Protein AF-A0AAV2PVH6-F1 (afdb_monomer_lite)

Sequence (478 aa):
MPNDPTMPPTLPYFTKYILSSLGQTVICADGDADYDIMKFAVETPECIGVVANYTDYLAYPSSKPVFTPEFSHPENDKALMWHKPALLQTLRLKEDDMPVFPCLMGNDLTKDYSVELKQFKRRLGGEWTQSVARKLNSSKSKNGCNLNLFEDQVLSHCGDSIFSAVVKSYILPTHISPWLRSGSYSVGNESARVNKFQCSEQYLVEAKMHSHWIHEILKFGVQKALTSYENGIFEPQFVVYRYIRERLYGIILSETISDKKEVEEWIGYNYSKDVELCHPVPIMYKSEEIKLQQLWEADFPQNDKINIFEECLGLKGHNDALHVLAPNLPEYLVVSSYLLHYMARNMASLTQHDLECLIECAVWCKDISVSYIKELPQVKSKTRAVELASHYCRGLQLLLNANIVCGKPFNQESFIPTNTFDGSLFQSIYQEPLKFQKTSKQFRKILMDLSQSKAGNDLTKNDLQQITSDIGTVSLSK

InterPro domains:
  IPR026784 Constitutive coactivator of PPAR-gamma [PTHR15976] (230-433)

pLDDT: mean 81.42, std 15.65, range [25.75, 97.81]

Secondary structure (DSSP, 8-state):
-----PPPTHHHHHHHHHHHHTT------SS-HHHHHHHHHHH-TT---EE-S-SGGGGSS----EEEEE-S-TTS-EEEEE-HHHHHHHHT--GGGTTTHHHHH--GGGGGGHHHHHHHHHHH-S-HHHHHHHHHHHHHHHH-S-HHHHHHHHSTTS-TTHHHHHHHHT--TT---TTS-SS------SS----SSB--HHHHHHHHHH-HHHHHHHHH-EEEEEE--TT-SSPPHHHHTHHHHHHHHHHHHTT-B-S--PEEEEEEETTEEEEEEEPP-PPEETTEEPPHHHHHSTTS-HHHHHHHHHHHHT-TTS-HHHHHHGGGS-HHHHHHHHHHHHHHHH-TT--HHHHHHHHHHHHHTTTS-HHHHHHS--PPPPHHHHHHHHHHHHHHHHHHHHHHHTT-SS-GGGG-GGGT--HHHHHHHHH-GGGG--S-HHHHHHHHHHHHTTS--PPPHHHHHHHHHHHTT-----

Organism: Meganyctiphanes norvegica (NCBI:txid48144)

Foldseek 3Di:
DPDPPPDQPLVVLLVQVVCVVVVHDDDDDPPDPLQVQLLCLQVDPPRQAAEDCDPLNLLALDPRWYWYWDPDDPVDIDTDIDPSVVLCVVLVHDSLCSLQLCCLVDDPLVPLQVVLSVVLQVVQDDDSNNSSSVLSVVCCVPPNLAQQVSCCVRRVPPPSVRSVLSSLLSYHQPDDRRNDPDDPSPNPDPPCLAQPWDDDPVVLVVLVVLPPQLNCCRRRLEDPDQEADPPALWDGLCQLLLLLVLALLQQSCVPTDDPASWHWYFYDDPPDRDTDTRHHDFDDDPNDGHHLVLLQDPPNDLVVLVQSLCVSLVCRVLCPLLVLCVVLDDLLLSLLLSLLLSCLVRIPSDDLLLSLLLNLQLLCLVVDDPVVLVVQPPDDADSNLVVSLSSSSVSLSSSLSSCSSSNNSDDSVSSNCSNRDDSSSSRRCSVCVVVRPLDDPLVSVVSVVSSVVVDDDDDDPVSSVVSNVVSVPSPPPD

Radius of gyration: 27.19 Å; chains: 1; bounding box: 58×54×81 Å

Structure (mmCIF, N/CA/C/O backbone):
data_AF-A0AAV2PVH6-F1
#
_entry.id   AF-A0AAV2PVH6-F1
#
loop_
_atom_site.group_PDB
_atom_site.id
_atom_site.type_symbol
_atom_site.label_atom_id
_atom_site.label_alt_id
_atom_site.label_comp_id
_atom_site.label_asym_id
_atom_site.label_entity_id
_atom_site.label_seq_id
_atom_site.pdbx_PDB_ins_code
_atom_site.Cartn_x
_atom_site.Cartn_y
_atom_site.Cartn_z
_atom_site.occupancy
_atom_site.B_iso_or_equiv
_atom_site.auth_seq_id
_atom_site.auth_comp_id
_atom_site.auth_asym_id
_atom_site.auth_atom_id
_atom_site.pdbx_PDB_model_num
ATOM 1 N N . MET A 1 1 ? 4.437 -21.256 17.645 1.00 25.75 1 MET A N 1
ATOM 2 C CA . MET A 1 1 ? 3.360 -20.777 16.759 1.00 25.75 1 MET A CA 1
ATOM 3 C C . MET A 1 1 ? 3.743 -21.203 15.356 1.00 25.75 1 MET A C 1
ATOM 5 O O . MET A 1 1 ? 4.889 -20.953 15.001 1.00 25.75 1 MET A O 1
ATOM 9 N N . PRO A 1 2 ? 2.898 -21.935 14.616 1.00 27.73 2 PRO A N 1
ATOM 10 C CA . PRO A 1 2 ? 3.151 -22.127 13.199 1.00 27.73 2 PRO A CA 1
ATOM 11 C C . PRO A 1 2 ? 3.042 -20.764 12.514 1.00 27.73 2 PRO A C 1
ATOM 13 O O . PRO A 1 2 ? 2.212 -19.952 12.913 1.00 27.73 2 PRO A O 1
ATOM 16 N N . ASN A 1 3 ? 3.939 -20.534 11.558 1.00 31.47 3 ASN A N 1
ATOM 17 C CA . ASN A 1 3 ? 4.038 -19.346 10.719 1.00 31.47 3 ASN A CA 1
ATOM 18 C C . ASN A 1 3 ? 2.651 -18.872 10.285 1.00 31.47 3 ASN A C 1
ATOM 20 O O . ASN A 1 3 ? 2.034 -19.502 9.427 1.00 31.47 3 ASN A O 1
ATOM 24 N N . ASP A 1 4 ? 2.177 -17.783 10.881 1.00 30.39 4 ASP A N 1
ATOM 25 C CA . ASP A 1 4 ? 1.089 -17.018 10.296 1.00 30.39 4 ASP A CA 1
ATOM 26 C C . ASP A 1 4 ? 1.675 -16.419 9.010 1.00 30.39 4 ASP A C 1
ATOM 28 O O . ASP A 1 4 ? 2.685 -15.706 9.098 1.00 30.39 4 ASP A O 1
ATOM 32 N N . PRO A 1 5 ? 1.197 -16.791 7.809 1.00 36.44 5 PRO A N 1
ATOM 33 C CA . PRO A 1 5 ? 1.703 -16.208 6.582 1.00 36.44 5 PRO A CA 1
ATOM 34 C C . PRO A 1 5 ? 1.304 -14.737 6.604 1.00 36.44 5 PRO A C 1
ATOM 36 O O . PRO A 1 5 ? 0.173 -14.378 6.285 1.00 36.44 5 PRO A O 1
ATOM 39 N N . THR A 1 6 ? 2.229 -13.875 7.023 1.00 47.16 6 THR A N 1
ATOM 40 C CA . THR A 1 6 ? 2.028 -12.437 6.951 1.00 47.16 6 THR A CA 1
ATOM 41 C C . THR A 1 6 ? 1.726 -12.102 5.500 1.00 47.16 6 THR A C 1
ATOM 43 O O . THR A 1 6 ? 2.509 -12.389 4.590 1.00 47.16 6 THR A O 1
ATOM 46 N N . MET A 1 7 ? 0.532 -11.556 5.270 1.00 50.22 7 MET A N 1
ATOM 47 C CA . MET A 1 7 ? 0.133 -11.086 3.955 1.00 50.22 7 MET A CA 1
ATOM 48 C C . MET A 1 7 ? 1.235 -10.151 3.436 1.00 50.22 7 MET A C 1
ATOM 50 O O . MET A 1 7 ? 1.648 -9.259 4.186 1.00 50.22 7 MET A O 1
ATOM 54 N N . PRO A 1 8 ? 1.744 -10.334 2.200 1.00 60.78 8 PRO A N 1
ATOM 55 C CA . PRO A 1 8 ? 2.780 -9.457 1.676 1.00 60.78 8 PRO A CA 1
ATOM 56 C C . PRO A 1 8 ? 2.313 -8.002 1.812 1.00 60.78 8 PRO A C 1
ATOM 58 O O . PRO A 1 8 ? 1.205 -7.698 1.372 1.00 60.78 8 PRO A O 1
ATOM 61 N N . PRO A 1 9 ? 3.099 -7.086 2.401 1.00 60.44 9 PRO A N 1
ATOM 62 C CA . PRO A 1 9 ? 2.629 -5.732 2.713 1.00 60.44 9 PRO A CA 1
ATOM 63 C C . PRO A 1 9 ? 2.298 -4.891 1.474 1.00 60.44 9 PRO A C 1
ATOM 65 O O . PRO A 1 9 ? 1.645 -3.854 1.579 1.00 60.44 9 PRO A O 1
ATOM 68 N N . THR A 1 10 ? 2.705 -5.349 0.289 1.00 66.88 10 THR A N 1
ATOM 69 C CA . THR A 1 10 ? 2.302 -4.798 -1.008 1.00 66.88 10 THR A CA 1
ATOM 70 C C . THR A 1 10 ? 0.852 -5.136 -1.367 1.00 66.88 10 THR A C 1
ATOM 72 O O . THR A 1 10 ? 0.182 -4.334 -2.012 1.00 66.88 10 THR A O 1
ATOM 75 N N . LEU A 1 11 ? 0.337 -6.293 -0.937 1.00 67.88 11 LEU A N 1
ATOM 76 C CA . LEU A 1 11 ? -0.997 -6.770 -1.293 1.00 67.88 11 LEU A CA 1
ATOM 77 C C . LEU A 1 11 ? -2.121 -5.859 -0.769 1.00 67.88 11 LEU A C 1
ATOM 79 O O . LEU A 1 11 ? -2.897 -5.397 -1.603 1.00 67.88 11 LEU A O 1
ATOM 83 N N . PRO A 1 12 ? -2.201 -5.501 0.536 1.00 70.50 12 PRO A N 1
ATOM 84 C CA . PRO A 1 12 ? -3.276 -4.624 1.008 1.00 70.50 12 PRO A CA 1
ATOM 85 C C . PRO A 1 12 ? -3.227 -3.241 0.352 1.00 70.50 12 PRO A C 1
ATOM 87 O O . PRO A 1 12 ? -4.269 -2.622 0.147 1.00 70.50 12 PRO A O 1
ATOM 90 N N . TYR A 1 13 ? -2.032 -2.775 -0.029 1.00 78.00 13 TYR A N 1
ATOM 91 C CA . TYR A 1 13 ? -1.875 -1.503 -0.724 1.00 78.00 13 TYR A CA 1
ATOM 92 C C . TYR A 1 13 ? -2.560 -1.520 -2.099 1.00 78.00 13 TYR A C 1
ATOM 94 O O . TYR A 1 13 ? -3.319 -0.606 -2.412 1.00 78.00 13 TYR A O 1
ATOM 102 N N . PHE A 1 14 ? -2.350 -2.566 -2.906 1.00 82.12 14 PHE A N 1
ATOM 103 C CA . PHE A 1 14 ? -2.988 -2.672 -4.224 1.00 82.12 14 PHE A CA 1
ATOM 104 C C . PHE A 1 14 ? -4.468 -3.042 -4.164 1.00 82.12 14 PHE A C 1
ATOM 106 O O . PHE A 1 14 ? -5.219 -2.603 -5.032 1.00 82.12 14 PHE A O 1
ATOM 113 N N . THR A 1 15 ? -4.908 -3.786 -3.142 1.00 83.19 15 THR A N 1
ATOM 114 C CA . THR A 1 15 ? -6.316 -4.183 -2.982 1.00 83.19 15 THR A CA 1
ATOM 115 C C . THR A 1 15 ? -7.261 -2.988 -3.061 1.00 83.19 15 THR A C 1
ATOM 117 O O . THR A 1 15 ? -8.282 -3.074 -3.737 1.00 83.19 15 THR A O 1
ATOM 120 N N . LYS A 1 16 ? -6.905 -1.844 -2.457 1.00 83.19 16 LYS A N 1
ATOM 121 C CA . LYS A 1 16 ? -7.701 -0.612 -2.568 1.00 83.19 16 LYS A CA 1
ATOM 122 C C . LYS A 1 16 ? -7.909 -0.191 -4.024 1.00 83.19 16 LYS A C 1
ATOM 124 O O . LYS A 1 16 ? -9.039 0.056 -4.425 1.00 83.19 16 LYS A O 1
ATOM 129 N N . TYR A 1 17 ? -6.836 -0.118 -4.807 1.00 82.12 17 TYR A N 1
ATOM 130 C CA . TYR A 1 17 ? -6.899 0.335 -6.198 1.00 82.12 17 TYR A CA 1
ATOM 131 C C . TYR A 1 17 ? -7.643 -0.660 -7.091 1.00 82.12 17 TYR A C 1
ATOM 133 O O . TYR A 1 17 ? -8.424 -0.241 -7.937 1.00 82.12 17 TYR A O 1
ATOM 141 N N . ILE A 1 18 ? -7.457 -1.963 -6.857 1.00 84.12 18 ILE A N 1
ATOM 142 C CA . ILE A 1 18 ? -8.182 -3.028 -7.565 1.00 84.12 18 ILE A CA 1
ATOM 143 C C . ILE A 1 18 ? -9.684 -2.942 -7.277 1.00 84.12 18 ILE A C 1
ATOM 145 O O . ILE A 1 18 ? -10.499 -2.980 -8.189 1.00 84.12 18 ILE A O 1
ATOM 149 N N . LEU A 1 19 ? -10.074 -2.804 -6.010 1.00 86.62 19 LEU A N 1
ATOM 150 C CA . LEU A 1 19 ? -11.484 -2.674 -5.644 1.00 86.62 19 LEU A CA 1
ATOM 151 C C . LEU A 1 19 ? -12.093 -1.394 -6.230 1.00 86.62 19 LEU A C 1
ATOM 153 O O . LEU A 1 19 ? -13.194 -1.436 -6.774 1.00 86.62 19 LEU A O 1
ATOM 157 N N . SER A 1 20 ? -11.363 -0.276 -6.188 1.00 83.88 20 SER A N 1
ATOM 158 C CA . SER A 1 20 ? -11.810 0.982 -6.790 1.00 83.88 20 SER A CA 1
ATOM 159 C C . SER A 1 20 ? -11.982 0.894 -8.311 1.00 83.88 20 SER A C 1
ATOM 161 O O . SER A 1 20 ? -12.975 1.415 -8.815 1.00 83.88 20 SER A O 1
ATOM 163 N N . SER A 1 21 ? -11.098 0.205 -9.046 1.00 77.81 21 SER A N 1
ATOM 164 C CA . SER A 1 21 ? -11.273 0.006 -10.497 1.00 77.81 21 SER A CA 1
ATOM 165 C C . SER A 1 21 ? -12.449 -0.918 -10.834 1.00 77.81 21 SER A C 1
ATOM 167 O O . SER A 1 21 ? -13.075 -0.775 -11.881 1.00 77.81 21 SER A O 1
ATOM 169 N N . LEU A 1 22 ? -12.829 -1.810 -9.913 1.00 85.06 22 LEU A N 1
ATOM 170 C CA . LEU A 1 22 ? -14.054 -2.615 -9.987 1.00 85.06 22 LEU A CA 1
ATOM 171 C C . LEU A 1 22 ? -15.318 -1.851 -9.538 1.00 85.06 22 LEU A C 1
ATOM 173 O O . LEU A 1 22 ? -16.368 -2.461 -9.319 1.00 85.06 22 LEU A O 1
ATOM 177 N N . GLY A 1 23 ? -15.227 -0.529 -9.359 1.00 87.44 23 GLY A N 1
ATOM 178 C CA . GLY A 1 23 ? -16.342 0.329 -8.956 1.00 87.44 23 GLY A CA 1
ATOM 179 C C . GLY A 1 23 ? -16.759 0.180 -7.490 1.00 87.44 23 GLY A C 1
ATOM 180 O O . GLY A 1 23 ? -17.834 0.645 -7.117 1.00 87.44 23 GLY A O 1
ATOM 181 N N . GLN A 1 24 ? -15.944 -0.468 -6.652 1.00 90.25 24 GLN A N 1
ATOM 182 C CA . GLN A 1 24 ? -16.241 -0.635 -5.230 1.00 90.25 24 GLN A CA 1
ATOM 183 C C . GLN A 1 24 ? -15.814 0.598 -4.429 1.00 90.25 24 GLN A C 1
ATOM 185 O O . GLN A 1 24 ? -14.758 1.193 -4.661 1.00 90.25 24 GLN A O 1
ATOM 190 N N . THR A 1 25 ? -16.620 0.961 -3.431 1.00 87.81 25 THR A N 1
ATOM 191 C CA . THR A 1 25 ? -16.246 1.992 -2.456 1.00 87.81 25 THR A CA 1
ATOM 192 C C . THR A 1 25 ? -15.243 1.417 -1.462 1.00 87.81 25 THR A C 1
ATOM 194 O O . THR A 1 25 ? -15.525 0.425 -0.795 1.00 87.81 25 THR A O 1
ATOM 197 N N . VAL A 1 26 ? -14.073 2.049 -1.350 1.00 86.81 26 VAL A N 1
ATOM 198 C CA . VAL A 1 26 ? -13.027 1.658 -0.398 1.00 86.81 26 VAL A CA 1
ATOM 199 C C . VAL A 1 26 ? -12.787 2.795 0.581 1.00 86.81 26 VAL A C 1
ATOM 201 O O . VAL A 1 26 ? -12.524 3.926 0.174 1.00 86.81 26 VAL A O 1
ATOM 204 N N . ILE A 1 27 ? -12.833 2.476 1.870 1.00 83.62 27 ILE A N 1
ATOM 205 C CA . ILE A 1 27 ? -12.612 3.419 2.965 1.00 83.62 27 ILE A CA 1
ATOM 206 C C . ILE A 1 27 ? -11.335 2.996 3.692 1.00 83.62 27 ILE A C 1
ATOM 208 O O . ILE A 1 27 ? -11.153 1.821 4.004 1.00 83.62 27 ILE A O 1
ATOM 212 N N . CYS A 1 28 ? -10.426 3.943 3.922 1.00 79.44 28 CYS A N 1
ATOM 213 C CA . CYS A 1 28 ? -9.258 3.718 4.770 1.00 79.44 28 CYS A CA 1
ATOM 214 C C . CYS A 1 28 ? -9.634 4.086 6.206 1.00 79.44 28 CYS A C 1
ATOM 216 O O . CYS A 1 28 ? -10.085 5.208 6.428 1.00 79.44 28 CYS A O 1
ATOM 218 N N . ALA A 1 29 ? -9.455 3.148 7.136 1.00 80.50 29 ALA A N 1
ATOM 219 C CA . ALA A 1 29 ? -9.613 3.405 8.563 1.00 80.50 29 ALA A CA 1
ATOM 220 C C . ALA A 1 29 ? -8.589 4.446 9.040 1.00 80.50 29 ALA A C 1
ATOM 222 O O . ALA A 1 29 ? -7.465 4.486 8.535 1.00 80.50 29 ALA A O 1
ATOM 223 N N . ASP A 1 30 ? -8.995 5.273 9.998 1.00 70.31 30 ASP A N 1
ATOM 224 C CA . ASP A 1 30 ? -8.173 6.310 10.624 1.00 70.31 30 ASP A CA 1
ATOM 225 C C . ASP A 1 30 ? -7.439 5.811 11.868 1.00 70.31 30 ASP A C 1
ATOM 227 O O . ASP A 1 30 ? -6.475 6.436 12.302 1.00 70.31 30 ASP A O 1
ATOM 231 N N . GLY A 1 31 ? -7.870 4.678 12.420 1.00 74.31 31 GLY A N 1
ATOM 232 C CA . GLY A 1 31 ? -7.202 4.020 13.533 1.00 74.31 31 GLY A CA 1
ATOM 233 C C . GLY A 1 31 ? -7.441 2.519 13.504 1.00 74.31 31 GLY A C 1
ATOM 234 O O . GLY A 1 31 ? -6.969 1.810 12.613 1.00 74.31 31 GLY A O 1
ATOM 235 N N . ASP A 1 32 ? -8.168 2.027 14.502 1.00 81.56 32 ASP A N 1
ATOM 236 C CA . ASP A 1 32 ? -8.561 0.626 14.567 1.00 81.56 32 ASP A CA 1
ATOM 237 C C . ASP A 1 32 ? -9.587 0.312 13.464 1.00 81.56 32 ASP A C 1
ATOM 239 O O . ASP A 1 32 ? -10.677 0.890 13.413 1.00 81.56 32 ASP A O 1
ATOM 243 N N . ALA A 1 33 ? -9.220 -0.600 12.562 1.00 84.50 33 ALA A N 1
ATOM 244 C CA . ALA A 1 33 ? -10.056 -0.955 11.425 1.00 84.50 33 ALA A CA 1
ATOM 245 C C . ALA A 1 33 ? -11.385 -1.586 11.858 1.00 84.50 33 ALA A C 1
ATOM 247 O O . ALA A 1 33 ? -12.411 -1.293 11.246 1.00 84.50 33 ALA A O 1
ATOM 248 N N . ASP A 1 34 ? -11.398 -2.399 12.916 1.00 88.56 34 ASP A N 1
ATOM 249 C CA . ASP A 1 34 ? -12.616 -3.055 13.391 1.00 88.56 34 ASP A CA 1
ATOM 250 C C . ASP A 1 34 ? -13.581 -2.027 13.988 1.00 88.56 34 ASP A C 1
ATOM 252 O O . ASP A 1 34 ? -14.790 -2.076 13.729 1.00 88.56 34 ASP A O 1
ATOM 256 N N . TYR A 1 35 ? -13.038 -1.034 14.704 1.00 89.69 35 TYR A N 1
ATOM 257 C CA . TYR A 1 35 ? -13.809 0.102 15.205 1.00 89.69 35 TYR A CA 1
ATOM 258 C C . TYR A 1 35 ? -14.447 0.902 14.071 1.00 89.69 35 TYR A C 1
ATOM 260 O O . TYR A 1 35 ? -15.659 1.132 14.087 1.00 89.69 35 TYR A O 1
ATOM 268 N N . ASP A 1 36 ? -13.652 1.313 13.082 1.00 90.06 36 ASP A N 1
ATOM 269 C CA . ASP A 1 36 ? -14.127 2.155 11.983 1.00 90.06 36 ASP A CA 1
ATOM 270 C C . ASP A 1 36 ? -15.126 1.416 11.085 1.00 90.06 36 ASP A C 1
ATOM 272 O O . ASP A 1 36 ? -16.128 2.005 10.672 1.00 90.06 36 ASP A O 1
ATOM 276 N N . ILE A 1 37 ? -14.924 0.114 10.850 1.00 92.00 37 ILE A N 1
ATOM 277 C CA . ILE A 1 37 ? -15.887 -0.743 10.144 1.00 92.00 37 ILE A CA 1
ATOM 278 C C . ILE A 1 37 ? -17.218 -0.779 10.899 1.00 92.00 37 ILE A C 1
ATOM 280 O O . ILE A 1 37 ? -18.273 -0.567 10.294 1.00 92.00 37 ILE A O 1
ATOM 284 N N . MET A 1 38 ? -17.201 -1.015 12.215 1.00 92.25 38 MET A N 1
ATOM 285 C CA . MET A 1 38 ? -18.439 -1.071 13.001 1.00 92.25 38 MET A CA 1
ATOM 286 C C . MET A 1 38 ? -19.131 0.273 13.115 1.00 92.25 38 MET A C 1
ATOM 288 O O . MET A 1 38 ? -20.359 0.336 13.014 1.00 92.25 38 MET A O 1
ATOM 292 N N . LYS A 1 39 ? -18.362 1.345 13.303 1.00 91.19 39 LYS A N 1
ATOM 293 C CA . LYS A 1 39 ? -18.881 2.708 13.310 1.00 91.19 39 LYS A CA 1
ATOM 294 C C . LYS A 1 39 ? -19.581 3.008 11.988 1.00 91.19 39 LYS A C 1
ATOM 296 O O . LYS A 1 39 ? -20.753 3.377 12.004 1.00 91.19 39 LYS A O 1
ATOM 301 N N . PHE A 1 40 ? -18.914 2.757 10.862 1.00 91.50 40 PHE A N 1
ATOM 302 C CA . PHE A 1 40 ? -19.489 2.953 9.533 1.00 91.50 40 PHE A CA 1
ATOM 303 C C . PHE A 1 40 ? -20.758 2.118 9.328 1.00 91.50 40 PHE A C 1
ATOM 305 O O . PHE A 1 40 ? -21.776 2.639 8.870 1.00 91.50 40 PHE A O 1
ATOM 312 N N . ALA A 1 41 ? -20.734 0.838 9.711 1.00 92.44 41 ALA A N 1
ATOM 313 C CA . ALA A 1 41 ? -21.882 -0.050 9.573 1.00 92.44 41 ALA A CA 1
ATOM 314 C C . ALA A 1 41 ? -23.100 0.441 10.370 1.00 92.44 41 ALA A C 1
ATOM 316 O O . ALA A 1 41 ? -24.228 0.347 9.886 1.00 92.44 41 ALA A O 1
ATOM 317 N N . VAL A 1 42 ? -22.891 0.968 11.581 1.00 90.81 42 VAL A N 1
ATOM 318 C CA . VAL A 1 42 ? -23.956 1.506 12.443 1.00 90.81 42 VAL A CA 1
ATOM 319 C C . VAL A 1 42 ? -24.476 2.853 11.946 1.00 90.81 42 VAL A C 1
ATOM 321 O O . VAL A 1 42 ? -25.688 3.061 11.949 1.00 90.81 42 VAL A O 1
ATOM 324 N N . GLU A 1 43 ? -23.589 3.745 1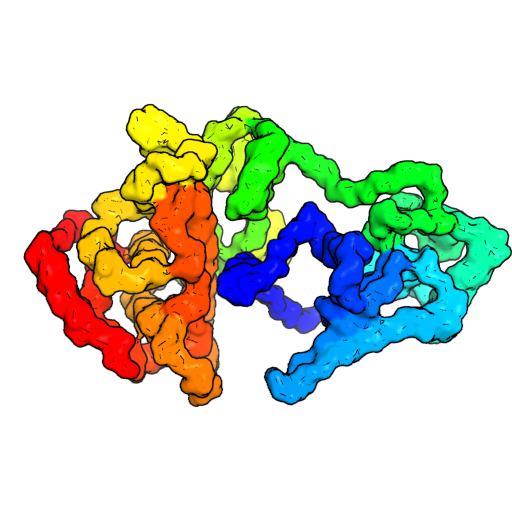1.508 1.00 91.25 43 GLU A N 1
ATOM 325 C CA . GLU A 1 43 ? -23.942 5.086 11.024 1.00 91.25 43 GLU A CA 1
ATOM 326 C C . GLU A 1 43 ? -24.589 5.068 9.630 1.00 91.25 43 GLU A C 1
ATOM 328 O O . GLU A 1 43 ? -25.277 6.022 9.274 1.00 91.25 43 GLU A O 1
ATOM 333 N N . THR A 1 44 ? -24.432 3.977 8.870 1.00 91.88 44 THR A N 1
ATOM 334 C CA . THR A 1 44 ? -24.999 3.808 7.522 1.00 91.88 44 THR A CA 1
ATOM 335 C C . THR A 1 44 ? -26.282 2.961 7.561 1.00 91.88 44 THR A C 1
ATOM 337 O O . THR A 1 44 ? -26.215 1.742 7.783 1.00 91.88 44 THR A O 1
ATOM 340 N N . PRO A 1 45 ? -27.475 3.546 7.336 1.00 89.62 45 PRO A N 1
ATOM 341 C CA . PRO A 1 45 ? -28.742 2.812 7.368 1.00 89.62 45 PRO A CA 1
ATOM 342 C C . PRO A 1 45 ? -28.822 1.676 6.343 1.00 89.62 45 PRO A C 1
ATOM 344 O O . PRO A 1 45 ? -29.331 0.603 6.662 1.00 89.62 45 PRO A O 1
ATOM 347 N N . GLU A 1 46 ? -28.270 1.881 5.146 1.00 93.06 46 GLU A N 1
ATOM 348 C CA . GLU A 1 46 ? -28.283 0.930 4.028 1.00 93.06 46 GLU A CA 1
ATOM 349 C C . GLU A 1 46 ? -27.331 -0.256 4.246 1.00 93.06 46 GLU A C 1
ATOM 351 O O . GLU A 1 46 ? -27.435 -1.276 3.565 1.00 93.06 46 GLU A O 1
ATOM 356 N N . CYS A 1 47 ? -26.406 -0.152 5.207 1.00 93.00 47 CYS A N 1
ATOM 357 C CA . CYS A 1 47 ? -25.507 -1.245 5.548 1.00 93.00 47 CYS A CA 1
ATOM 358 C C . CYS A 1 47 ? -26.284 -2.363 6.259 1.00 93.00 47 CYS A C 1
ATOM 360 O O . CYS A 1 47 ? -26.749 -2.198 7.388 1.00 93.00 47 CYS A O 1
ATOM 362 N N . ILE A 1 48 ? -26.400 -3.527 5.621 1.00 91.81 48 ILE A N 1
ATOM 363 C CA . ILE A 1 48 ? -27.156 -4.669 6.160 1.00 91.81 48 ILE A CA 1
ATOM 364 C C . ILE A 1 48 ? -26.376 -5.511 7.181 1.00 91.81 48 ILE A C 1
ATOM 366 O O . ILE A 1 48 ? -26.973 -6.368 7.825 1.00 91.81 48 ILE A O 1
ATOM 370 N N . GLY A 1 49 ? -25.067 -5.287 7.336 1.00 91.69 49 GLY A N 1
ATOM 371 C CA . GLY A 1 49 ? -24.201 -6.002 8.276 1.00 91.69 49 GLY A CA 1
ATOM 372 C C . GLY A 1 49 ? -22.730 -5.992 7.862 1.00 91.69 49 GLY A C 1
ATOM 373 O O . GLY A 1 49 ? -22.364 -5.402 6.847 1.00 91.69 49 GLY A O 1
ATOM 374 N N . VAL A 1 50 ? -21.893 -6.654 8.658 1.00 92.88 50 VAL A N 1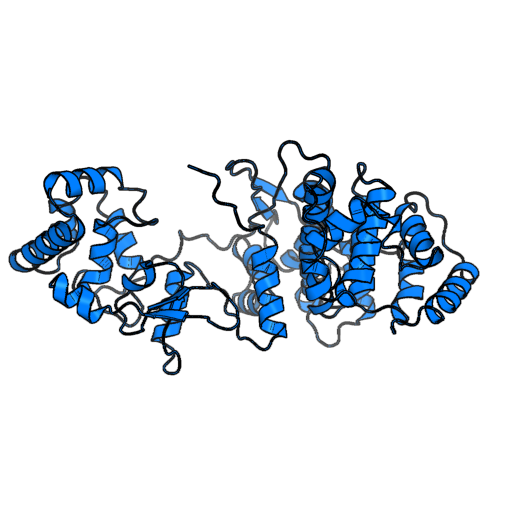
ATOM 375 C CA . VAL A 1 50 ? -20.437 -6.736 8.464 1.00 92.88 50 VAL A CA 1
ATOM 376 C C . VAL A 1 50 ? -20.052 -8.143 8.027 1.00 92.88 50 VAL A C 1
ATOM 378 O O . VAL A 1 50 ? -20.503 -9.116 8.625 1.00 92.88 50 VAL A O 1
ATOM 381 N N . VAL A 1 51 ? -19.208 -8.262 7.000 1.00 91.25 51 VAL A N 1
ATOM 382 C CA . VAL A 1 51 ? -18.645 -9.547 6.562 1.00 91.25 51 VAL A CA 1
ATOM 383 C C . VAL A 1 51 ? -17.219 -9.660 7.088 1.00 91.25 51 VAL A C 1
ATOM 385 O O . VAL A 1 51 ? -16.358 -8.879 6.693 1.00 91.25 51 VAL A O 1
ATOM 388 N N . ALA A 1 52 ? -16.968 -10.622 7.974 1.00 88.25 52 ALA A N 1
ATOM 389 C CA . ALA A 1 52 ? -15.657 -10.842 8.566 1.00 88.25 52 ALA A CA 1
ATOM 390 C C . ALA A 1 52 ? -15.453 -12.283 9.055 1.00 88.25 52 ALA A C 1
ATOM 392 O O . ALA A 1 52 ? -16.380 -12.962 9.501 1.00 88.25 52 ALA A O 1
ATOM 393 N N . ASN A 1 53 ? -14.196 -12.728 9.037 1.00 83.88 53 ASN A N 1
ATOM 394 C CA . ASN A 1 53 ? -13.801 -14.036 9.571 1.00 83.88 53 ASN A CA 1
ATOM 395 C C . ASN A 1 53 ? -13.652 -14.052 11.098 1.00 83.88 53 ASN A C 1
ATOM 397 O O . ASN A 1 53 ? -13.552 -15.124 11.692 1.00 83.88 53 ASN A O 1
ATOM 401 N N . TYR A 1 54 ? -13.634 -12.879 11.729 1.00 82.31 54 TYR A N 1
ATOM 402 C CA . TYR A 1 54 ? -13.419 -12.724 13.162 1.00 82.31 54 TYR A CA 1
ATOM 403 C C . TYR A 1 54 ? -14.730 -12.404 13.874 1.00 82.31 54 TYR A C 1
ATOM 405 O O . TYR A 1 54 ? -15.615 -11.747 13.329 1.00 82.31 54 TYR A O 1
ATOM 413 N N . THR A 1 55 ? -14.861 -12.871 15.113 1.00 83.94 55 THR A N 1
ATOM 414 C CA . THR A 1 55 ? -16.056 -12.650 15.941 1.00 83.94 55 THR A CA 1
ATOM 415 C C . THR A 1 55 ? -15.970 -11.397 16.806 1.00 83.94 55 THR A C 1
ATOM 417 O O . THR A 1 55 ? -16.922 -11.102 17.526 1.00 83.94 55 THR A O 1
ATOM 420 N N . ASP A 1 56 ? -14.863 -10.655 16.747 1.00 86.88 56 ASP A N 1
ATOM 421 C CA . ASP A 1 56 ? -14.616 -9.487 17.603 1.00 86.88 56 ASP A CA 1
ATOM 422 C C . ASP A 1 56 ? -15.634 -8.365 17.352 1.00 86.88 56 ASP A C 1
ATOM 424 O O . ASP A 1 56 ? -16.049 -7.673 18.280 1.00 86.88 56 ASP A O 1
ATOM 428 N N . TYR A 1 57 ? -16.204 -8.306 16.145 1.00 91.06 57 TYR A N 1
ATOM 429 C CA . TYR A 1 57 ? -17.340 -7.448 15.797 1.00 91.06 57 TYR A CA 1
ATOM 430 C C . TYR A 1 57 ? -18.580 -7.653 16.690 1.00 91.06 57 TYR A C 1
ATOM 432 O O . TYR A 1 57 ? -19.377 -6.732 16.873 1.00 91.06 57 TYR A O 1
ATOM 440 N N . LEU A 1 58 ? -18.749 -8.834 17.305 1.00 91.19 58 LEU A N 1
ATOM 441 C CA . LEU A 1 58 ? -19.845 -9.098 18.246 1.00 91.19 58 LEU A CA 1
ATOM 442 C C . LEU A 1 58 ? -19.682 -8.347 19.576 1.00 91.19 58 LEU A C 1
ATOM 444 O O . LEU A 1 58 ? -20.681 -8.160 20.278 1.00 91.19 58 LEU A O 1
ATOM 448 N N . ALA A 1 59 ? -18.459 -7.926 19.920 1.00 91.69 59 ALA A N 1
ATOM 449 C CA . ALA A 1 59 ? -18.154 -7.143 21.118 1.00 91.69 59 ALA A CA 1
ATOM 450 C C . ALA A 1 59 ? -18.788 -5.747 21.078 1.00 91.69 59 ALA A C 1
ATOM 452 O O . ALA A 1 59 ? -19.176 -5.202 22.112 1.00 91.69 59 ALA A O 1
ATOM 453 N N . TYR A 1 60 ? -18.946 -5.186 19.880 1.00 92.06 60 TYR A N 1
ATOM 454 C CA . TYR A 1 60 ? -19.545 -3.873 19.709 1.00 92.06 60 TYR A CA 1
ATOM 455 C C . TYR A 1 60 ? -21.048 -3.930 20.003 1.00 92.06 60 TYR A C 1
ATOM 457 O O . TYR A 1 60 ? -21.743 -4.833 19.520 1.00 92.06 60 TYR A O 1
ATOM 465 N N . PRO A 1 61 ? -21.595 -2.972 20.767 1.00 88.44 61 PRO A N 1
ATOM 466 C CA . PRO A 1 61 ? -23.015 -2.898 21.083 1.00 88.44 61 PRO A CA 1
ATOM 467 C C . PRO A 1 61 ? -23.789 -2.370 19.865 1.00 88.44 61 PRO A C 1
ATOM 469 O O . PRO A 1 61 ? -24.100 -1.186 19.752 1.00 88.44 61 PRO A O 1
ATOM 472 N N . SER A 1 62 ? -24.026 -3.270 18.913 1.00 88.19 62 SER A N 1
ATOM 473 C CA . SER A 1 62 ? -24.720 -3.035 17.652 1.00 88.19 62 SER A CA 1
ATOM 474 C C . SER A 1 62 ? -25.679 -4.176 17.303 1.00 88.19 62 SER A C 1
ATOM 476 O O . SER A 1 62 ? -25.372 -5.358 17.518 1.00 88.19 62 SER A O 1
ATOM 478 N N . SER A 1 63 ? -26.798 -3.797 16.679 1.00 86.44 63 SER A N 1
ATOM 479 C CA . SER A 1 63 ? -27.785 -4.696 16.076 1.00 86.44 63 SER A CA 1
ATOM 480 C C . SER A 1 63 ? -27.396 -5.178 14.676 1.00 86.44 63 SER A C 1
ATOM 482 O O . SER A 1 63 ? -28.081 -6.040 14.121 1.00 86.44 63 SER A O 1
ATOM 484 N N . LYS A 1 64 ? -26.316 -4.640 14.091 1.00 90.62 64 LYS A N 1
ATOM 485 C CA . LYS A 1 64 ? -25.838 -5.043 12.765 1.00 90.62 64 LYS A CA 1
ATOM 486 C C . LYS A 1 64 ? -25.369 -6.510 12.817 1.00 90.62 64 LYS A C 1
ATOM 488 O O . LYS A 1 64 ? -24.565 -6.855 13.686 1.00 90.62 64 LYS A O 1
ATOM 493 N N . PRO A 1 65 ? -25.860 -7.386 11.922 1.00 91.50 65 PRO A N 1
ATOM 494 C CA . PRO A 1 65 ? -25.411 -8.770 11.850 1.00 91.50 65 PRO A CA 1
ATOM 495 C C . PRO A 1 65 ? -23.943 -8.860 11.431 1.00 91.50 65 PRO A C 1
ATOM 497 O O . PRO A 1 65 ? -23.457 -8.034 10.656 1.00 91.50 65 PRO A O 1
ATOM 500 N N . VAL A 1 66 ? -23.270 -9.912 11.896 1.00 92.44 66 VAL A N 1
ATOM 501 C CA . VAL A 1 66 ? -21.921 -10.283 11.455 1.00 92.44 66 VAL A CA 1
ATOM 502 C C . VAL A 1 66 ? -22.014 -11.586 10.670 1.00 92.44 66 VAL A C 1
ATOM 504 O O . VAL A 1 66 ? -22.611 -12.558 11.144 1.00 92.44 66 VAL A O 1
ATOM 507 N N . PHE A 1 67 ? -21.431 -11.599 9.478 1.00 91.56 67 PHE A N 1
ATOM 508 C CA . PHE A 1 67 ? -21.417 -12.724 8.555 1.00 91.56 67 PHE A CA 1
ATOM 509 C C . PHE A 1 67 ? -19.992 -13.244 8.390 1.00 91.56 67 PHE A C 1
ATOM 511 O O . PHE A 1 67 ? -19.099 -12.488 8.018 1.00 91.56 67 PHE A O 1
ATOM 518 N N . THR A 1 68 ? -19.780 -14.536 8.610 1.00 90.00 68 THR A N 1
ATOM 519 C CA . THR A 1 68 ? -18.499 -15.192 8.342 1.00 90.00 68 THR A CA 1
ATOM 520 C C . THR A 1 68 ? -18.587 -15.965 7.032 1.00 90.00 68 THR A C 1
ATOM 522 O O . THR A 1 68 ? -19.385 -16.902 6.950 1.00 90.00 68 THR A O 1
ATOM 525 N N . PRO A 1 69 ? -17.829 -15.574 5.993 1.00 85.69 69 PRO A N 1
ATOM 526 C CA . PRO A 1 69 ? -17.890 -16.241 4.703 1.00 85.69 69 PRO A CA 1
ATOM 527 C C . PRO A 1 69 ? -17.239 -17.630 4.750 1.00 85.69 69 PRO A C 1
ATOM 529 O O . PRO A 1 69 ? -16.160 -17.820 5.305 1.00 85.69 69 PRO A O 1
ATOM 532 N N . GLU A 1 70 ? -17.881 -18.599 4.105 1.00 80.75 70 GLU A N 1
ATOM 533 C CA . GLU A 1 70 ? -17.352 -19.933 3.825 1.00 80.75 70 GLU A CA 1
ATOM 534 C C . GLU A 1 70 ? -16.955 -19.999 2.345 1.00 80.75 70 GLU A C 1
ATOM 536 O O . GLU A 1 70 ? -17.656 -20.581 1.512 1.00 80.75 70 GLU A O 1
ATOM 541 N N . PHE A 1 71 ? -15.829 -19.368 2.000 1.00 65.44 71 PHE A N 1
ATOM 542 C CA . PHE A 1 71 ? -15.299 -19.417 0.637 1.00 65.44 71 PHE A CA 1
ATOM 543 C C . PHE A 1 71 ? -14.777 -20.826 0.342 1.00 65.44 71 PHE A C 1
ATOM 545 O O . PHE A 1 71 ? -13.663 -21.190 0.718 1.00 65.44 71 PHE A O 1
ATOM 552 N N . SER A 1 72 ? -15.603 -21.637 -0.311 1.00 57.25 72 SER A N 1
ATOM 553 C CA . SER A 1 72 ? -15.242 -22.999 -0.726 1.00 57.25 72 SER A CA 1
ATOM 554 C C . SER A 1 72 ? -15.240 -23.153 -2.245 1.00 57.25 72 SER A C 1
ATOM 556 O O . SER A 1 72 ? -14.374 -23.839 -2.785 1.00 57.25 72 SER A O 1
ATOM 558 N N . HIS A 1 73 ? -16.162 -22.486 -2.948 1.00 54.38 73 HIS A N 1
ATOM 559 C CA . HIS A 1 73 ? -16.229 -22.462 -4.407 1.00 54.38 73 HIS A CA 1
ATOM 560 C C . HIS A 1 73 ? -17.058 -21.252 -4.878 1.00 54.38 73 HIS A C 1
ATOM 562 O O . HIS A 1 73 ? -18.142 -21.061 -4.333 1.00 54.38 73 HIS A O 1
ATOM 568 N N . PRO A 1 74 ? -16.657 -20.522 -5.941 1.00 56.28 74 PRO A N 1
ATOM 569 C CA . PRO A 1 74 ? -17.354 -19.313 -6.418 1.00 56.28 74 PRO A CA 1
ATOM 570 C C . PRO A 1 74 ? -18.828 -19.501 -6.831 1.00 56.28 74 PRO A C 1
ATOM 572 O O . PRO A 1 74 ? -19.531 -18.523 -7.057 1.00 56.28 74 PRO A O 1
ATOM 575 N N . GLU A 1 75 ? -19.312 -20.741 -6.946 1.00 58.38 75 GLU A N 1
ATOM 576 C CA . GLU A 1 75 ? -20.707 -21.061 -7.292 1.00 58.38 75 GLU A CA 1
ATOM 577 C C . GLU A 1 75 ? -21.554 -21.503 -6.084 1.00 58.38 75 GLU A C 1
ATOM 579 O O . GLU A 1 75 ? -22.753 -21.724 -6.220 1.00 58.38 75 GLU A O 1
ATOM 584 N N . ASN A 1 76 ? -20.949 -21.649 -4.900 1.00 61.91 76 ASN A N 1
ATOM 585 C CA . ASN A 1 76 ? -21.597 -22.142 -3.678 1.00 61.91 76 ASN A CA 1
ATOM 586 C C . ASN A 1 76 ? -21.167 -21.341 -2.440 1.00 61.91 76 ASN A C 1
ATOM 588 O O . ASN A 1 76 ? -21.084 -21.888 -1.336 1.00 61.91 76 ASN A O 1
ATOM 592 N N . ASP A 1 77 ? -20.898 -20.048 -2.616 1.00 73.62 77 ASP A N 1
ATOM 593 C CA . ASP A 1 77 ? -20.516 -19.179 -1.512 1.00 73.62 77 ASP A CA 1
ATOM 594 C C . ASP A 1 77 ? -21.666 -19.074 -0.503 1.00 73.62 77 ASP A C 1
ATOM 596 O O . ASP A 1 77 ? -22.788 -18.660 -0.810 1.00 73.62 77 ASP A O 1
ATOM 600 N N . LYS A 1 78 ? -21.379 -19.492 0.727 1.00 82.38 78 LYS A N 1
ATOM 601 C CA . LYS A 1 78 ? -22.272 -19.373 1.879 1.00 82.38 78 LYS A CA 1
ATOM 602 C C . LYS A 1 78 ? -21.626 -18.455 2.898 1.00 82.38 78 LYS A C 1
ATOM 604 O O . LYS A 1 78 ? -20.408 -18.316 2.943 1.00 82.38 78 LYS A O 1
ATOM 609 N N . ALA A 1 79 ? -22.445 -17.845 3.742 1.00 84.38 79 ALA A N 1
ATOM 610 C CA . ALA A 1 79 ? -21.963 -17.128 4.907 1.00 84.38 79 ALA A CA 1
ATOM 611 C C . ALA A 1 79 ? -22.767 -17.542 6.137 1.00 84.38 79 ALA A C 1
ATOM 613 O O . ALA A 1 79 ? -23.997 -17.636 6.094 1.00 84.38 79 ALA A O 1
ATOM 614 N N . LEU A 1 80 ? -22.067 -17.778 7.241 1.00 89.00 80 LEU A N 1
ATOM 615 C CA . LEU A 1 80 ? -22.672 -18.013 8.542 1.00 89.00 80 LEU A CA 1
ATOM 616 C C . LEU A 1 80 ? -23.036 -16.668 9.165 1.00 89.00 80 LEU A C 1
ATOM 618 O O . LEU A 1 80 ? -22.166 -15.830 9.381 1.00 89.00 80 LEU A O 1
ATOM 622 N N . MET A 1 81 ? -24.314 -16.458 9.481 1.00 91.25 81 MET A N 1
ATOM 623 C CA . MET A 1 81 ? -24.750 -15.277 10.227 1.00 91.25 81 MET A CA 1
ATOM 624 C C . MET A 1 81 ? -24.707 -15.557 11.729 1.00 91.25 81 MET A C 1
ATOM 626 O O . MET A 1 81 ? -25.400 -16.447 12.230 1.00 91.25 81 MET A O 1
ATOM 630 N N . TRP A 1 82 ? -23.951 -14.755 12.472 1.00 90.00 82 TRP A N 1
ATOM 631 C CA . TRP A 1 82 ? -23.909 -14.843 13.926 1.00 90.00 82 TRP A CA 1
ATOM 632 C C . TRP A 1 82 ? -25.188 -14.275 14.547 1.00 90.00 82 TRP A C 1
ATOM 634 O O . TRP A 1 82 ? -25.455 -13.074 14.502 1.00 90.00 82 TRP A O 1
ATOM 644 N N . HIS A 1 83 ? -25.980 -15.139 15.185 1.00 89.62 83 HIS A N 1
ATOM 645 C CA . HIS A 1 83 ? -27.232 -14.741 15.830 1.00 89.62 83 HIS A CA 1
ATOM 646 C C . HIS A 1 83 ? -26.988 -14.159 17.237 1.00 89.62 83 HIS A C 1
ATOM 648 O O . HIS A 1 83 ? -27.290 -14.782 18.264 1.00 89.62 83 HIS A O 1
ATOM 654 N N . LYS A 1 84 ? -26.477 -12.924 17.300 1.00 91.31 84 LYS A N 1
ATOM 655 C CA . LYS A 1 84 ? -26.139 -12.225 18.555 1.00 91.31 84 LYS A CA 1
ATOM 656 C C . LYS A 1 84 ? -27.272 -12.207 19.603 1.00 91.31 84 LYS A C 1
ATOM 658 O O . LYS A 1 84 ? -26.979 -12.499 20.762 1.00 91.31 84 LYS A O 1
ATOM 663 N N . PRO A 1 85 ? -28.562 -11.996 19.264 1.00 91.88 85 PRO A N 1
ATOM 664 C CA . PRO A 1 85 ? -29.626 -12.044 20.275 1.00 91.88 85 PRO A CA 1
ATOM 665 C C . PRO A 1 85 ? -29.781 -13.409 20.968 1.00 91.88 85 PRO A C 1
ATOM 667 O O . PRO A 1 85 ? -30.094 -13.469 22.154 1.00 91.88 85 PRO A O 1
ATOM 670 N N . ALA A 1 86 ? -29.506 -14.509 20.262 1.00 92.06 86 ALA A N 1
ATOM 671 C CA . ALA A 1 86 ? -29.592 -15.860 20.818 1.00 92.06 86 ALA A CA 1
ATOM 672 C C . ALA A 1 86 ? -28.379 -16.147 21.710 1.00 92.06 86 ALA A C 1
ATOM 674 O O . ALA A 1 86 ? -28.519 -16.760 22.767 1.00 92.06 86 ALA A O 1
ATOM 675 N N . LEU A 1 87 ? -27.200 -15.641 21.330 1.00 91.44 87 LEU A N 1
ATOM 676 C CA . LEU A 1 87 ? -26.009 -15.662 22.178 1.00 91.44 87 LEU A CA 1
ATOM 677 C C . LEU A 1 87 ? -26.263 -14.920 23.500 1.00 91.44 87 LEU A C 1
ATOM 679 O O . LEU A 1 87 ? -26.054 -15.485 24.574 1.00 91.44 87 LEU A O 1
ATOM 683 N N . LEU A 1 88 ? -26.779 -13.689 23.426 1.00 93.69 88 LEU A N 1
ATOM 684 C CA . LEU A 1 88 ? -27.133 -12.884 24.598 1.00 93.69 88 LEU A CA 1
ATOM 685 C C . LEU A 1 88 ? -28.163 -13.594 25.485 1.00 93.69 88 LEU A C 1
ATOM 687 O O . LEU A 1 88 ? -27.978 -13.667 26.700 1.00 93.69 88 LEU A O 1
ATOM 691 N N . GLN A 1 89 ? -29.202 -14.193 24.893 1.00 94.94 89 GLN A N 1
ATOM 692 C CA . GLN A 1 89 ? -30.217 -14.949 25.628 1.00 94.94 89 GLN A CA 1
ATOM 693 C C . GLN A 1 89 ? -29.622 -16.161 26.363 1.00 94.94 89 GLN A C 1
ATOM 695 O O . GLN A 1 89 ? -29.873 -16.339 27.558 1.00 94.94 89 GLN A O 1
ATOM 700 N N . THR A 1 90 ? -28.804 -16.966 25.680 1.00 94.25 90 THR A N 1
ATOM 701 C CA . THR A 1 90 ? -28.142 -18.153 26.250 1.00 94.25 90 THR A CA 1
ATOM 702 C C . THR A 1 90 ? -27.213 -17.781 27.408 1.00 94.25 90 THR A C 1
ATOM 704 O O . THR A 1 90 ? -27.234 -18.412 28.470 1.00 94.25 90 THR A O 1
ATOM 707 N N . LEU A 1 91 ? -26.441 -16.703 27.250 1.00 93.88 91 LEU A N 1
ATOM 708 C CA . LEU A 1 91 ? -25.526 -16.204 28.280 1.00 93.88 91 LEU A CA 1
ATOM 709 C C . LEU A 1 91 ? -26.231 -15.371 29.363 1.00 93.88 91 LEU A C 1
ATOM 711 O O . LEU A 1 91 ? -25.627 -15.046 30.389 1.00 93.88 91 LEU A O 1
ATOM 715 N N . ARG A 1 92 ? -27.521 -15.064 29.172 1.00 94.88 92 ARG A N 1
ATOM 716 C CA . ARG A 1 92 ? -28.318 -14.136 29.990 1.00 94.88 92 ARG A CA 1
ATOM 717 C C . ARG A 1 92 ? -27.664 -12.756 30.102 1.00 94.88 92 ARG A C 1
ATOM 719 O O . ARG A 1 92 ? -27.703 -12.140 31.164 1.00 94.88 92 ARG A O 1
ATOM 726 N N . LEU A 1 93 ? -27.017 -12.305 29.037 1.00 93.62 93 LEU A N 1
ATOM 727 C CA . LE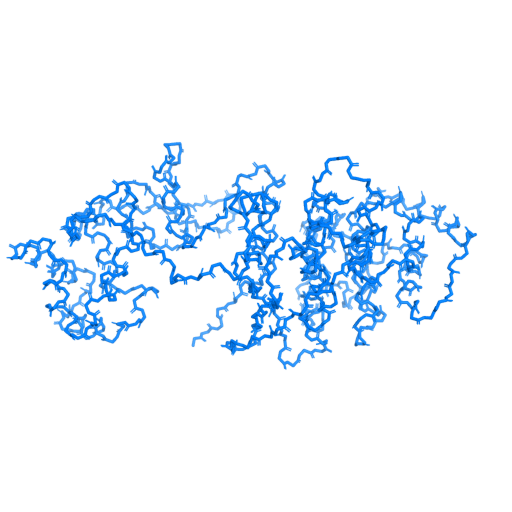U A 1 93 ? -26.380 -10.996 28.943 1.00 93.62 93 LEU A CA 1
ATOM 728 C C . LEU A 1 93 ? -27.285 -10.019 28.190 1.00 93.62 93 LEU A C 1
ATOM 730 O O . LEU A 1 93 ? -28.182 -10.416 27.448 1.00 93.62 93 LEU A O 1
ATOM 734 N N . LYS A 1 94 ? -27.049 -8.731 28.405 1.00 91.81 94 LYS A N 1
ATOM 735 C CA . LYS A 1 94 ? -27.612 -7.633 27.623 1.00 91.81 94 LYS A CA 1
ATOM 736 C C . LYS A 1 94 ? -26.579 -7.159 26.610 1.00 91.81 94 LYS A C 1
ATOM 738 O O . LYS A 1 94 ? -25.389 -7.417 26.755 1.00 91.81 94 LYS A O 1
ATOM 743 N N . GLU A 1 95 ? -27.038 -6.427 25.606 1.00 90.69 95 GLU A N 1
ATOM 744 C CA . GLU A 1 95 ? -26.159 -5.855 24.588 1.00 90.69 95 GLU A CA 1
ATOM 745 C C . GLU A 1 95 ? -25.067 -4.956 25.186 1.00 90.69 95 GLU A C 1
ATOM 747 O O . GLU A 1 95 ? -23.902 -5.086 24.822 1.00 90.69 95 GLU A O 1
ATOM 752 N N . ASP A 1 96 ? -25.420 -4.166 26.201 1.00 90.88 96 ASP A N 1
ATOM 753 C CA . ASP A 1 96 ? -24.506 -3.297 26.954 1.00 90.88 96 ASP A CA 1
ATOM 754 C C . ASP A 1 96 ? -23.361 -4.034 27.670 1.00 90.88 96 ASP A C 1
ATOM 756 O O . ASP A 1 96 ? -22.407 -3.407 28.123 1.00 90.88 96 ASP A O 1
ATOM 760 N N . ASP A 1 97 ? -23.452 -5.357 27.824 1.00 92.50 97 ASP A N 1
ATOM 761 C CA . ASP A 1 97 ? -22.403 -6.169 28.447 1.00 92.50 97 ASP A CA 1
ATOM 762 C C . ASP A 1 97 ? -21.311 -6.589 27.458 1.00 92.50 97 ASP A C 1
ATOM 764 O O . ASP A 1 97 ? -20.236 -7.023 27.880 1.00 92.50 97 ASP A O 1
ATOM 768 N N . MET A 1 98 ? -21.579 -6.486 26.154 1.00 91.81 98 MET A N 1
ATOM 769 C CA . MET A 1 98 ? -20.679 -6.961 25.104 1.00 91.81 98 MET A CA 1
ATOM 770 C C . MET A 1 98 ? -19.350 -6.207 25.015 1.00 91.81 98 MET A C 1
ATOM 772 O O . MET A 1 98 ? -18.376 -6.855 24.671 1.00 91.81 98 MET A O 1
ATOM 776 N N . PRO A 1 99 ? -19.222 -4.929 25.405 1.00 92.50 99 PRO A N 1
ATOM 777 C CA . PRO A 1 99 ? -17.903 -4.305 25.537 1.00 92.50 99 PRO A CA 1
ATOM 778 C C . PRO A 1 99 ? -17.036 -4.908 26.656 1.00 92.50 99 PRO A C 1
ATOM 780 O O . PRO A 1 99 ? -15.813 -4.832 26.614 1.00 92.50 99 PRO A O 1
ATOM 783 N N . VAL A 1 100 ? -17.650 -5.510 27.683 1.00 92.31 100 VAL A N 1
ATOM 784 C CA . VAL A 1 100 ? -16.945 -6.041 28.866 1.00 92.31 100 VAL A CA 1
ATOM 785 C C . VAL A 1 100 ? -16.679 -7.541 28.730 1.00 92.31 100 VAL A C 1
ATOM 787 O O . VAL A 1 100 ? -15.612 -8.030 29.099 1.00 92.31 100 VAL A O 1
ATOM 790 N N . PHE A 1 101 ? -17.645 -8.296 28.206 1.00 93.19 101 PHE A N 1
ATOM 791 C CA . PHE A 1 101 ? -17.599 -9.757 28.186 1.00 93.19 101 PHE A CA 1
ATOM 792 C C . PHE A 1 101 ? -16.408 -10.346 27.387 1.00 93.19 101 PHE A C 1
ATOM 794 O O . PHE A 1 101 ? -15.674 -11.155 27.958 1.00 93.19 101 PHE A O 1
ATOM 801 N N . PRO A 1 102 ? -16.129 -9.940 26.135 1.00 90.12 102 PRO A N 1
ATOM 802 C CA . PRO A 1 102 ? -14.974 -10.383 25.353 1.00 90.12 102 PRO A CA 1
ATOM 803 C C . PRO A 1 102 ? -13.640 -10.001 25.997 1.00 90.12 102 PRO A C 1
ATOM 805 O O . PRO A 1 102 ? -12.725 -10.820 26.016 1.00 90.12 102 PRO A O 1
ATOM 808 N N . CYS A 1 103 ? -13.551 -8.831 26.639 1.00 90.81 103 CYS A N 1
ATOM 809 C CA . CYS A 1 103 ? -12.364 -8.418 27.396 1.00 90.81 103 CYS A CA 1
ATOM 810 C C . CYS A 1 103 ? -12.055 -9.387 28.554 1.00 90.81 103 CYS A C 1
ATOM 812 O O . CYS A 1 103 ? -10.899 -9.626 28.887 1.00 90.81 103 CYS A O 1
ATOM 814 N N . LEU A 1 104 ? -13.075 -10.024 29.140 1.00 90.44 104 LEU A N 1
ATOM 815 C CA . LEU A 1 104 ? -12.898 -11.086 30.139 1.00 90.44 104 LEU A CA 1
ATOM 816 C C . LEU A 1 104 ? -12.641 -12.464 29.519 1.00 90.44 104 LEU A C 1
ATOM 818 O O . LEU A 1 104 ? -11.946 -13.294 30.112 1.00 90.44 104 LEU A O 1
ATOM 822 N N . MET A 1 105 ? -13.204 -12.731 28.340 1.00 90.62 105 MET A N 1
ATOM 823 C CA . MET A 1 105 ? -12.934 -13.948 27.567 1.00 90.62 105 MET A CA 1
ATOM 824 C C . MET A 1 105 ? -11.531 -13.952 26.956 1.00 90.62 105 MET A C 1
ATOM 826 O O . MET A 1 105 ? -10.986 -15.029 26.716 1.00 90.62 105 MET A O 1
ATOM 830 N N . GLY A 1 106 ? -10.891 -12.788 26.865 1.00 86.50 106 GLY A N 1
ATOM 831 C CA . GLY A 1 106 ? -9.575 -12.574 26.282 1.00 86.50 106 GLY A CA 1
ATOM 832 C C . GLY A 1 106 ? -9.658 -12.421 24.766 1.00 86.50 106 GLY A C 1
ATOM 833 O O . GLY A 1 106 ? -10.129 -13.322 24.080 1.00 86.50 106 GLY A O 1
ATOM 834 N N . ASN A 1 107 ? -9.150 -11.299 24.274 1.00 85.12 107 ASN A N 1
ATOM 835 C CA . ASN A 1 107 ? -8.965 -10.966 22.864 1.00 85.12 107 ASN A CA 1
ATOM 836 C C . ASN A 1 107 ? -7.529 -10.450 22.641 1.00 85.12 107 ASN A C 1
ATOM 838 O O . ASN A 1 107 ? -6.698 -10.427 23.558 1.00 85.12 107 ASN A O 1
ATOM 842 N N . ASP A 1 108 ? -7.222 -10.057 21.417 1.00 83.00 108 ASP A N 1
ATOM 843 C CA . ASP A 1 108 ? -5.938 -9.498 21.002 1.00 83.00 108 ASP A CA 1
ATOM 844 C C . ASP A 1 108 ? -5.539 -8.206 21.746 1.00 83.00 108 ASP A C 1
ATOM 846 O O . ASP A 1 108 ? -4.345 -8.008 21.995 1.00 83.00 108 ASP A O 1
ATOM 850 N N . LEU A 1 109 ? -6.515 -7.401 22.181 1.00 83.25 109 LEU A N 1
ATOM 851 C CA . LEU A 1 109 ? -6.326 -6.194 23.000 1.00 83.25 109 LEU A CA 1
ATOM 852 C C . LEU A 1 109 ? -6.043 -6.493 24.485 1.00 83.25 109 LEU A C 1
ATOM 854 O O . LEU A 1 109 ? -5.634 -5.611 25.234 1.00 83.25 109 LEU A O 1
ATOM 858 N N . THR A 1 110 ? -6.224 -7.736 24.943 1.00 84.94 110 THR A N 1
ATOM 859 C CA . THR A 1 110 ? -6.059 -8.110 26.365 1.00 84.94 110 THR A CA 1
ATOM 860 C C . THR A 1 110 ? -4.660 -8.611 26.745 1.00 84.94 110 THR A C 1
ATOM 862 O O . THR A 1 110 ? -4.457 -9.160 27.833 1.00 84.94 110 THR A O 1
ATOM 865 N N . LYS A 1 111 ? -3.671 -8.461 25.854 1.00 85.00 111 LYS A N 1
ATOM 866 C CA . LYS A 1 111 ? -2.309 -9.001 26.042 1.00 85.00 111 LYS A CA 1
ATOM 867 C C . LYS A 1 111 ? -1.645 -8.497 27.326 1.00 85.00 111 LYS A C 1
ATOM 869 O O . LYS A 1 111 ? -1.060 -9.311 28.048 1.00 85.00 111 LYS A O 1
ATOM 874 N N . ASP A 1 112 ? -1.826 -7.214 27.634 1.00 83.94 112 ASP A N 1
ATOM 875 C CA . ASP A 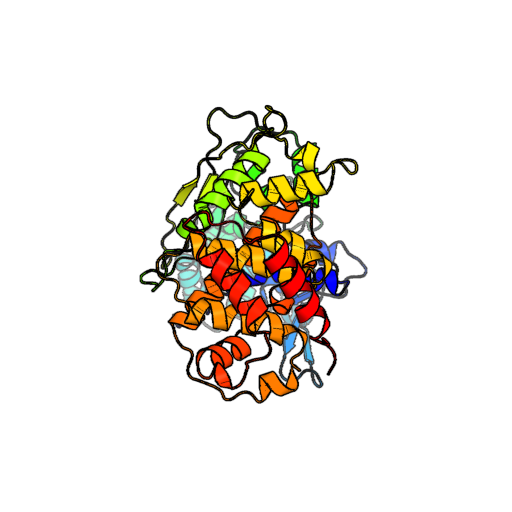1 112 ? -1.192 -6.518 28.762 1.00 83.94 112 ASP A CA 1
ATOM 876 C C . ASP A 1 112 ? -1.669 -6.994 30.142 1.00 83.94 112 ASP A C 1
ATOM 878 O O . ASP A 1 112 ? -0.998 -6.746 31.138 1.00 83.94 112 ASP A O 1
ATOM 882 N N . TYR A 1 113 ? -2.789 -7.722 30.210 1.00 85.94 113 TYR A N 1
ATOM 883 C CA . TYR A 1 113 ? -3.332 -8.301 31.449 1.00 85.94 113 TYR A CA 1
ATOM 884 C C . TYR A 1 113 ? -3.766 -9.768 31.271 1.00 85.94 113 TYR A C 1
ATOM 886 O O . TYR A 1 113 ? -4.679 -10.302 31.916 1.00 85.94 113 TYR A O 1
ATOM 894 N N . SER A 1 114 ? -3.097 -10.462 30.347 1.00 87.50 114 SER A N 1
ATOM 895 C CA . SER A 1 114 ? -3.413 -11.849 29.997 1.00 87.50 114 SER A CA 1
ATOM 896 C C . SER A 1 114 ? -3.137 -12.846 31.134 1.00 87.50 114 SER A C 1
ATOM 898 O O . SER A 1 114 ? -3.734 -13.930 31.168 1.00 87.50 114 SER A O 1
ATOM 900 N N . VAL A 1 115 ? -2.255 -12.504 32.081 1.00 87.75 115 VAL A N 1
ATOM 901 C CA . VAL A 1 115 ? -1.940 -13.331 33.257 1.00 87.75 115 VAL A CA 1
ATOM 902 C C . VAL A 1 115 ? -3.094 -13.283 34.257 1.00 87.75 115 VAL A C 1
ATOM 904 O O . VAL A 1 115 ? -3.583 -14.331 34.688 1.00 87.75 115 VAL A O 1
ATOM 907 N N . GLU A 1 116 ? -3.578 -12.085 34.557 1.00 88.19 116 GLU A N 1
ATOM 908 C CA . GLU A 1 116 ? -4.705 -11.787 35.435 1.00 88.19 116 GLU A CA 1
ATOM 909 C C . GLU A 1 116 ? -5.974 -12.457 34.900 1.00 88.19 116 GLU A C 1
ATOM 911 O O . GLU A 1 116 ? -6.669 -13.158 35.643 1.00 88.19 116 GLU A O 1
ATOM 916 N N . LEU A 1 117 ? -6.225 -12.365 33.586 1.00 88.81 117 LEU A N 1
ATOM 917 C CA . LEU A 1 117 ? -7.343 -13.056 32.933 1.00 88.81 117 LEU A CA 1
ATOM 918 C C . LEU A 1 117 ? -7.274 -14.574 33.085 1.00 88.81 117 LEU A C 1
ATOM 920 O O . LEU A 1 117 ? -8.287 -15.223 33.357 1.00 88.81 117 LEU A O 1
ATOM 924 N N . LYS A 1 118 ? -6.088 -15.174 32.922 1.00 88.88 118 LYS A N 1
ATOM 925 C CA . LYS A 1 118 ? -5.912 -16.622 33.116 1.00 88.88 118 LYS A CA 1
ATOM 926 C C . LYS A 1 118 ? -6.185 -17.020 34.563 1.00 88.88 118 LYS A C 1
ATOM 928 O O . LYS A 1 118 ? -6.851 -18.029 34.795 1.00 88.88 118 LYS A O 1
ATOM 933 N N . GLN A 1 119 ? -5.704 -16.246 35.536 1.00 89.38 119 GLN A N 1
ATOM 934 C CA . GLN A 1 119 ? -5.973 -16.497 36.954 1.00 89.38 119 GLN A CA 1
ATOM 935 C C . GLN A 1 119 ? -7.463 -16.355 37.280 1.00 89.38 119 GLN A C 1
ATOM 937 O O . GLN A 1 119 ? -8.031 -17.202 37.969 1.00 89.38 119 GLN A O 1
ATOM 942 N N . PHE A 1 120 ? -8.124 -15.329 36.744 1.00 89.31 120 PHE A N 1
ATOM 943 C CA . PHE A 1 120 ? -9.564 -15.138 36.869 1.00 89.31 120 PHE A CA 1
ATOM 944 C C . PHE A 1 120 ? -10.361 -16.332 36.332 1.00 89.31 120 PHE A C 1
ATOM 946 O O . PHE A 1 120 ? -11.145 -16.924 37.076 1.00 89.31 120 PHE A O 1
ATOM 953 N N . LYS A 1 121 ? -10.120 -16.748 35.083 1.00 90.56 121 LYS A N 1
ATOM 954 C CA . LYS A 1 121 ? -10.822 -17.890 34.469 1.00 90.56 121 LYS A CA 1
ATOM 955 C C . LYS A 1 121 ? -10.586 -19.192 35.236 1.00 90.56 121 LYS A C 1
ATOM 957 O O . LYS A 1 121 ? -11.520 -19.968 35.430 1.00 90.56 121 LYS A O 1
ATOM 962 N N . ARG A 1 122 ? -9.365 -19.414 35.740 1.00 89.44 122 ARG A N 1
ATOM 963 C CA . ARG A 1 122 ? -9.048 -20.565 36.605 1.00 89.44 122 ARG A CA 1
ATOM 964 C C . ARG A 1 122 ? -9.851 -20.552 37.906 1.00 89.44 122 ARG A C 1
ATOM 966 O O . ARG A 1 122 ? -10.350 -21.602 38.294 1.00 89.44 122 ARG A O 1
ATOM 973 N N . ARG A 1 123 ? -10.009 -19.387 38.551 1.00 90.38 123 ARG A N 1
ATOM 974 C CA . ARG A 1 123 ? -10.823 -19.237 39.775 1.00 90.38 123 ARG A CA 1
ATOM 975 C C . ARG A 1 123 ? -12.305 -19.520 39.539 1.00 90.38 123 ARG A C 1
ATOM 977 O O . ARG A 1 123 ? -12.970 -20.007 40.445 1.00 90.38 123 ARG A O 1
ATOM 984 N N . LEU A 1 124 ? -12.824 -19.206 38.351 1.00 89.31 124 LEU A N 1
ATOM 985 C CA . LEU A 1 124 ? -14.222 -19.472 38.010 1.00 89.31 124 LEU A CA 1
ATOM 986 C C . LEU A 1 124 ? -14.522 -20.966 37.837 1.00 89.31 124 LEU A C 1
ATOM 988 O O . LEU A 1 124 ? -15.591 -21.417 38.245 1.00 89.31 124 LEU A O 1
ATOM 992 N N . GLY A 1 125 ? -13.596 -21.715 37.230 1.00 84.50 125 GLY A N 1
ATOM 993 C CA . GLY A 1 125 ? -13.789 -23.126 36.901 1.00 84.50 125 GLY A CA 1
ATOM 994 C C . GLY A 1 125 ? -14.909 -23.390 35.877 1.00 84.50 125 GLY A C 1
ATOM 995 O O . GLY A 1 125 ? -15.697 -22.512 35.506 1.00 84.50 125 GLY A O 1
ATOM 996 N N . GLY A 1 126 ? -14.981 -24.639 35.409 1.00 86.62 126 GLY A N 1
ATOM 997 C CA . GLY A 1 126 ? -15.982 -25.085 34.435 1.00 86.62 126 GLY A CA 1
ATOM 998 C C . GLY A 1 126 ? -15.816 -24.473 33.039 1.00 86.62 126 GLY A C 1
ATOM 999 O O . GLY A 1 126 ? -14.730 -24.035 32.662 1.00 86.62 126 GLY A O 1
ATOM 1000 N N . GLU A 1 127 ? -16.908 -24.462 32.272 1.00 90.62 127 GLU A N 1
ATOM 1001 C CA . GLU A 1 127 ? -16.963 -23.850 30.940 1.00 90.62 127 GLU A CA 1
ATOM 1002 C C . GLU A 1 127 ? -16.875 -22.319 31.071 1.00 90.62 127 GLU A C 1
ATOM 1004 O O . GLU A 1 127 ? -17.687 -21.688 31.758 1.00 90.62 127 GLU A O 1
ATOM 1009 N N . TRP A 1 128 ? -15.832 -21.734 30.475 1.00 90.50 128 TRP A N 1
ATOM 1010 C CA . TRP A 1 128 ? -15.454 -20.340 30.706 1.00 90.50 128 TRP A CA 1
ATOM 1011 C C . TRP A 1 128 ? -16.519 -19.355 30.237 1.00 90.50 128 TRP A C 1
ATOM 1013 O O . TRP A 1 128 ? -16.808 -18.414 30.971 1.00 90.50 128 TRP A O 1
ATOM 1023 N N . THR A 1 129 ? -17.138 -19.584 29.081 1.00 90.56 129 THR A N 1
ATOM 1024 C CA . THR A 1 129 ? -18.118 -18.671 28.476 1.00 90.56 129 THR A CA 1
ATOM 1025 C C . THR A 1 129 ? -19.294 -18.437 29.424 1.00 90.56 129 THR A C 1
ATOM 1027 O O . THR A 1 129 ? -19.599 -17.303 29.807 1.00 90.56 129 THR A O 1
ATOM 1030 N N . GLN A 1 130 ? -19.902 -19.518 29.910 1.00 93.38 130 GLN A N 1
ATOM 1031 C CA . GLN A 1 130 ? -21.027 -19.462 30.830 1.00 93.38 130 GLN A CA 1
ATOM 1032 C C . GLN A 1 130 ? -20.600 -18.979 32.220 1.00 93.38 130 GLN A C 1
ATOM 1034 O O . GLN A 1 130 ? -21.358 -18.267 32.883 1.00 93.38 130 GLN A O 1
ATOM 1039 N N . SER A 1 131 ? -19.414 -19.369 32.700 1.00 93.50 131 SER A N 1
ATOM 1040 C CA . SER A 1 131 ? -18.930 -18.958 34.022 1.00 93.50 131 SER A CA 1
ATOM 1041 C C . SER A 1 131 ? -18.593 -17.465 34.088 1.00 93.50 131 SER A C 1
ATOM 1043 O O . SER A 1 131 ? -18.960 -16.807 35.065 1.00 93.50 131 SER A O 1
ATOM 1045 N N . VAL A 1 132 ? -17.977 -16.907 33.043 1.00 93.38 132 VAL A N 1
ATOM 1046 C CA . VAL A 1 132 ? -17.702 -15.467 32.919 1.00 93.38 132 VAL A CA 1
ATOM 1047 C C . VAL A 1 132 ? -19.014 -14.688 32.826 1.00 93.38 132 VAL A C 1
ATOM 1049 O O . VAL A 1 132 ? -19.210 -13.744 33.594 1.00 93.38 132 VAL A O 1
ATOM 1052 N N . ALA A 1 133 ? -19.961 -15.126 31.988 1.00 94.12 133 ALA A N 1
ATOM 1053 C CA . ALA A 1 133 ? -21.273 -14.486 31.870 1.00 94.12 133 ALA A CA 1
ATOM 1054 C C . ALA A 1 133 ? -22.050 -14.492 33.202 1.00 94.12 133 ALA A C 1
ATOM 1056 O O . ALA A 1 133 ? -22.597 -13.470 33.627 1.00 94.12 133 ALA A O 1
ATOM 1057 N N . ARG A 1 134 ? -22.044 -15.624 33.925 1.00 93.56 134 ARG A N 1
ATOM 1058 C CA . ARG A 1 134 ? -22.638 -15.736 35.271 1.00 93.56 134 ARG A CA 1
ATOM 1059 C C . ARG A 1 134 ? -21.997 -14.761 36.258 1.00 93.56 134 ARG A C 1
ATOM 1061 O O . ARG A 1 134 ? -22.718 -14.093 37.002 1.00 93.56 134 ARG A O 1
ATOM 1068 N N . LYS A 1 135 ? -20.663 -14.659 36.265 1.00 91.69 135 LYS A N 1
ATOM 1069 C CA . LYS A 1 135 ? -19.939 -13.731 37.141 1.00 91.69 135 LYS A CA 1
ATOM 1070 C C . LYS A 1 135 ? -20.305 -12.280 36.831 1.00 91.69 135 LYS A C 1
ATOM 1072 O O . LYS A 1 135 ? -20.661 -11.559 37.763 1.00 91.69 135 LYS A O 1
ATOM 1077 N N . LEU A 1 136 ? -20.300 -11.892 35.555 1.00 91.62 136 LEU A N 1
ATOM 1078 C CA . LEU A 1 136 ? -20.660 -10.546 35.102 1.00 91.62 136 LEU A CA 1
ATOM 1079 C C . LEU A 1 136 ? -22.077 -10.159 35.557 1.00 91.62 136 LEU A C 1
ATOM 1081 O O . LEU A 1 136 ? -22.276 -9.111 36.171 1.00 91.62 136 LEU A O 1
ATOM 1085 N N . ASN A 1 137 ? -23.049 -11.055 35.369 1.00 90.88 137 ASN A N 1
ATOM 1086 C CA . ASN A 1 137 ? -24.418 -10.865 35.852 1.00 90.88 137 ASN A CA 1
ATOM 1087 C C . ASN A 1 137 ? -24.509 -10.727 37.373 1.00 90.88 137 ASN A C 1
ATOM 1089 O O . ASN A 1 137 ? -25.154 -9.805 37.869 1.00 90.88 137 ASN A O 1
ATOM 1093 N N . SER A 1 138 ? -23.831 -11.603 38.120 1.00 89.19 138 SER A N 1
ATOM 1094 C CA . SER A 1 138 ? -23.855 -11.563 39.585 1.00 89.19 138 SER A CA 1
ATOM 1095 C C . SER A 1 138 ? -23.267 -10.269 40.152 1.00 89.19 138 SER A C 1
ATOM 1097 O O . SER A 1 138 ? -23.762 -9.754 41.154 1.00 89.19 138 SER A O 1
ATOM 1099 N N . SER A 1 139 ? -22.231 -9.726 39.508 1.00 85.12 139 SER A N 1
ATOM 1100 C CA . SER A 1 139 ? -21.609 -8.477 39.933 1.00 85.12 139 SER A CA 1
ATOM 1101 C C . SER A 1 139 ? -22.478 -7.267 39.604 1.00 85.12 139 SER A C 1
ATOM 1103 O O . SER A 1 139 ? -22.605 -6.400 40.467 1.00 85.12 139 SER A O 1
ATOM 1105 N N . LYS A 1 140 ? -23.154 -7.241 38.443 1.00 85.94 140 LYS A N 1
ATOM 1106 C CA . LYS A 1 140 ? -24.148 -6.197 38.127 1.00 85.94 140 LYS A CA 1
ATOM 1107 C C . LYS A 1 140 ? -25.263 -6.130 39.159 1.00 85.94 140 LYS A C 1
ATOM 1109 O O . LYS A 1 140 ? -25.614 -5.048 39.612 1.00 85.94 140 LYS A O 1
ATOM 1114 N N . SER A 1 141 ? -25.804 -7.281 39.559 1.00 80.88 141 SER A N 1
ATOM 1115 C CA . SER A 1 141 ? -26.869 -7.327 40.567 1.00 80.88 141 SER A CA 1
ATOM 1116 C C . SER A 1 141 ? -26.424 -6.808 41.937 1.00 80.88 141 SER A C 1
ATOM 1118 O O . SER A 1 141 ? -27.261 -6.323 42.689 1.00 80.88 141 SER A O 1
ATOM 1120 N N . LYS A 1 142 ? -25.131 -6.911 42.273 1.00 79.06 142 LYS A N 1
ATOM 1121 C CA . LYS A 1 142 ? -24.588 -6.476 43.570 1.00 79.06 142 LYS A CA 1
ATOM 1122 C C . LYS A 1 142 ? -24.137 -5.017 43.583 1.00 79.06 142 LYS A C 1
ATOM 1124 O O . LYS A 1 142 ? -24.388 -4.323 44.557 1.00 79.06 142 LYS A O 1
ATOM 1129 N N . ASN A 1 143 ? -23.458 -4.574 42.526 1.00 77.94 143 ASN A N 1
ATOM 1130 C CA . ASN A 1 143 ? -22.709 -3.313 42.519 1.00 77.94 143 ASN A CA 1
ATOM 1131 C C . ASN A 1 143 ? -23.159 -2.347 41.411 1.00 77.94 143 ASN A C 1
ATOM 1133 O O . ASN A 1 143 ? -22.538 -1.302 41.219 1.00 77.94 143 ASN A O 1
ATOM 1137 N N . GLY A 1 144 ? -24.206 -2.700 40.658 1.00 82.62 144 GLY A N 1
ATOM 1138 C CA . GLY A 1 144 ? -24.563 -2.020 39.415 1.00 82.62 144 GLY A CA 1
ATOM 1139 C C . GLY A 1 144 ? -23.516 -2.230 38.316 1.00 82.62 144 GLY A C 1
ATOM 1140 O O . GLY A 1 144 ? -22.598 -3.043 38.443 1.00 82.62 144 GLY A O 1
ATOM 1141 N N . CYS A 1 145 ? -23.642 -1.477 37.225 1.00 82.94 145 CYS A N 1
ATOM 1142 C CA . CYS A 1 145 ? -22.669 -1.457 36.133 1.00 82.94 145 CYS A CA 1
ATOM 1143 C C . CYS A 1 145 ? -21.501 -0.506 36.467 1.00 82.94 145 CYS A C 1
ATOM 1145 O O . CYS A 1 145 ? -21.276 0.483 35.786 1.00 82.94 145 CYS A O 1
ATOM 1147 N N . ASN A 1 146 ? -20.776 -0.745 37.561 1.00 85.62 146 ASN A N 1
ATOM 1148 C CA . ASN A 1 146 ? -19.577 0.033 37.890 1.00 85.62 146 ASN A CA 1
ATOM 1149 C C . ASN A 1 146 ? -18.331 -0.747 37.458 1.00 85.62 146 ASN A C 1
ATOM 1151 O O . ASN A 1 146 ? -17.963 -1.720 38.118 1.00 85.62 146 ASN A O 1
ATOM 1155 N N . LEU A 1 147 ? -17.707 -0.328 36.350 1.00 85.81 147 LEU A N 1
ATOM 1156 C CA . LEU A 1 147 ? -16.574 -1.049 35.768 1.00 85.81 147 LEU A CA 1
ATOM 1157 C C . LEU A 1 147 ? -15.374 -1.139 36.717 1.00 85.81 147 LEU A C 1
ATOM 1159 O O . LEU A 1 147 ? -14.831 -2.225 36.864 1.00 85.81 147 LEU A O 1
ATOM 1163 N N . ASN A 1 148 ? -15.023 -0.059 37.420 1.00 82.62 148 ASN A N 1
ATOM 1164 C CA . ASN A 1 148 ? -13.863 -0.043 38.321 1.00 82.62 148 ASN A CA 1
ATOM 1165 C C . ASN A 1 148 ? -14.052 -1.024 39.489 1.00 82.62 148 ASN A C 1
ATOM 1167 O O . ASN A 1 148 ? -13.200 -1.864 39.750 1.00 82.62 148 ASN A O 1
ATOM 1171 N N . LEU A 1 149 ? -15.227 -1.002 40.136 1.00 80.44 149 LEU A N 1
ATOM 1172 C CA . LEU A 1 149 ? -15.532 -1.958 41.212 1.00 80.44 149 LEU A CA 1
ATOM 1173 C C . LEU A 1 149 ? -15.547 -3.408 40.718 1.00 80.44 149 LEU A C 1
ATOM 1175 O O . LEU A 1 149 ? -15.316 -4.339 41.492 1.00 80.44 149 LEU A O 1
ATOM 1179 N N . PHE A 1 150 ? -15.902 -3.617 39.451 1.00 83.62 150 PHE A N 1
ATOM 1180 C CA . PHE A 1 150 ? -15.891 -4.935 38.842 1.00 83.62 150 PHE A CA 1
ATOM 1181 C C . PHE A 1 150 ? -14.467 -5.400 38.520 1.00 83.62 150 PHE A C 1
ATOM 1183 O O . PHE A 1 150 ? -14.137 -6.553 38.797 1.00 83.62 150 PHE A O 1
ATOM 1190 N N . GLU A 1 151 ? -13.629 -4.505 37.999 1.00 84.94 151 GLU A N 1
ATOM 1191 C CA . GLU A 1 151 ? -12.209 -4.732 37.744 1.00 84.94 151 GLU A CA 1
ATOM 1192 C C . GLU A 1 151 ? -11.482 -5.146 39.028 1.00 84.94 151 GLU A C 1
ATOM 1194 O O . GLU A 1 151 ? -10.903 -6.231 39.055 1.00 84.94 151 GLU A O 1
ATOM 1199 N N . ASP A 1 152 ? -11.654 -4.411 40.132 1.00 81.75 152 ASP A N 1
ATOM 1200 C CA . ASP A 1 152 ? -11.065 -4.737 41.443 1.00 81.75 152 ASP A CA 1
ATOM 1201 C C . ASP A 1 152 ? -11.400 -6.164 41.916 1.00 81.75 152 ASP A C 1
ATOM 1203 O O . ASP A 1 152 ? -10.586 -6.871 42.516 1.00 81.75 152 ASP A O 1
ATOM 1207 N N . GLN A 1 153 ? -12.622 -6.624 41.633 1.00 79.19 153 GLN A N 1
ATOM 1208 C CA . GLN A 1 153 ? -13.095 -7.954 42.028 1.00 79.19 153 GLN A CA 1
ATOM 1209 C C . GLN A 1 153 ? -12.532 -9.081 41.161 1.00 79.19 153 GLN A C 1
ATOM 1211 O O . GLN A 1 153 ? -12.541 -10.244 41.582 1.00 79.19 153 GLN A O 1
ATOM 1216 N N . VAL A 1 154 ? -12.142 -8.774 39.927 1.00 79.12 154 VAL A N 1
ATOM 1217 C CA . VAL A 1 154 ? -11.922 -9.760 38.864 1.00 79.12 154 VAL A CA 1
ATOM 1218 C C . VAL A 1 154 ? -10.459 -9.806 38.436 1.00 79.12 154 VAL A C 1
ATOM 1220 O O . VAL A 1 154 ? -9.901 -10.900 38.330 1.00 79.12 154 VAL A O 1
ATOM 1223 N N . LEU A 1 155 ? -9.821 -8.650 38.289 1.00 78.25 155 LEU A N 1
ATOM 1224 C CA . LEU A 1 155 ? -8.454 -8.452 37.817 1.00 78.25 155 LEU A CA 1
ATOM 1225 C C . LEU A 1 155 ? -7.603 -7.755 38.883 1.00 78.25 155 LEU A C 1
ATOM 1227 O O . LEU A 1 155 ? -6.908 -6.796 38.584 1.00 78.25 155 LEU A O 1
ATOM 1231 N N . SER A 1 156 ? -7.654 -8.241 40.128 1.00 66.00 156 SER A N 1
ATOM 1232 C CA . SER A 1 156 ? -6.819 -7.763 41.239 1.00 66.00 156 SER A CA 1
ATOM 1233 C C . SER A 1 156 ? -5.386 -7.469 40.765 1.00 66.00 156 SER A C 1
ATOM 1235 O O . SER A 1 156 ? -4.656 -8.431 40.509 1.00 66.00 156 SER A O 1
ATOM 1237 N N . HIS A 1 157 ? -5.007 -6.184 40.700 1.00 60.59 157 HIS A N 1
ATOM 1238 C CA . HIS A 1 157 ? -3.713 -5.629 40.246 1.00 60.59 157 HIS A CA 1
ATOM 1239 C C . HIS A 1 157 ? -3.515 -5.349 38.739 1.00 60.59 157 HIS A C 1
ATOM 1241 O O . HIS A 1 157 ? -2.396 -5.022 38.345 1.00 60.59 157 HIS A O 1
ATOM 1247 N N . CYS A 1 158 ? -4.548 -5.399 37.893 1.00 59.09 158 CYS A N 1
ATOM 1248 C CA . CYS A 1 158 ? -4.476 -4.718 36.597 1.00 59.09 158 CYS A CA 1
ATOM 1249 C C . CYS A 1 158 ? -4.484 -3.211 36.879 1.00 59.09 158 CYS A C 1
ATOM 1251 O O . CYS A 1 158 ? -5.329 -2.753 37.639 1.00 59.09 158 CYS A O 1
ATOM 1253 N N . GLY A 1 159 ? -3.510 -2.447 36.375 1.00 60.19 159 GLY A N 1
ATOM 1254 C CA . GLY A 1 159 ? -3.505 -1.002 36.607 1.00 60.19 159 GLY A CA 1
ATOM 1255 C C . GLY A 1 159 ? -4.820 -0.401 36.109 1.00 60.19 159 GLY A C 1
ATOM 1256 O O . GLY A 1 159 ? -5.124 -0.595 34.933 1.00 60.19 159 GLY A O 1
ATOM 1257 N N . ASP A 1 160 ? -5.541 0.318 36.984 1.00 59.78 160 ASP A N 1
ATOM 1258 C CA . ASP A 1 160 ? -6.934 0.812 36.857 1.00 59.78 160 ASP A CA 1
ATOM 1259 C C . ASP A 1 160 ? -7.325 1.453 35.503 1.00 59.78 160 ASP A C 1
ATOM 1261 O O . ASP A 1 160 ? -8.492 1.754 35.239 1.00 59.78 160 ASP A O 1
ATOM 1265 N N . SER A 1 161 ? -6.355 1.743 34.636 1.00 68.62 161 SER A N 1
ATOM 1266 C CA . SER A 1 161 ? -6.543 2.353 33.325 1.00 68.62 161 SER A CA 1
ATOM 1267 C C . SER A 1 161 ? -6.572 1.366 32.153 1.00 68.62 161 SER A C 1
ATOM 1269 O O . SER A 1 161 ? -7.187 1.698 31.140 1.00 68.62 161 SER A O 1
ATOM 1271 N N . ILE A 1 162 ? -5.952 0.182 32.243 1.00 79.94 162 ILE A N 1
ATOM 1272 C CA . ILE A 1 162 ? -5.719 -0.683 31.069 1.00 79.94 162 ILE A CA 1
ATOM 1273 C C . ILE A 1 162 ? -7.000 -1.409 30.653 1.00 79.94 162 ILE A C 1
ATOM 1275 O O . ILE A 1 162 ? -7.441 -1.274 29.512 1.00 79.94 162 ILE A O 1
ATOM 1279 N N . PHE A 1 163 ? -7.646 -2.138 31.567 1.00 85.44 163 PHE A N 1
ATOM 1280 C CA . PHE A 1 163 ? -8.898 -2.837 31.261 1.00 85.44 163 PHE A CA 1
ATOM 1281 C C . PHE A 1 163 ? -9.997 -1.851 30.846 1.00 85.44 163 PHE A C 1
ATOM 1283 O O . PHE A 1 163 ? -10.669 -2.055 29.835 1.00 85.44 163 PHE A O 1
ATOM 1290 N N . SER A 1 164 ? -10.126 -0.735 31.572 1.00 84.75 164 SER A N 1
ATOM 1291 C CA . SER A 1 164 ? -11.048 0.352 31.228 1.00 84.75 164 SER A CA 1
ATOM 1292 C C . SER A 1 164 ? -10.799 0.914 29.824 1.00 84.75 164 SER A C 1
ATOM 1294 O O . SER A 1 164 ? -11.756 1.171 29.094 1.00 84.75 164 SER A O 1
ATOM 1296 N N . ALA A 1 165 ? -9.536 1.091 29.417 1.00 84.94 165 ALA A N 1
ATOM 1297 C CA . ALA A 1 165 ? -9.190 1.557 28.075 1.00 84.94 165 ALA A CA 1
ATOM 1298 C C . ALA A 1 165 ? -9.605 0.555 26.988 1.00 84.94 165 ALA A C 1
ATOM 1300 O O . ALA A 1 165 ? -10.191 0.968 25.988 1.00 84.94 165 ALA A O 1
ATOM 1301 N N . VAL A 1 166 ? -9.387 -0.745 27.207 1.00 88.19 166 VAL A N 1
ATOM 1302 C CA . VAL A 1 166 ? -9.812 -1.787 26.256 1.00 88.19 166 VAL A CA 1
ATOM 1303 C C . VAL A 1 166 ? -11.337 -1.879 26.171 1.00 88.19 166 VAL A C 1
ATOM 1305 O O . VAL A 1 166 ? -11.888 -1.973 25.085 1.00 88.19 166 VAL A O 1
ATOM 1308 N N . VAL A 1 167 ? -12.066 -1.776 27.284 1.00 90.12 167 VAL A N 1
ATOM 1309 C CA . VAL A 1 167 ? -13.540 -1.735 27.231 1.00 90.12 167 VAL A CA 1
ATOM 1310 C C . VAL A 1 167 ? -14.028 -0.507 26.455 1.00 90.12 167 VAL A C 1
ATOM 1312 O O . VAL A 1 167 ? -14.979 -0.602 25.680 1.00 90.12 167 VAL A O 1
ATOM 1315 N N . LYS A 1 168 ? -13.368 0.647 26.626 1.00 88.19 168 LYS A N 1
ATOM 1316 C CA . LYS A 1 168 ? -13.698 1.887 25.905 1.00 88.19 168 LYS A CA 1
ATOM 1317 C C . LYS A 1 168 ? -13.475 1.783 24.396 1.00 88.19 168 LYS A C 1
ATOM 1319 O O . LYS A 1 168 ? -14.212 2.439 23.666 1.00 88.19 168 LYS A O 1
ATOM 1324 N N . SER A 1 169 ? -12.524 0.976 23.919 1.00 89.00 169 SER A N 1
ATOM 1325 C CA . SER A 1 169 ? -12.291 0.816 22.475 1.00 89.00 169 SER A CA 1
ATOM 1326 C C . SER A 1 169 ? -13.442 0.106 21.755 1.00 89.00 169 SER A C 1
ATOM 1328 O O . SER A 1 169 ? -13.557 0.228 20.545 1.00 89.00 169 SER A O 1
ATOM 1330 N N . TYR A 1 170 ? -14.342 -0.568 22.478 1.00 91.44 170 TYR A N 1
ATOM 1331 C CA . TYR A 1 170 ? -15.556 -1.174 21.914 1.00 91.44 170 TYR A CA 1
ATOM 1332 C C . TYR A 1 170 ? -16.793 -0.261 21.973 1.00 91.44 170 TYR A C 1
ATOM 1334 O O . TYR A 1 170 ? -17.894 -0.680 21.609 1.00 91.44 170 TYR A O 1
ATOM 1342 N N . ILE A 1 171 ? -16.650 0.987 22.437 1.00 90.69 171 ILE A N 1
ATOM 1343 C CA . ILE A 1 171 ? -17.767 1.929 22.568 1.00 90.69 171 ILE A CA 1
ATOM 1344 C C . ILE A 1 171 ? -17.871 2.816 21.329 1.00 90.69 171 ILE A C 1
ATOM 1346 O O . ILE A 1 171 ? -17.045 3.700 21.091 1.00 90.69 171 ILE A O 1
ATOM 1350 N N . LEU A 1 172 ? -18.928 2.594 20.550 1.00 89.31 172 LEU A N 1
ATOM 1351 C CA . LEU A 1 172 ? -19.249 3.413 19.382 1.00 89.31 172 LEU A CA 1
ATOM 1352 C C . LEU A 1 172 ? -19.768 4.804 19.802 1.00 89.31 172 LEU A C 1
ATOM 1354 O O . LEU A 1 172 ? -20.378 4.919 20.867 1.00 89.31 172 LEU A O 1
ATOM 1358 N N . PRO A 1 173 ? -19.598 5.861 18.979 1.00 81.94 173 PRO A N 1
ATOM 1359 C CA . PRO A 1 173 ? -19.890 7.245 19.381 1.00 81.94 173 PRO A CA 1
ATOM 1360 C C . PRO A 1 173 ? -21.346 7.501 19.791 1.00 81.94 173 PRO A C 1
ATOM 1362 O O . PRO A 1 173 ? -21.623 8.359 20.625 1.00 81.94 173 PRO A O 1
ATOM 1365 N N . THR A 1 174 ? -22.285 6.753 19.214 1.00 79.44 174 THR A N 1
ATOM 1366 C CA . THR A 1 174 ? -23.725 6.860 19.487 1.00 79.44 174 THR A CA 1
ATOM 1367 C C . THR A 1 174 ? -24.178 6.021 20.683 1.00 79.44 174 THR A C 1
ATOM 1369 O O . THR A 1 174 ? -25.343 6.096 21.077 1.00 79.44 174 THR A O 1
ATOM 1372 N N . HIS A 1 175 ? -23.284 5.224 21.274 1.00 85.25 175 HIS A N 1
ATOM 1373 C CA . HIS A 1 175 ? -23.614 4.291 22.340 1.00 85.25 175 HIS A CA 1
ATOM 1374 C C . HIS A 1 175 ? -23.179 4.811 23.714 1.00 85.25 175 HIS A C 1
ATOM 1376 O O . HIS A 1 175 ? -22.019 5.147 23.943 1.00 85.25 175 HIS A O 1
ATOM 1382 N N . ILE A 1 176 ? -24.112 4.816 24.667 1.00 85.62 176 ILE A N 1
ATOM 1383 C CA . ILE A 1 176 ? -23.841 5.165 26.064 1.00 85.62 176 ILE A CA 1
ATOM 1384 C C . ILE A 1 176 ? -23.780 3.871 26.868 1.00 85.62 176 ILE A C 1
ATOM 1386 O O . ILE A 1 176 ? -24.809 3.257 27.140 1.00 85.62 176 ILE A O 1
ATOM 1390 N N . SER A 1 177 ? -22.575 3.470 27.272 1.00 88.38 177 SER A N 1
ATOM 1391 C CA . SER A 1 177 ? -22.411 2.256 28.068 1.00 88.38 177 SER A CA 1
ATOM 1392 C C . SER A 1 177 ? -22.784 2.505 29.533 1.00 88.38 177 SER A C 1
ATOM 1394 O O . SER A 1 177 ? -22.187 3.379 30.164 1.00 88.38 177 SER A O 1
ATOM 1396 N N . PRO A 1 178 ? -23.674 1.698 30.139 1.00 88.25 178 PRO A N 1
ATOM 1397 C CA . PRO A 1 178 ? -23.979 1.799 31.564 1.00 88.25 178 PRO A CA 1
ATOM 1398 C C . PRO A 1 178 ? -22.781 1.432 32.449 1.00 88.25 178 PRO A C 1
ATOM 1400 O O . PRO A 1 178 ? -22.779 1.781 33.624 1.00 88.25 178 PRO A O 1
ATOM 1403 N N . TRP A 1 179 ? -21.779 0.730 31.904 1.00 87.06 179 TRP A N 1
ATOM 1404 C CA . TRP A 1 179 ? -20.564 0.327 32.614 1.00 87.06 179 TRP A CA 1
ATOM 1405 C C . TRP A 1 179 ? -19.579 1.476 32.839 1.00 87.06 179 TRP A C 1
ATOM 1407 O O . TRP A 1 179 ? -18.791 1.448 33.787 1.00 87.06 179 TRP A O 1
ATOM 1417 N N . LEU A 1 180 ? -19.625 2.498 31.985 1.00 84.00 180 LEU A N 1
ATOM 1418 C CA . LEU A 1 180 ? -18.704 3.625 32.005 1.00 84.00 180 LEU A CA 1
ATOM 1419 C C . LEU A 1 180 ? -19.470 4.885 32.413 1.00 84.00 180 LEU A C 1
ATOM 1421 O O . LEU A 1 180 ? -20.445 5.257 31.766 1.00 84.00 180 LEU A O 1
ATOM 1425 N N . ARG A 1 181 ? -19.033 5.580 33.470 1.00 68.69 181 ARG A N 1
ATOM 1426 C CA . ARG A 1 181 ? -19.690 6.824 33.912 1.00 68.69 181 ARG A CA 1
ATOM 1427 C C . ARG A 1 181 ? -19.724 7.848 32.771 1.00 68.69 181 ARG A C 1
ATOM 1429 O O . ARG A 1 181 ? -18.718 8.024 32.090 1.00 68.69 181 ARG A O 1
ATOM 1436 N N . SER A 1 182 ? -20.861 8.529 32.604 1.00 51.12 182 SER A N 1
ATOM 1437 C CA . SER A 1 182 ? -21.071 9.582 31.604 1.00 51.12 182 SER A CA 1
ATOM 1438 C C . SER A 1 182 ? -20.173 10.794 31.874 1.00 51.12 182 SER A C 1
ATOM 1440 O O . SER A 1 182 ? -20.552 11.747 32.545 1.00 51.12 182 SER A O 1
ATOM 1442 N N . GLY A 1 183 ? -18.953 10.736 31.364 1.00 48.00 183 GLY A N 1
ATOM 1443 C CA . GLY A 1 183 ? -18.134 11.885 31.009 1.00 48.00 183 GLY A CA 1
ATOM 1444 C C . GLY A 1 183 ? -17.792 11.711 29.539 1.00 48.00 183 GLY A C 1
ATOM 1445 O O . GLY A 1 183 ? -17.639 10.571 29.107 1.00 48.00 183 GLY A O 1
ATOM 1446 N N . SER A 1 184 ? -17.751 12.807 28.777 1.00 42.81 184 SER A N 1
ATOM 1447 C CA . SER A 1 184 ? -17.399 12.831 27.352 1.00 42.81 184 SER A CA 1
ATOM 1448 C C . SER A 1 184 ? -16.355 11.764 27.038 1.00 42.81 184 SER A C 1
ATOM 1450 O O . SER A 1 184 ? -15.201 11.880 27.460 1.00 42.81 184 SER A O 1
ATOM 1452 N N . TYR A 1 185 ? -16.792 10.695 26.373 1.00 48.41 185 TYR A N 1
ATOM 1453 C CA . TYR A 1 185 ? -15.921 9.607 25.979 1.00 48.41 185 TYR A CA 1
ATOM 1454 C C . TYR A 1 185 ? -15.035 10.172 24.878 1.00 48.41 185 TYR A C 1
ATOM 1456 O O . TYR A 1 185 ? -15.383 10.146 23.702 1.00 48.41 185 TYR A O 1
ATOM 1464 N N . SER A 1 186 ? -13.894 10.746 25.252 1.00 41.75 186 SER A N 1
ATOM 1465 C CA . SER A 1 186 ? -12.782 10.771 24.325 1.00 41.75 186 SER A CA 1
ATOM 1466 C C . SER A 1 186 ? -12.479 9.299 24.092 1.00 41.75 186 SER A C 1
ATOM 1468 O O . SER A 1 186 ? -11.920 8.631 24.970 1.00 41.75 186 SER A O 1
ATOM 1470 N N . VAL A 1 187 ? -12.925 8.792 22.938 1.00 41.94 187 VAL A N 1
ATOM 1471 C CA . VAL A 1 187 ? -12.296 7.655 22.267 1.00 41.94 187 VAL A CA 1
ATOM 1472 C C . VAL A 1 187 ? -10.814 7.811 22.543 1.00 41.94 187 VAL A C 1
ATOM 1474 O O . VAL A 1 187 ? -10.303 8.931 22.439 1.00 41.94 187 VAL A O 1
ATOM 1477 N N . GLY A 1 188 ? -10.174 6.753 23.038 1.00 35.81 188 GLY A N 1
ATOM 1478 C CA . GLY A 1 188 ? -8.735 6.745 23.205 1.00 35.81 188 GLY A CA 1
ATOM 1479 C C . GLY A 1 188 ? -8.138 7.051 21.845 1.00 35.81 188 GLY A C 1
ATOM 1480 O O . GLY A 1 188 ? -7.926 6.143 21.053 1.00 35.81 188 GLY A O 1
ATOM 1481 N N . ASN A 1 189 ? -7.946 8.339 21.561 1.00 34.12 189 ASN A N 1
ATOM 1482 C CA . ASN A 1 189 ? -7.118 8.788 20.482 1.00 34.12 189 ASN A CA 1
ATOM 1483 C C . ASN A 1 189 ? -5.803 8.124 20.807 1.00 34.12 189 ASN A C 1
ATOM 1485 O O . ASN A 1 189 ? -5.288 8.273 21.924 1.00 34.12 189 ASN A O 1
ATOM 1489 N N . GLU A 1 190 ? -5.363 7.315 19.850 1.00 39.78 190 GLU A N 1
ATOM 1490 C CA . GLU A 1 190 ? -3.982 6.954 19.632 1.00 39.78 190 GLU A CA 1
ATOM 1491 C C . GLU A 1 190 ? -3.087 7.858 20.462 1.00 39.78 190 GLU A C 1
ATOM 1493 O O . GLU A 1 190 ? -3.173 9.084 20.330 1.00 39.78 190 GLU A O 1
ATOM 1498 N N . SER A 1 191 ? -2.292 7.248 21.347 1.00 40.12 191 SER A N 1
ATOM 1499 C CA . SER A 1 191 ? -1.112 7.861 21.955 1.00 40.12 191 SER A CA 1
ATOM 1500 C C . SER A 1 191 ? -0.720 9.098 21.163 1.00 40.12 191 SER A C 1
ATOM 1502 O O . SER A 1 191 ? -0.313 8.923 20.016 1.00 40.12 191 SER A O 1
ATOM 1504 N N . ALA A 1 192 ? -0.975 10.289 21.713 1.00 39.91 192 ALA A N 1
ATOM 1505 C CA . ALA A 1 192 ? -0.855 11.568 21.031 1.00 39.91 192 ALA A CA 1
ATOM 1506 C C . ALA A 1 192 ? 0.472 11.637 20.264 1.00 39.91 192 ALA A C 1
ATOM 1508 O O . ALA A 1 192 ? 1.502 12.040 20.803 1.00 39.91 192 ALA A O 1
ATOM 1509 N N . ARG A 1 193 ? 0.473 11.186 19.008 1.00 51.38 193 ARG A N 1
ATOM 1510 C CA . ARG A 1 193 ? 1.602 11.345 18.113 1.00 51.38 193 ARG A CA 1
ATOM 1511 C C . ARG A 1 193 ? 1.432 12.757 17.624 1.00 51.38 193 ARG A C 1
ATOM 1513 O O . ARG A 1 193 ? 0.621 13.032 16.747 1.00 51.38 193 ARG A O 1
ATOM 1520 N N . VAL A 1 194 ? 2.110 13.655 18.328 1.00 61.75 194 VAL A N 1
ATOM 1521 C CA . VAL A 1 194 ? 2.214 15.059 17.954 1.00 61.75 194 VAL A CA 1
ATOM 1522 C C . VAL A 1 194 ? 2.599 15.102 16.480 1.00 61.75 194 VAL A C 1
ATOM 1524 O O . VAL A 1 194 ? 3.491 14.358 16.068 1.00 61.75 194 VAL A O 1
ATOM 1527 N N . ASN A 1 195 ? 1.904 15.937 15.703 1.00 72.69 195 ASN A N 1
ATOM 1528 C CA . ASN A 1 195 ? 2.230 16.154 14.299 1.00 72.69 195 ASN A CA 1
ATOM 1529 C C . ASN A 1 195 ? 3.735 16.429 14.190 1.00 72.69 195 ASN A C 1
ATOM 1531 O O . ASN A 1 195 ? 4.227 17.404 14.765 1.00 72.69 195 ASN A O 1
ATOM 1535 N N . LYS A 1 196 ? 4.470 15.540 13.514 1.00 81.75 196 LYS A N 1
ATOM 1536 C CA . LYS A 1 196 ? 5.936 15.617 13.448 1.00 81.75 196 LYS A CA 1
ATOM 1537 C C . LYS A 1 196 ? 6.375 16.824 12.629 1.00 81.75 196 LYS A C 1
ATOM 1539 O O . LYS A 1 196 ? 7.342 17.490 12.985 1.00 81.75 196 LYS A O 1
ATOM 1544 N N . PHE A 1 197 ? 5.641 17.117 11.559 1.00 84.81 197 PHE A N 1
ATOM 1545 C CA . PHE A 1 197 ? 5.878 18.271 10.706 1.00 84.81 197 PHE A CA 1
ATOM 1546 C C . PHE A 1 197 ? 4.749 19.290 10.852 1.00 84.81 197 PHE A C 1
ATOM 1548 O O . PHE A 1 197 ? 3.572 18.935 10.938 1.00 84.81 197 PHE A O 1
ATOM 1555 N N . GLN A 1 198 ? 5.106 20.576 10.872 1.00 84.38 198 GLN A N 1
ATOM 1556 C CA . GLN A 1 198 ? 4.121 21.652 10.897 1.00 84.38 198 GLN A CA 1
ATOM 1557 C C . GLN A 1 198 ? 3.577 21.889 9.487 1.00 84.38 198 GLN A C 1
ATOM 1559 O O . GLN A 1 198 ? 4.318 22.267 8.577 1.00 84.38 198 GLN A O 1
ATOM 1564 N N . CYS A 1 199 ? 2.273 21.673 9.326 1.00 84.06 199 CYS A N 1
ATOM 1565 C CA . CYS A 1 199 ? 1.513 21.965 8.118 1.00 84.06 199 CYS A CA 1
ATOM 1566 C C . CYS A 1 199 ? 0.051 22.297 8.466 1.00 84.06 199 CYS A C 1
ATOM 1568 O O . CYS A 1 199 ? -0.391 22.057 9.592 1.00 84.06 199 CYS A O 1
ATOM 1570 N N . SER A 1 200 ? -0.686 22.912 7.536 1.00 86.06 200 SER A N 1
ATOM 1571 C CA . SER A 1 200 ? -2.081 23.297 7.775 1.00 86.06 200 SER A CA 1
ATOM 1572 C C . SER A 1 200 ? -3.013 22.080 7.744 1.00 86.06 200 SER A C 1
ATOM 1574 O O . SER A 1 200 ? -2.797 21.133 6.989 1.00 86.06 200 SER A O 1
ATOM 1576 N N . GLU A 1 201 ? -4.098 22.124 8.520 1.00 86.12 201 GLU A N 1
ATOM 1577 C CA . GLU A 1 201 ? -5.085 21.033 8.539 1.00 86.12 201 GLU A CA 1
ATOM 1578 C C . GLU A 1 201 ? -5.739 20.834 7.163 1.00 86.12 201 GLU A C 1
ATOM 1580 O O . GLU A 1 201 ? -5.976 19.710 6.730 1.00 86.12 201 GLU A O 1
ATOM 1585 N N . GLN A 1 202 ? -5.963 21.928 6.428 1.00 87.50 202 GLN A N 1
ATOM 1586 C CA . GLN A 1 202 ? -6.485 21.881 5.062 1.00 87.50 202 GLN A CA 1
ATOM 1587 C C . GLN A 1 202 ? -5.556 21.099 4.123 1.00 87.50 202 GLN A C 1
ATOM 1589 O O . GLN A 1 202 ? -6.038 20.304 3.318 1.00 87.50 202 GLN A O 1
ATOM 1594 N N . TYR A 1 203 ? -4.240 21.276 4.260 1.00 87.88 203 TYR A N 1
ATOM 1595 C CA . TYR A 1 203 ? -3.258 20.542 3.467 1.00 87.88 203 TYR A CA 1
ATOM 1596 C C . TYR A 1 203 ? -3.205 19.055 3.841 1.00 87.88 203 TYR A C 1
ATOM 1598 O O . TYR A 1 203 ? -3.120 18.204 2.960 1.00 87.88 203 TYR A O 1
ATOM 1606 N N . LEU A 1 204 ? -3.339 18.708 5.128 1.00 88.81 204 LEU A N 1
ATOM 1607 C CA . LEU A 1 204 ? -3.447 17.307 5.560 1.00 88.81 204 LEU A CA 1
ATOM 1608 C C . LEU A 1 204 ? -4.699 16.619 4.996 1.00 88.81 204 LEU A C 1
ATOM 1610 O O . LEU A 1 204 ? -4.626 15.463 4.570 1.00 88.81 204 LEU A O 1
ATOM 1614 N N . VAL A 1 205 ? -5.833 17.324 4.963 1.00 87.56 205 VAL A N 1
ATOM 1615 C CA . VAL A 1 205 ? -7.079 16.821 4.367 1.00 87.56 205 VAL A CA 1
ATOM 1616 C C . VAL A 1 205 ? -6.900 16.579 2.870 1.00 87.56 205 VAL A C 1
ATOM 1618 O O . VAL A 1 205 ? -7.212 15.487 2.395 1.00 87.56 205 VAL A O 1
ATOM 1621 N N . GLU A 1 206 ? -6.348 17.548 2.138 1.00 89.69 206 GLU A N 1
ATOM 1622 C CA . GLU A 1 206 ? -6.045 17.410 0.710 1.00 89.69 206 GLU A CA 1
ATOM 1623 C C . GLU A 1 206 ? -5.100 16.225 0.451 1.00 89.69 206 GLU A C 1
ATOM 1625 O O . GLU A 1 206 ? -5.405 15.337 -0.349 1.00 89.69 206 GLU A O 1
ATOM 1630 N N . ALA A 1 207 ? -4.007 16.121 1.210 1.00 89.75 207 ALA A N 1
ATOM 1631 C CA . ALA A 1 207 ? -3.069 15.011 1.106 1.00 89.75 207 ALA A CA 1
ATOM 1632 C C . ALA A 1 207 ? -3.739 13.649 1.320 1.00 89.75 207 ALA A C 1
ATOM 1634 O O . ALA A 1 207 ? -3.477 12.711 0.565 1.00 89.75 207 ALA A O 1
ATOM 1635 N N . LYS A 1 208 ? -4.647 13.538 2.296 1.00 87.94 208 LYS A N 1
ATOM 1636 C CA . LYS A 1 208 ? -5.412 12.311 2.558 1.00 87.94 208 LYS A CA 1
ATOM 1637 C C . LYS A 1 208 ? -6.346 11.948 1.398 1.00 87.94 208 LYS A C 1
ATOM 1639 O O . LYS A 1 208 ? -6.498 10.759 1.110 1.00 87.94 208 LYS A O 1
ATOM 1644 N N . MET A 1 209 ? -6.919 12.935 0.701 1.00 86.12 209 MET A N 1
ATOM 1645 C CA . MET A 1 209 ? -7.722 12.702 -0.509 1.00 86.12 209 MET A CA 1
ATOM 1646 C C . MET A 1 209 ? -6.881 12.129 -1.657 1.00 86.12 209 MET A C 1
ATOM 1648 O O . MET A 1 209 ? -7.365 11.290 -2.418 1.00 86.12 209 MET A O 1
ATOM 1652 N N . HIS A 1 210 ? -5.615 12.538 -1.771 1.00 87.19 210 HIS A N 1
ATOM 1653 C CA . HIS A 1 210 ? -4.704 12.029 -2.798 1.00 87.19 210 HIS A CA 1
ATOM 1654 C C . HIS A 1 210 ? -4.112 10.663 -2.432 1.00 87.19 210 HIS A C 1
ATOM 1656 O O . HIS A 1 210 ? -4.076 9.760 -3.274 1.00 87.19 210 HIS A O 1
ATOM 1662 N N . SER A 1 211 ? -3.632 10.502 -1.196 1.00 87.19 211 SER A N 1
ATOM 1663 C CA . SER A 1 211 ? -3.054 9.256 -0.697 1.00 87.19 211 SER A CA 1
ATOM 1664 C C . SER A 1 211 ? -2.902 9.247 0.825 1.00 87.19 211 SER A C 1
ATOM 1666 O O . SER A 1 211 ? -2.234 10.100 1.409 1.00 87.19 211 SER A O 1
ATOM 1668 N N . HIS A 1 212 ? -3.400 8.182 1.462 1.00 85.12 212 HIS A N 1
ATOM 1669 C CA . HIS A 1 212 ? -3.155 7.910 2.882 1.00 85.12 212 HIS A CA 1
ATOM 1670 C C . HIS A 1 212 ? -1.654 7.837 3.206 1.00 85.12 212 HIS A C 1
ATOM 1672 O O . HIS A 1 212 ? -1.229 8.227 4.287 1.00 85.12 212 HIS A O 1
ATOM 1678 N N . TRP A 1 213 ? -0.833 7.370 2.261 1.00 88.31 213 TRP A N 1
ATOM 1679 C CA . TRP A 1 213 ? 0.616 7.323 2.437 1.00 88.31 213 TRP A CA 1
ATOM 1680 C C . TRP A 1 213 ? 1.224 8.725 2.579 1.00 88.31 213 TRP A C 1
ATOM 1682 O O . TRP A 1 213 ? 2.007 8.950 3.494 1.00 88.31 213 TRP A O 1
ATOM 1692 N N . ILE A 1 214 ? 0.818 9.683 1.740 1.00 92.44 214 ILE A N 1
ATOM 1693 C CA . ILE A 1 214 ? 1.296 11.075 1.823 1.00 92.44 214 ILE A CA 1
ATOM 1694 C C . ILE A 1 214 ? 0.856 11.704 3.149 1.00 92.44 214 ILE A C 1
ATOM 1696 O O . ILE A 1 214 ? 1.662 12.344 3.820 1.00 92.44 214 ILE A O 1
ATOM 1700 N N . HIS A 1 215 ? -0.392 11.463 3.559 1.00 90.31 215 HIS A N 1
ATOM 1701 C CA . HIS A 1 215 ? -0.907 11.911 4.853 1.00 90.31 215 HIS A CA 1
ATOM 1702 C C . HIS A 1 215 ? -0.099 11.352 6.040 1.00 90.31 215 HIS A C 1
ATOM 1704 O O . HIS A 1 215 ? 0.289 12.126 6.911 1.00 90.31 215 HIS A O 1
ATOM 1710 N N . GLU A 1 216 ? 0.218 10.050 6.069 1.00 87.75 216 GLU A N 1
ATOM 1711 C CA . GLU A 1 216 ? 1.053 9.453 7.130 1.00 87.75 216 GLU A CA 1
ATOM 1712 C C . GLU A 1 216 ? 2.445 10.101 7.199 1.00 87.75 216 GLU A C 1
ATOM 1714 O O . GLU A 1 216 ? 2.950 10.378 8.290 1.00 87.75 216 GLU A O 1
ATOM 1719 N N . ILE A 1 217 ? 3.062 10.379 6.045 1.00 91.94 217 ILE A N 1
ATOM 1720 C CA . ILE A 1 217 ? 4.369 11.044 5.983 1.00 91.94 217 ILE A CA 1
ATOM 1721 C C . ILE A 1 217 ? 4.275 12.488 6.486 1.00 91.94 217 ILE A C 1
ATOM 1723 O O . ILE A 1 217 ? 5.084 12.881 7.319 1.00 91.94 217 ILE A O 1
ATOM 1727 N N . LEU A 1 218 ? 3.288 13.269 6.041 1.00 91.62 218 LEU A N 1
ATOM 1728 C CA . LEU A 1 218 ? 3.116 14.658 6.480 1.00 91.62 218 LEU A CA 1
ATOM 1729 C C . LEU A 1 218 ? 2.788 14.766 7.970 1.00 91.62 218 LEU A C 1
ATOM 1731 O O . LEU A 1 218 ? 3.352 15.599 8.675 1.00 91.62 218 LEU A O 1
ATOM 1735 N N . LYS A 1 219 ? 1.880 13.920 8.458 1.00 87.75 219 LYS A N 1
ATOM 1736 C CA . LYS A 1 219 ? 1.385 13.997 9.831 1.00 87.75 219 LYS A CA 1
ATOM 1737 C C . LYS A 1 219 ? 2.376 13.405 10.824 1.00 87.75 219 LYS A C 1
ATOM 1739 O O . LYS A 1 219 ? 2.673 14.019 11.845 1.00 87.75 219 LYS A O 1
ATOM 1744 N N . PHE A 1 220 ? 2.911 12.224 10.530 1.00 86.81 220 PHE A N 1
ATOM 1745 C CA . PHE A 1 220 ? 3.704 11.459 11.491 1.00 86.81 220 PHE A CA 1
ATOM 1746 C C . PHE A 1 220 ? 5.177 11.332 11.109 1.00 86.81 220 PHE A C 1
ATOM 1748 O O . PHE A 1 220 ? 5.983 11.002 11.973 1.00 86.81 220 PHE A O 1
ATOM 1755 N N . GLY A 1 221 ? 5.544 11.582 9.849 1.00 89.25 221 GLY A N 1
ATOM 1756 C CA . GLY A 1 221 ? 6.901 11.385 9.334 1.00 89.25 221 GLY A CA 1
ATOM 1757 C C . GLY A 1 221 ? 7.410 9.965 9.535 1.00 89.25 221 GLY A C 1
ATOM 1758 O O . GLY A 1 221 ? 8.569 9.775 9.913 1.00 89.25 221 GLY A O 1
ATOM 1759 N N . VAL A 1 222 ? 6.525 8.988 9.306 1.00 86.25 222 VAL A N 1
ATOM 1760 C CA . VAL A 1 222 ? 6.794 7.556 9.451 1.00 86.25 222 VAL A CA 1
ATOM 1761 C C . VAL A 1 222 ? 6.353 6.800 8.197 1.00 86.25 222 VAL A C 1
ATOM 1763 O O . VAL A 1 222 ? 5.197 6.881 7.789 1.00 86.25 222 VAL A O 1
ATOM 1766 N N . GLN A 1 223 ? 7.245 5.973 7.653 1.00 84.81 223 GLN A N 1
ATOM 1767 C CA . GLN A 1 223 ? 6.937 4.927 6.682 1.00 84.81 223 GLN A CA 1
ATOM 1768 C C . GLN A 1 223 ? 6.958 3.562 7.373 1.00 84.81 223 GLN A C 1
ATOM 1770 O O . GLN A 1 223 ? 8.002 3.101 7.831 1.00 84.81 223 GLN A O 1
ATOM 1775 N N . LYS A 1 224 ? 5.815 2.871 7.396 1.00 76.88 224 LYS A N 1
ATOM 1776 C CA . LYS A 1 224 ? 5.696 1.520 7.970 1.00 76.88 224 LYS A CA 1
ATOM 1777 C C . LYS A 1 224 ? 5.947 0.428 6.917 1.00 76.88 224 LYS A C 1
ATOM 1779 O O . LYS A 1 224 ? 5.738 0.645 5.722 1.00 76.88 224 LYS A O 1
ATOM 1784 N N . ALA A 1 225 ? 6.331 -0.763 7.377 1.00 67.44 225 ALA A N 1
ATOM 1785 C CA . ALA A 1 225 ? 6.325 -2.012 6.605 1.00 67.44 225 ALA A CA 1
ATOM 1786 C C . ALA A 1 225 ? 7.214 -2.029 5.345 1.00 67.44 225 ALA A C 1
ATOM 1788 O O . ALA A 1 225 ? 6.779 -2.423 4.261 1.00 67.44 225 ALA A O 1
ATOM 1789 N N . LEU A 1 226 ? 8.480 -1.633 5.479 1.00 62.09 226 LEU A N 1
ATOM 1790 C CA . LEU A 1 226 ? 9.486 -1.958 4.469 1.00 62.09 226 LEU A CA 1
ATOM 1791 C C . LEU A 1 226 ? 9.971 -3.395 4.696 1.00 62.09 226 LEU A C 1
ATOM 1793 O O . LEU A 1 226 ? 10.619 -3.679 5.699 1.00 62.09 226 LEU A O 1
ATOM 1797 N N . THR A 1 227 ? 9.626 -4.314 3.795 1.00 63.81 227 THR A N 1
ATOM 1798 C CA . THR A 1 227 ? 10.077 -5.711 3.868 1.00 63.81 227 THR A CA 1
ATOM 1799 C C . THR A 1 227 ? 11.542 -5.854 3.488 1.00 63.81 227 THR A C 1
ATOM 1801 O O . THR A 1 227 ? 11.977 -5.333 2.461 1.00 63.81 227 THR A O 1
ATOM 1804 N N . SER A 1 228 ? 12.288 -6.609 4.291 1.00 58.88 228 SER A N 1
ATOM 1805 C CA . SER A 1 228 ? 13.657 -7.024 3.994 1.00 58.88 228 SER A CA 1
ATOM 1806 C C . SER A 1 228 ? 13.799 -8.530 4.188 1.00 58.88 228 SER A C 1
ATOM 1808 O O . SER A 1 228 ? 13.295 -9.072 5.170 1.00 58.88 228 SER A O 1
ATOM 1810 N N . TYR A 1 229 ? 14.488 -9.205 3.263 1.00 61.03 229 TYR A N 1
ATOM 1811 C CA . TYR A 1 229 ? 14.903 -10.590 3.466 1.00 61.03 229 TYR A CA 1
ATOM 1812 C C . TYR A 1 229 ? 16.285 -10.607 4.097 1.00 61.03 229 TYR A C 1
ATOM 1814 O O . TYR A 1 229 ? 17.261 -10.088 3.567 1.00 61.03 229 TYR A O 1
ATOM 1822 N N . GLU A 1 230 ? 16.332 -11.257 5.241 1.00 50.47 230 GLU A N 1
ATOM 1823 C CA . GLU A 1 230 ? 17.412 -11.250 6.210 1.00 50.47 230 GLU A CA 1
ATOM 1824 C C . GLU A 1 230 ? 18.722 -11.874 5.708 1.00 50.47 230 GLU A C 1
ATOM 1826 O O . GLU A 1 230 ? 19.802 -11.524 6.169 1.00 50.47 230 GLU A O 1
ATOM 1831 N N . ASN A 1 231 ? 18.598 -12.738 4.699 1.00 61.53 231 ASN A N 1
ATOM 1832 C CA . ASN A 1 231 ? 19.675 -13.344 3.921 1.00 61.53 231 ASN A CA 1
ATOM 1833 C C . ASN A 1 231 ? 19.227 -13.500 2.457 1.00 61.53 231 ASN A C 1
ATOM 1835 O O . ASN A 1 231 ? 19.347 -14.577 1.871 1.00 61.53 231 ASN A O 1
ATOM 1839 N N . GLY A 1 232 ? 18.605 -12.450 1.913 1.00 72.69 232 GLY A N 1
ATOM 1840 C CA . GLY A 1 232 ? 18.157 -12.433 0.524 1.00 72.69 232 GLY A CA 1
ATOM 1841 C C . GLY A 1 232 ? 19.327 -12.503 -0.455 1.00 72.69 232 GLY A C 1
ATOM 1842 O O . GLY A 1 232 ? 20.436 -12.056 -0.172 1.00 72.69 232 GLY A O 1
ATOM 1843 N N . ILE A 1 233 ? 19.068 -13.064 -1.629 1.00 85.38 233 ILE A N 1
ATOM 1844 C CA . ILE A 1 233 ? 20.003 -13.078 -2.754 1.00 85.38 233 ILE A CA 1
ATOM 1845 C C . ILE A 1 233 ? 20.200 -11.660 -3.310 1.00 85.38 233 ILE A C 1
ATOM 1847 O O . ILE A 1 233 ? 21.253 -11.350 -3.865 1.00 85.38 233 ILE A O 1
ATOM 1851 N N . PHE A 1 234 ? 19.179 -10.813 -3.184 1.00 87.19 234 PHE A N 1
ATOM 1852 C CA . PHE A 1 234 ? 19.224 -9.406 -3.569 1.00 87.19 234 PHE A CA 1
ATOM 1853 C C . PHE A 1 234 ? 19.406 -8.502 -2.351 1.00 87.19 234 PHE A C 1
ATOM 1855 O O . PHE A 1 234 ? 18.987 -8.840 -1.241 1.00 87.19 234 PHE A O 1
ATOM 1862 N N . GLU A 1 235 ? 19.979 -7.322 -2.580 1.00 87.50 235 GLU A N 1
ATOM 1863 C CA . GLU A 1 235 ? 20.034 -6.259 -1.586 1.00 87.50 235 GLU A CA 1
ATOM 1864 C C . GLU A 1 235 ? 18.618 -5.919 -1.079 1.00 87.50 235 GLU A C 1
ATOM 1866 O O . GLU A 1 235 ? 17.668 -5.928 -1.864 1.00 87.50 235 GLU A O 1
ATOM 1871 N N . PRO A 1 236 ? 18.439 -5.583 0.211 1.00 85.75 236 PRO A N 1
ATOM 1872 C CA . PRO A 1 236 ? 17.123 -5.282 0.758 1.00 85.75 236 PRO A CA 1
ATOM 1873 C C . PRO A 1 236 ? 16.355 -4.201 -0.008 1.00 85.75 236 PRO A C 1
ATOM 1875 O O . PRO A 1 236 ? 16.911 -3.170 -0.389 1.00 85.75 236 PRO A O 1
ATOM 1878 N N . GLN A 1 237 ? 15.036 -4.370 -0.131 1.00 85.81 237 GLN A N 1
ATOM 1879 C CA . GLN A 1 237 ? 14.161 -3.442 -0.864 1.00 85.81 237 GLN A CA 1
ATOM 1880 C C . GLN A 1 237 ? 14.260 -2.002 -0.348 1.00 85.81 237 GLN A C 1
ATOM 1882 O O . GLN A 1 237 ? 14.213 -1.052 -1.132 1.00 85.81 237 GLN A O 1
ATOM 1887 N N . PHE A 1 238 ? 14.404 -1.814 0.967 1.00 83.44 238 PHE A N 1
ATOM 1888 C CA . PHE A 1 238 ? 14.563 -0.476 1.528 1.00 83.44 238 PHE A CA 1
ATOM 1889 C C . PHE A 1 238 ? 15.875 0.176 1.065 1.00 83.44 238 PHE A C 1
ATOM 1891 O O . PHE A 1 238 ? 15.866 1.368 0.776 1.00 83.44 238 PHE A O 1
ATOM 1898 N N . VAL A 1 239 ? 16.956 -0.583 0.874 1.00 87.50 239 VAL A N 1
ATOM 1899 C CA . VAL A 1 239 ? 18.213 -0.070 0.308 1.00 87.50 239 VAL A CA 1
ATOM 1900 C C . VAL A 1 239 ? 18.045 0.226 -1.181 1.00 87.50 239 VAL A C 1
ATOM 1902 O O . VAL A 1 239 ? 18.249 1.363 -1.600 1.00 87.50 239 VAL A O 1
ATOM 1905 N N . VAL A 1 240 ? 17.593 -0.761 -1.966 1.00 90.38 240 VAL A N 1
ATOM 1906 C CA . VAL A 1 240 ? 17.453 -0.661 -3.434 1.00 90.38 240 VAL A CA 1
ATOM 1907 C C . VAL A 1 240 ? 16.613 0.546 -3.845 1.00 90.38 240 VAL A C 1
ATOM 1909 O O . VAL A 1 240 ? 16.932 1.234 -4.811 1.00 90.38 240 VAL A O 1
ATOM 1912 N N . TYR A 1 241 ? 15.542 0.828 -3.106 1.00 93.12 241 TYR A N 1
ATOM 1913 C CA . TYR A 1 241 ? 14.588 1.880 -3.441 1.00 93.12 241 TYR A CA 1
ATOM 1914 C C . TYR A 1 241 ? 14.763 3.180 -2.636 1.00 93.12 241 TYR A C 1
ATOM 1916 O O . TYR A 1 241 ? 13.879 4.040 -2.676 1.00 93.12 241 TYR A O 1
ATOM 1924 N N . ARG A 1 242 ? 15.849 3.326 -1.859 1.00 92.94 242 ARG A N 1
ATOM 1925 C CA . ARG A 1 242 ? 16.083 4.516 -1.016 1.00 92.94 242 ARG A CA 1
ATOM 1926 C C . ARG A 1 242 ? 16.120 5.799 -1.847 1.00 92.94 242 ARG A C 1
ATOM 1928 O O . ARG A 1 242 ? 15.409 6.736 -1.506 1.00 92.94 242 ARG A O 1
ATOM 1935 N N . TYR A 1 243 ? 16.833 5.788 -2.974 1.00 96.12 243 TYR A N 1
ATOM 1936 C CA . TYR A 1 243 ? 16.967 6.937 -3.878 1.00 96.12 243 TYR A CA 1
ATOM 1937 C C . TYR A 1 243 ? 15.616 7.565 -4.250 1.00 96.12 243 TYR A C 1
ATOM 1939 O O . TYR A 1 243 ? 15.455 8.787 -4.199 1.00 96.12 243 TYR A O 1
ATOM 1947 N N . ILE A 1 244 ? 14.638 6.722 -4.605 1.00 97.00 244 ILE A N 1
ATOM 1948 C CA . ILE A 1 244 ? 13.293 7.175 -4.967 1.00 97.00 244 ILE A CA 1
ATOM 1949 C C . ILE A 1 244 ? 12.613 7.797 -3.748 1.00 97.00 244 ILE A C 1
ATOM 1951 O O . ILE A 1 244 ? 12.087 8.901 -3.836 1.00 97.00 244 ILE A O 1
ATOM 1955 N N . ARG A 1 245 ? 12.639 7.118 -2.594 1.00 95.50 245 ARG A N 1
ATOM 1956 C CA . ARG A 1 245 ? 11.955 7.596 -1.381 1.00 95.50 245 ARG A CA 1
ATOM 1957 C C . ARG A 1 245 ? 12.503 8.930 -0.887 1.00 95.50 245 ARG A C 1
ATOM 1959 O O . ARG A 1 245 ? 11.703 9.797 -0.567 1.00 95.50 245 ARG A O 1
ATOM 1966 N N . GLU A 1 246 ? 13.819 9.128 -0.906 1.00 96.44 246 GLU A N 1
ATOM 1967 C CA . GLU A 1 246 ? 14.451 10.408 -0.554 1.00 96.44 246 GLU A CA 1
ATOM 1968 C C . GLU A 1 246 ? 13.872 11.571 -1.375 1.00 96.44 246 GLU A C 1
ATOM 1970 O O . GLU A 1 246 ? 13.520 12.613 -0.825 1.00 96.44 246 GLU A O 1
ATOM 1975 N N . ARG A 1 247 ? 13.689 11.371 -2.683 1.00 97.81 247 ARG A N 1
ATOM 1976 C CA . ARG A 1 247 ? 13.122 12.376 -3.597 1.00 97.81 247 ARG A CA 1
ATOM 1977 C C . ARG A 1 247 ? 11.630 12.580 -3.410 1.00 97.81 247 ARG A C 1
ATOM 1979 O O . ARG A 1 247 ? 11.169 13.717 -3.382 1.00 97.81 247 ARG A O 1
ATOM 1986 N N . LEU A 1 248 ? 10.876 11.498 -3.218 1.00 97.50 248 LEU A N 1
ATOM 1987 C CA . LEU A 1 248 ? 9.449 11.606 -2.920 1.00 97.50 248 LEU A CA 1
ATOM 1988 C C . LEU A 1 248 ? 9.212 12.347 -1.604 1.00 97.50 248 LEU A C 1
ATOM 1990 O O . LEU A 1 248 ? 8.348 13.216 -1.555 1.00 97.50 248 LEU A O 1
ATOM 1994 N N . TYR A 1 249 ? 9.991 12.060 -0.558 1.00 96.69 249 TYR A N 1
ATOM 1995 C CA . TYR A 1 249 ? 9.923 12.813 0.693 1.00 96.69 249 TYR A CA 1
ATOM 1996 C C . TYR A 1 249 ? 10.355 14.267 0.503 1.00 96.69 249 TYR A C 1
ATOM 1998 O O . TYR A 1 249 ? 9.768 15.139 1.134 1.00 96.69 249 TYR A O 1
ATOM 2006 N N . GLY A 1 250 ? 11.324 14.536 -0.381 1.00 95.69 250 GLY A N 1
ATOM 2007 C CA . GLY A 1 250 ? 11.717 15.895 -0.764 1.00 95.69 250 GLY A CA 1
ATOM 2008 C C . GLY A 1 250 ? 10.533 16.703 -1.278 1.00 95.69 250 GLY A C 1
ATOM 2009 O O . GLY A 1 250 ? 10.252 17.777 -0.760 1.00 95.69 250 GLY A O 1
ATOM 2010 N N . ILE A 1 251 ? 9.770 16.135 -2.215 1.00 96.31 251 ILE A N 1
ATOM 2011 C CA . ILE A 1 251 ? 8.555 16.774 -2.735 1.00 96.31 251 ILE A CA 1
ATOM 2012 C C . ILE A 1 251 ? 7.474 16.870 -1.649 1.00 96.31 251 ILE A C 1
ATOM 2014 O O . ILE A 1 251 ? 6.912 17.942 -1.447 1.00 96.31 251 ILE A O 1
ATOM 2018 N N . ILE A 1 252 ? 7.182 15.783 -0.924 1.00 95.56 252 ILE A N 1
ATOM 2019 C CA . ILE A 1 252 ? 6.098 15.753 0.077 1.00 95.56 252 ILE A CA 1
ATOM 2020 C C . ILE A 1 252 ? 6.329 16.783 1.187 1.00 95.56 252 ILE A C 1
ATOM 2022 O O . ILE A 1 252 ? 5.401 17.473 1.605 1.00 95.56 252 ILE A O 1
ATOM 2026 N N . LEU A 1 253 ? 7.568 16.888 1.668 1.00 93.94 253 LEU A N 1
ATOM 2027 C CA . LEU A 1 253 ? 7.935 17.738 2.795 1.00 93.94 253 LEU A CA 1
ATOM 2028 C C . LEU A 1 253 ? 8.402 19.135 2.369 1.00 93.94 253 LEU A C 1
ATOM 2030 O O . LEU A 1 253 ? 8.744 19.934 3.246 1.00 93.94 253 LEU A O 1
ATOM 2034 N N . SER A 1 254 ? 8.402 19.453 1.072 1.00 91.12 254 SER A N 1
ATOM 2035 C CA . SER A 1 254 ? 8.820 20.753 0.519 1.00 91.12 254 SER A CA 1
ATOM 2036 C C . SER A 1 254 ? 8.147 21.936 1.230 1.00 91.12 254 SER A C 1
ATOM 2038 O O . SER A 1 254 ? 8.808 22.895 1.623 1.00 91.12 254 SER A O 1
ATOM 2040 N N . GLU A 1 255 ? 6.854 21.808 1.530 1.00 88.56 255 GLU A N 1
ATOM 2041 C CA . GLU A 1 255 ? 6.014 22.864 2.117 1.00 88.56 255 GLU A CA 1
ATOM 2042 C C . GLU A 1 255 ? 5.920 22.816 3.651 1.00 88.56 255 GLU A C 1
ATOM 2044 O O . GLU A 1 255 ? 5.227 23.624 4.268 1.00 88.56 255 GLU A O 1
ATOM 2049 N N . THR A 1 256 ? 6.623 21.879 4.291 1.00 86.31 256 THR A N 1
ATOM 2050 C CA . THR A 1 256 ? 6.622 21.751 5.755 1.00 86.31 256 THR A CA 1
ATOM 2051 C C . THR A 1 256 ? 7.634 22.682 6.415 1.00 86.31 256 THR A C 1
ATOM 2053 O O . THR A 1 256 ? 8.757 22.859 5.929 1.00 86.31 256 THR A O 1
ATOM 2056 N N . ILE A 1 257 ? 7.253 23.232 7.571 1.00 79.44 257 ILE A N 1
ATOM 2057 C CA . ILE A 1 257 ? 8.128 24.060 8.405 1.00 79.44 257 ILE A CA 1
ATOM 2058 C C . ILE A 1 257 ? 8.757 23.153 9.469 1.00 79.44 257 ILE A C 1
ATOM 2060 O O . ILE A 1 257 ? 8.128 22.814 10.470 1.00 79.44 257 ILE A O 1
ATOM 2064 N N . SER A 1 258 ? 9.985 22.698 9.219 1.00 78.81 258 SER A N 1
ATOM 2065 C CA . SER A 1 258 ? 10.781 21.926 10.178 1.00 78.81 258 SER A CA 1
ATOM 2066 C C . SER A 1 258 ? 12.270 22.030 9.859 1.00 78.81 258 SER A C 1
ATOM 2068 O O . SER A 1 258 ? 12.664 21.868 8.703 1.00 78.81 258 SER A O 1
ATOM 2070 N N . ASP A 1 259 ? 13.093 22.215 10.895 1.00 71.62 259 ASP A N 1
ATOM 2071 C CA . ASP A 1 259 ? 14.560 22.223 10.793 1.00 71.62 259 ASP A CA 1
ATOM 2072 C C . ASP A 1 259 ? 15.136 20.826 10.498 1.00 71.62 259 ASP A C 1
ATOM 2074 O O . ASP A 1 259 ? 16.263 20.694 10.021 1.00 71.62 259 ASP A O 1
ATOM 2078 N N . LYS A 1 260 ? 14.362 19.764 10.769 1.00 79.81 260 LYS A N 1
ATOM 2079 C CA . LYS A 1 260 ? 14.713 18.368 10.470 1.00 79.81 260 LYS A CA 1
ATOM 2080 C C . LYS A 1 260 ? 13.551 17.679 9.768 1.00 79.81 260 LYS A C 1
ATOM 2082 O O . LYS A 1 260 ? 12.509 17.444 10.378 1.00 79.81 260 LYS A O 1
ATOM 2087 N N . LYS A 1 261 ? 13.731 17.337 8.491 1.00 85.81 261 LYS A N 1
ATOM 2088 C CA . LYS A 1 261 ? 12.705 16.690 7.652 1.00 85.81 261 LYS A CA 1
ATOM 2089 C C . LYS A 1 261 ? 12.859 15.158 7.561 1.00 85.81 261 LYS A C 1
ATOM 2091 O O . LYS A 1 261 ? 12.337 14.533 6.652 1.00 85.81 261 LYS A O 1
ATOM 2096 N N . GLU A 1 262 ? 13.573 14.531 8.492 1.00 91.19 262 GLU A N 1
ATOM 2097 C CA . GLU A 1 262 ? 13.855 13.086 8.469 1.00 91.19 262 GLU A CA 1
ATOM 2098 C C . GLU A 1 262 ? 12.583 12.235 8.615 1.00 91.19 262 GLU A C 1
ATOM 2100 O O . GLU A 1 262 ? 11.795 12.412 9.553 1.00 91.19 262 GLU A O 1
ATOM 2105 N N . VAL A 1 263 ? 12.416 11.263 7.720 1.00 91.88 263 VAL A N 1
ATOM 2106 C CA . VAL A 1 263 ? 11.332 10.276 7.774 1.00 91.88 263 VAL A CA 1
ATOM 2107 C C . VAL A 1 263 ? 11.843 8.998 8.429 1.00 91.88 263 VAL A C 1
ATOM 2109 O O . VAL A 1 263 ? 12.870 8.453 8.031 1.00 91.88 263 VAL A O 1
ATOM 2112 N N . GLU A 1 264 ? 11.107 8.506 9.422 1.00 90.75 264 GLU A N 1
ATOM 2113 C CA . GLU A 1 264 ? 11.389 7.238 10.094 1.00 90.75 264 GLU A CA 1
ATOM 2114 C C . GLU A 1 264 ? 10.853 6.068 9.276 1.00 90.75 264 GLU A C 1
ATOM 2116 O O . GLU A 1 264 ? 9.650 5.919 9.067 1.00 90.75 264 GLU A O 1
ATOM 2121 N N . GLU A 1 265 ? 11.749 5.202 8.837 1.00 88.25 265 GLU A N 1
ATOM 2122 C CA . GLU A 1 265 ? 11.456 4.037 8.023 1.00 88.25 265 GLU A CA 1
ATOM 2123 C C . GLU A 1 265 ? 11.523 2.780 8.880 1.00 88.25 265 GLU A C 1
ATOM 2125 O O . GLU A 1 265 ? 12.593 2.353 9.304 1.00 88.25 265 GLU A O 1
ATOM 2130 N N . TRP A 1 266 ? 10.361 2.190 9.147 1.00 82.44 266 TRP A N 1
ATOM 2131 C CA . TRP A 1 266 ? 10.252 0.980 9.951 1.00 82.44 266 TRP A CA 1
ATOM 2132 C C . TRP A 1 266 ? 10.482 -0.232 9.057 1.00 82.44 266 TRP A C 1
ATOM 2134 O O . TRP A 1 266 ? 9.676 -0.538 8.164 1.00 82.44 266 TRP A O 1
ATOM 2144 N N . ILE A 1 267 ? 11.588 -0.920 9.317 1.00 76.62 267 ILE A N 1
ATOM 2145 C CA . ILE A 1 267 ? 12.039 -2.077 8.558 1.00 76.62 267 ILE A CA 1
ATOM 2146 C C . ILE A 1 267 ? 11.539 -3.329 9.271 1.00 76.62 267 ILE A C 1
ATOM 2148 O O . ILE A 1 267 ? 11.809 -3.549 10.448 1.00 76.62 267 ILE A O 1
ATOM 2152 N N . GLY A 1 268 ? 10.766 -4.144 8.554 1.00 66.06 268 GLY A N 1
ATOM 2153 C CA . GLY A 1 268 ? 10.320 -5.441 9.045 1.00 66.06 268 GLY A CA 1
ATOM 2154 C C . GLY A 1 268 ? 11.352 -6.509 8.701 1.00 66.06 268 GLY A C 1
ATOM 2155 O O . GLY A 1 268 ? 11.387 -6.967 7.558 1.00 66.06 268 GLY A O 1
ATOM 2156 N N . TYR A 1 269 ? 12.160 -6.902 9.684 1.00 59.06 269 TYR A N 1
ATOM 2157 C CA . TYR A 1 269 ? 13.147 -7.988 9.625 1.00 59.06 269 TYR A CA 1
ATOM 2158 C C . TYR A 1 269 ? 12.913 -8.882 10.847 1.00 59.06 269 TYR A C 1
ATOM 2160 O O . TYR A 1 269 ? 12.898 -8.357 11.948 1.00 59.06 269 TYR A O 1
ATOM 2168 N N . ASN A 1 270 ? 12.598 -10.174 10.685 1.00 46.47 270 ASN A N 1
ATOM 2169 C CA . ASN A 1 270 ? 12.332 -11.143 11.773 1.00 46.47 270 ASN A CA 1
ATOM 2170 C C . ASN A 1 270 ? 11.771 -10.570 13.101 1.00 46.47 270 ASN A C 1
ATOM 2172 O O . ASN A 1 270 ? 12.286 -10.851 14.183 1.00 46.47 270 ASN A O 1
ATOM 2176 N N . TYR A 1 271 ? 10.689 -9.785 13.048 1.00 48.41 271 TYR A N 1
ATOM 2177 C CA . TYR A 1 271 ? 10.068 -9.151 14.226 1.00 48.41 271 TYR A CA 1
ATOM 2178 C C . TYR A 1 271 ? 10.941 -8.116 14.983 1.00 48.41 271 TYR A C 1
ATOM 2180 O O . TYR A 1 271 ? 10.477 -7.586 15.998 1.00 48.41 271 TYR A O 1
ATOM 2188 N N . SER A 1 272 ? 12.148 -7.778 14.508 1.00 52.47 272 SER A N 1
ATOM 2189 C CA . SER A 1 272 ? 12.877 -6.574 14.920 1.00 52.47 272 SER A CA 1
ATOM 2190 C C . SER A 1 272 ? 12.145 -5.331 14.404 1.00 52.47 272 SER A C 1
ATOM 2192 O O . SER A 1 272 ? 11.514 -5.329 13.344 1.00 52.47 272 SER A O 1
ATOM 2194 N N . LYS A 1 273 ? 12.163 -4.274 15.218 1.00 59.75 273 LYS A N 1
ATOM 2195 C CA . LYS A 1 273 ? 11.615 -2.955 14.885 1.00 59.75 273 LYS A CA 1
ATOM 2196 C C . LYS A 1 273 ? 12.780 -2.007 14.648 1.00 59.75 273 LYS A C 1
ATOM 2198 O O . LYS A 1 273 ? 12.951 -1.047 15.397 1.00 59.75 273 LYS A O 1
ATOM 2203 N N . ASP A 1 274 ? 13.604 -2.325 13.658 1.00 71.62 274 ASP A N 1
ATOM 2204 C CA . ASP A 1 274 ? 14.677 -1.421 13.276 1.00 71.62 274 ASP A CA 1
ATOM 2205 C C . ASP A 1 274 ? 14.068 -0.223 12.546 1.00 71.62 274 ASP A C 1
ATOM 2207 O O . ASP A 1 274 ? 13.189 -0.358 11.688 1.00 71.62 274 ASP A O 1
ATOM 2211 N N . VAL A 1 275 ? 14.499 0.967 12.953 1.00 82.44 275 VAL A N 1
ATOM 2212 C CA . VAL A 1 275 ? 14.060 2.232 12.372 1.00 82.44 275 VAL A CA 1
ATOM 2213 C C . VAL A 1 275 ? 15.269 2.876 11.721 1.00 82.44 275 VAL A C 1
ATOM 2215 O O . VAL A 1 275 ? 16.256 3.171 12.393 1.00 82.44 275 VAL A O 1
ATOM 2218 N N . GLU A 1 276 ? 15.185 3.109 10.416 1.00 85.56 276 GLU A N 1
ATOM 2219 C CA . GLU A 1 276 ? 16.167 3.906 9.689 1.00 85.56 276 GLU A CA 1
ATOM 2220 C C . GLU A 1 276 ? 15.649 5.322 9.450 1.00 85.56 276 GLU A C 1
ATOM 2222 O O . GLU A 1 276 ? 14.454 5.547 9.274 1.00 85.56 276 GLU A O 1
ATOM 2227 N N . LEU A 1 277 ? 16.560 6.293 9.420 1.00 89.75 277 LEU A N 1
ATOM 2228 C CA . LEU A 1 277 ? 16.233 7.672 9.076 1.00 89.75 277 LEU A CA 1
ATOM 2229 C C . LEU A 1 277 ? 16.526 7.903 7.597 1.00 89.75 277 LEU A C 1
ATOM 2231 O O . LEU A 1 277 ? 17.661 7.763 7.138 1.00 89.75 277 LEU A O 1
ATOM 2235 N N . CYS A 1 278 ? 15.487 8.249 6.846 1.00 91.62 278 CYS A N 1
ATOM 2236 C CA . CYS A 1 278 ? 15.592 8.629 5.447 1.00 91.62 278 CYS A CA 1
ATOM 2237 C C . CYS A 1 278 ? 15.551 10.154 5.330 1.00 91.62 278 CYS A C 1
ATOM 2239 O O . CYS A 1 278 ? 14.654 10.805 5.873 1.00 91.62 278 CYS A O 1
ATOM 2241 N N . HIS A 1 279 ? 16.533 10.719 4.630 1.00 93.56 279 HIS A N 1
ATOM 2242 C CA . HIS A 1 279 ? 16.703 12.163 4.511 1.00 93.56 279 HIS A CA 1
ATOM 2243 C C . HIS A 1 279 ? 16.095 12.640 3.188 1.00 93.56 279 HIS A C 1
ATOM 2245 O O . HIS A 1 279 ? 16.495 12.151 2.132 1.00 93.56 279 HIS A O 1
ATOM 2251 N N . PRO A 1 280 ? 15.134 13.575 3.213 1.00 95.19 280 PRO A N 1
ATOM 2252 C CA . PRO A 1 280 ? 14.550 14.110 1.992 1.00 95.19 280 PRO A CA 1
ATOM 2253 C C . PRO A 1 280 ? 15.587 14.805 1.113 1.00 95.19 280 PRO A C 1
ATOM 2255 O O . PRO A 1 280 ? 16.420 15.564 1.606 1.00 95.19 280 PRO A O 1
ATOM 2258 N N . VAL A 1 281 ? 15.485 14.589 -0.196 1.00 95.75 281 VAL A N 1
ATOM 2259 C CA . VAL A 1 281 ? 16.290 15.268 -1.214 1.00 95.75 281 VAL A CA 1
ATOM 2260 C C . VAL A 1 281 ? 15.351 16.127 -2.061 1.00 95.75 281 VAL A C 1
ATOM 2262 O O . VAL A 1 281 ? 14.540 15.563 -2.801 1.00 95.75 281 VAL A O 1
ATOM 2265 N N . PRO A 1 282 ? 15.426 17.469 -1.958 1.00 93.88 282 PRO A N 1
ATOM 2266 C CA . PRO A 1 282 ? 14.615 18.374 -2.767 1.00 93.88 282 PRO A CA 1
ATOM 2267 C C . PRO A 1 282 ? 14.805 18.136 -4.266 1.00 93.88 282 PRO A C 1
ATOM 2269 O O . PRO A 1 282 ? 15.918 17.872 -4.728 1.00 93.88 282 PRO A O 1
ATOM 2272 N N . ILE A 1 283 ? 13.724 18.276 -5.033 1.00 94.94 283 ILE A N 1
ATOM 2273 C CA . ILE A 1 283 ? 13.777 18.275 -6.496 1.00 94.94 283 ILE A CA 1
ATOM 2274 C C . ILE A 1 283 ? 13.673 19.708 -6.997 1.00 94.94 283 ILE A C 1
ATOM 2276 O O . ILE A 1 283 ? 12.762 20.447 -6.628 1.00 94.94 283 ILE A O 1
ATOM 2280 N N . MET A 1 284 ? 14.604 20.082 -7.873 1.00 93.44 284 MET A N 1
ATOM 2281 C CA . MET A 1 284 ? 14.639 21.409 -8.475 1.00 93.44 284 MET A CA 1
ATOM 2282 C C . MET A 1 284 ? 13.868 21.420 -9.799 1.00 93.44 284 MET A C 1
ATOM 2284 O O . MET A 1 284 ? 14.181 20.665 -10.722 1.00 93.44 284 MET A O 1
ATOM 2288 N N . TYR A 1 285 ? 12.904 22.326 -9.926 1.00 91.50 285 TYR A N 1
ATOM 2289 C CA . TYR A 1 285 ? 12.164 22.620 -11.146 1.00 91.50 285 TYR A CA 1
ATOM 2290 C C . TYR A 1 285 ? 12.288 24.114 -11.460 1.00 91.50 285 TYR A C 1
ATOM 2292 O O . TYR A 1 285 ? 11.983 24.960 -10.628 1.00 91.50 285 TYR A O 1
ATOM 2300 N N . LYS A 1 286 ? 12.787 24.453 -12.659 1.00 89.50 286 LYS A N 1
ATOM 2301 C CA . LYS A 1 286 ? 13.045 25.849 -13.081 1.00 89.50 286 LYS A CA 1
ATOM 2302 C C . LYS A 1 286 ? 13.838 26.668 -12.042 1.00 89.50 286 LYS A C 1
ATOM 2304 O O . LYS A 1 286 ? 13.569 27.845 -11.837 1.00 89.50 286 LYS A O 1
ATOM 2309 N N . SER A 1 287 ? 14.844 26.034 -11.432 1.00 89.75 287 SER A N 1
ATOM 2310 C CA . SER A 1 287 ? 15.725 26.608 -10.398 1.00 89.75 287 SER A CA 1
ATOM 2311 C C . SER A 1 287 ? 15.078 26.874 -9.033 1.00 89.75 287 SER A C 1
ATOM 2313 O O . SER A 1 287 ? 15.722 27.474 -8.176 1.00 89.75 287 SER A O 1
ATOM 2315 N N . GLU A 1 288 ? 13.868 26.374 -8.792 1.00 92.44 288 GLU A N 1
ATOM 2316 C CA . GLU A 1 288 ? 13.192 26.425 -7.493 1.00 92.44 288 GLU A CA 1
ATOM 2317 C C . GLU A 1 288 ? 12.852 25.012 -7.002 1.00 92.44 288 GLU A C 1
ATOM 2319 O O . GLU A 1 288 ? 12.783 24.074 -7.794 1.00 92.44 288 GLU A O 1
ATOM 2324 N N . GLU A 1 289 ? 12.678 24.835 -5.693 1.00 92.94 289 GLU A N 1
ATOM 2325 C CA . GLU A 1 289 ? 12.204 23.563 -5.137 1.00 92.94 289 GLU A CA 1
ATOM 2326 C C . GLU A 1 289 ? 10.744 23.339 -5.550 1.00 92.94 289 GLU A C 1
ATOM 2328 O O . GLU A 1 289 ? 9.892 24.201 -5.317 1.00 92.94 289 GLU A O 1
ATOM 2333 N N . ILE A 1 290 ? 10.456 22.190 -6.170 1.00 95.12 290 ILE A N 1
ATOM 2334 C CA . ILE A 1 290 ? 9.089 21.841 -6.556 1.00 95.12 290 ILE A CA 1
ATOM 2335 C C . ILE A 1 290 ? 8.251 21.547 -5.313 1.00 95.12 290 ILE A C 1
ATOM 2337 O O . ILE A 1 290 ? 8.640 20.758 -4.448 1.00 95.12 290 ILE A O 1
ATOM 2341 N N . LYS A 1 291 ? 7.074 22.163 -5.250 1.00 93.25 291 LYS A N 1
ATOM 2342 C CA . LYS A 1 291 ? 6.110 21.953 -4.173 1.00 93.25 291 LYS A CA 1
ATOM 2343 C C . LYS A 1 291 ? 5.096 20.883 -4.541 1.00 93.25 291 LYS A C 1
ATOM 2345 O O . LYS A 1 291 ? 4.738 20.733 -5.711 1.00 93.25 291 LYS A O 1
ATOM 2350 N N . LEU A 1 292 ? 4.604 20.154 -3.542 1.00 93.62 292 LEU A N 1
ATOM 2351 C CA . LEU A 1 292 ? 3.621 19.097 -3.771 1.00 93.62 292 LEU A CA 1
ATOM 2352 C C . LEU A 1 292 ? 2.313 19.670 -4.327 1.00 93.62 292 LEU A C 1
ATOM 2354 O O . LEU A 1 292 ? 1.784 19.123 -5.294 1.00 93.62 292 LEU A O 1
ATOM 2358 N N . GLN A 1 293 ? 1.830 20.791 -3.777 1.00 91.38 293 GLN A N 1
ATOM 2359 C CA . GLN A 1 293 ? 0.589 21.419 -4.244 1.00 91.38 293 GLN A CA 1
ATOM 2360 C C . GLN A 1 293 ? 0.662 21.845 -5.716 1.00 91.38 293 GLN A C 1
ATOM 2362 O O . GLN A 1 293 ? -0.291 21.609 -6.454 1.00 91.38 293 GLN A O 1
ATOM 2367 N N . GLN A 1 294 ? 1.813 22.352 -6.181 1.00 92.94 294 GLN A N 1
ATOM 2368 C CA . GLN A 1 294 ? 2.014 22.729 -7.591 1.00 92.94 294 GLN A CA 1
ATOM 2369 C C . GLN A 1 294 ? 1.787 21.546 -8.539 1.00 92.94 294 GLN A C 1
ATOM 2371 O O . GLN A 1 294 ? 1.212 21.692 -9.611 1.00 92.94 294 GLN A O 1
ATOM 2376 N N . LEU A 1 295 ? 2.213 20.344 -8.147 1.00 92.31 295 LEU A N 1
ATOM 2377 C CA . LEU A 1 295 ? 2.050 19.145 -8.973 1.00 92.31 295 LEU A CA 1
ATOM 2378 C C . LEU A 1 295 ? 0.592 18.673 -9.041 1.00 92.31 295 LEU A C 1
ATOM 2380 O O . LEU A 1 295 ? 0.211 17.978 -9.988 1.00 92.31 295 LEU A O 1
ATOM 2384 N N . TRP A 1 296 ? -0.227 19.035 -8.054 1.00 89.62 296 TRP A N 1
ATOM 2385 C CA . TRP A 1 296 ? -1.655 18.717 -8.014 1.00 89.62 296 TRP A CA 1
ATOM 2386 C C . TRP A 1 296 ? -2.527 19.725 -8.760 1.00 89.62 296 TRP A C 1
ATOM 2388 O O . TRP A 1 296 ? -3.688 19.419 -9.036 1.00 89.62 296 TRP A O 1
ATOM 2398 N N . GLU A 1 297 ? -1.969 20.866 -9.163 1.00 91.19 297 GLU A N 1
ATOM 2399 C CA . GLU A 1 297 ? -2.655 21.828 -10.019 1.00 91.19 297 GLU A CA 1
ATOM 2400 C C . GLU A 1 297 ? -3.023 21.192 -11.373 1.00 91.19 297 GLU A C 1
ATOM 2402 O O . GLU A 1 297 ? -2.265 20.423 -11.987 1.00 91.19 297 GLU A O 1
ATOM 2407 N N . ALA A 1 298 ? -4.243 21.483 -11.833 1.00 85.81 298 ALA A N 1
ATOM 2408 C CA . ALA A 1 298 ? -4.810 20.881 -13.039 1.00 85.81 298 ALA A CA 1
ATOM 2409 C C . ALA A 1 298 ? -4.119 21.365 -14.325 1.00 85.81 298 ALA A C 1
ATOM 2411 O O . ALA A 1 298 ? -4.098 20.644 -15.321 1.00 85.81 298 ALA A O 1
ATOM 2412 N N . ASP A 1 299 ? -3.555 22.570 -14.303 1.00 91.31 299 ASP A N 1
ATOM 2413 C CA . ASP A 1 299 ? -2.847 23.220 -15.405 1.00 91.31 299 ASP A CA 1
ATOM 2414 C C . ASP A 1 299 ? -1.335 22.942 -15.415 1.00 91.31 299 ASP A C 1
ATOM 2416 O O . ASP A 1 299 ? -0.651 23.322 -16.370 1.00 91.31 299 ASP A O 1
ATOM 2420 N N . PHE A 1 300 ? -0.804 22.225 -14.417 1.00 93.69 300 PHE A N 1
ATOM 2421 C CA . PHE A 1 300 ? 0.610 21.862 -14.397 1.00 93.69 300 PHE A CA 1
ATOM 2422 C C . PHE A 1 300 ? 0.951 20.928 -15.584 1.00 93.69 300 PHE A C 1
ATOM 2424 O O . PHE A 1 300 ? 0.315 19.874 -15.732 1.00 93.69 300 PHE A O 1
ATOM 2431 N N . PRO A 1 301 ? 1.954 21.251 -16.432 1.00 94.69 301 PRO A N 1
ATOM 2432 C CA . PRO A 1 301 ? 2.175 20.547 -17.697 1.00 94.69 301 PRO A CA 1
ATOM 2433 C C . PRO A 1 301 ? 2.486 19.053 -17.538 1.00 94.69 301 PRO A C 1
ATOM 2435 O O . PRO A 1 301 ? 3.407 18.669 -16.818 1.00 94.69 301 PRO A O 1
ATOM 2438 N N . GLN A 1 302 ? 1.791 18.201 -18.299 1.00 92.19 302 GLN A N 1
ATOM 2439 C CA . GLN A 1 302 ? 1.951 16.742 -18.218 1.00 92.19 302 GLN A CA 1
ATOM 2440 C C . GLN A 1 302 ? 3.387 16.270 -18.491 1.00 92.19 302 GLN A C 1
ATOM 2442 O O . GLN A 1 302 ? 3.904 15.410 -17.781 1.00 92.19 302 GLN A O 1
ATOM 2447 N N . ASN A 1 303 ? 4.060 16.860 -19.483 1.00 91.44 303 ASN A N 1
ATOM 2448 C CA . ASN A 1 303 ? 5.451 16.520 -19.795 1.00 91.44 303 ASN A CA 1
ATOM 2449 C C . ASN A 1 303 ? 6.396 16.866 -18.637 1.00 91.44 303 ASN A C 1
ATOM 2451 O O . ASN A 1 303 ? 7.347 16.133 -18.379 1.00 91.44 303 ASN A O 1
ATOM 2455 N N . ASP A 1 304 ? 6.116 17.943 -17.900 1.00 94.81 304 ASP A N 1
ATOM 2456 C CA . ASP A 1 304 ? 6.904 18.309 -16.725 1.00 94.81 304 ASP A CA 1
ATOM 2457 C C . ASP A 1 304 ? 6.647 17.345 -15.562 1.00 94.81 304 ASP A C 1
ATOM 2459 O O . ASP A 1 304 ? 7.596 16.961 -14.881 1.00 94.81 304 ASP A O 1
ATOM 2463 N N . LYS A 1 305 ? 5.406 16.865 -15.385 1.00 95.62 305 LYS A N 1
ATOM 2464 C CA . LYS A 1 305 ? 5.091 15.790 -14.423 1.00 95.62 305 LYS A CA 1
ATOM 2465 C C . LYS A 1 305 ? 5.870 14.511 -14.728 1.00 95.62 305 LYS A C 1
ATOM 2467 O O . LYS A 1 305 ? 6.423 13.908 -13.811 1.00 95.62 305 LYS A O 1
ATOM 2472 N N . ILE A 1 306 ? 5.964 14.123 -16.005 1.00 94.62 306 ILE A N 1
ATOM 2473 C CA . ILE A 1 306 ? 6.772 12.972 -16.443 1.00 94.62 306 ILE A CA 1
ATOM 2474 C C . ILE A 1 306 ? 8.259 13.223 -16.158 1.00 94.62 306 ILE A C 1
ATOM 2476 O O . ILE A 1 306 ? 8.909 12.374 -15.558 1.00 94.62 306 ILE A O 1
ATOM 2480 N N . ASN A 1 307 ? 8.792 14.401 -16.494 1.00 94.12 307 ASN A N 1
ATOM 2481 C CA . ASN A 1 307 ? 10.194 14.743 -16.226 1.00 94.12 307 ASN A CA 1
ATOM 2482 C C . ASN A 1 307 ? 10.541 14.689 -14.728 1.00 94.12 307 ASN A C 1
ATOM 2484 O O . ASN A 1 307 ? 11.628 14.247 -14.357 1.00 94.12 307 ASN A O 1
ATOM 2488 N N . ILE A 1 308 ? 9.632 15.146 -13.864 1.00 96.81 308 ILE A N 1
ATOM 2489 C CA . ILE A 1 308 ? 9.801 15.115 -12.404 1.00 96.81 308 ILE A CA 1
ATOM 2490 C C . ILE A 1 308 ? 9.679 13.682 -11.876 1.00 96.81 308 ILE A C 1
ATOM 2492 O O . ILE A 1 308 ? 10.467 13.278 -11.021 1.00 96.81 308 ILE A O 1
ATOM 2496 N N . PHE A 1 309 ? 8.760 12.884 -12.425 1.00 97.25 309 PHE A N 1
ATOM 2497 C CA . PHE A 1 309 ? 8.678 11.452 -12.145 1.00 97.25 309 PHE A CA 1
ATOM 2498 C C . PHE A 1 309 ? 9.995 10.745 -12.499 1.00 97.25 309 PHE A C 1
ATOM 2500 O O . PHE A 1 309 ? 10.567 10.052 -11.662 1.00 97.25 309 PHE A O 1
ATOM 2507 N N . GLU A 1 310 ? 10.550 10.980 -13.688 1.00 95.38 310 GLU A N 1
ATOM 2508 C CA . GLU A 1 310 ? 11.840 10.412 -14.096 1.00 95.38 310 GLU A CA 1
ATOM 2509 C C . GLU A 1 310 ? 13.012 10.879 -13.223 1.00 95.38 310 GLU A C 1
ATOM 2511 O O . GLU A 1 310 ? 13.910 10.085 -12.933 1.00 95.38 310 GLU A O 1
ATOM 2516 N N . GLU A 1 311 ? 12.998 12.133 -12.763 1.00 95.75 311 GLU A N 1
ATOM 2517 C CA . GLU A 1 311 ? 13.972 12.662 -11.801 1.00 95.75 311 GLU A CA 1
ATOM 2518 C C . GLU A 1 311 ? 13.885 11.923 -10.455 1.00 95.75 311 GLU A C 1
ATOM 2520 O O . GLU A 1 311 ? 14.913 11.505 -9.915 1.00 95.75 311 GLU A O 1
ATOM 2525 N N . CYS A 1 312 ? 12.667 11.674 -9.949 1.00 97.25 312 CYS A N 1
ATOM 2526 C CA . CYS A 1 312 ? 12.441 10.880 -8.735 1.00 97.25 312 CYS A CA 1
ATOM 2527 C C . CYS A 1 312 ? 13.038 9.474 -8.860 1.00 97.25 312 CYS A C 1
ATOM 2529 O O . CYS A 1 312 ? 13.557 8.933 -7.886 1.00 97.25 312 CYS A O 1
ATOM 2531 N N . LEU A 1 313 ? 12.985 8.891 -10.060 1.00 95.44 313 LEU A N 1
ATOM 2532 C CA . LEU A 1 313 ? 13.548 7.577 -10.365 1.00 95.44 313 LEU A CA 1
ATOM 2533 C C . LEU A 1 313 ? 15.055 7.620 -10.678 1.00 95.44 313 LEU A C 1
ATOM 2535 O O . LEU A 1 313 ? 15.697 6.573 -10.694 1.00 95.44 313 LEU A O 1
ATOM 2539 N N . GLY A 1 314 ? 15.636 8.798 -10.922 1.00 92.50 314 GLY A N 1
ATOM 2540 C CA . GLY A 1 314 ? 17.034 8.930 -11.345 1.00 92.50 314 GLY A CA 1
ATOM 2541 C C . GLY A 1 314 ? 17.266 8.420 -12.765 1.00 92.50 314 GLY A C 1
ATOM 2542 O O . GLY A 1 314 ? 18.345 7.924 -13.086 1.00 92.50 314 GLY A O 1
ATOM 2543 N N . LEU A 1 315 ? 16.229 8.497 -13.600 1.00 89.81 315 LEU A N 1
ATOM 2544 C CA . LEU A 1 315 ? 16.238 8.025 -14.984 1.00 89.81 315 LEU A CA 1
ATOM 2545 C C . LEU A 1 315 ? 16.059 9.158 -16.002 1.00 89.81 315 LEU A C 1
ATOM 2547 O O . LEU A 1 315 ? 16.016 8.900 -17.206 1.00 89.81 315 LEU A O 1
ATOM 2551 N N . LYS A 1 316 ? 15.956 10.409 -15.546 1.00 85.94 316 LYS A N 1
ATOM 2552 C CA . LYS A 1 316 ? 15.879 11.572 -16.430 1.00 85.94 316 LYS A CA 1
ATOM 2553 C C . LYS A 1 316 ? 17.100 11.613 -17.353 1.00 85.94 316 LYS A C 1
ATOM 2555 O O . LYS A 1 316 ? 18.232 11.517 -16.890 1.00 85.94 316 LYS A O 1
ATOM 2560 N N . GLY A 1 317 ? 16.859 11.736 -18.658 1.00 80.44 317 GLY A N 1
ATOM 2561 C CA . GLY A 1 317 ? 17.916 11.697 -19.679 1.00 80.44 317 GLY A CA 1
ATOM 2562 C C . GLY A 1 317 ? 18.501 10.304 -19.946 1.00 80.44 317 GLY A C 1
ATOM 2563 O O . GLY A 1 317 ? 19.500 10.188 -20.645 1.00 80.44 317 GLY A O 1
ATOM 2564 N N . HIS A 1 318 ? 17.903 9.242 -19.400 1.00 77.62 318 HIS A N 1
ATOM 2565 C CA . HIS A 1 318 ? 18.297 7.855 -19.666 1.00 77.62 318 HIS A CA 1
ATOM 2566 C C . HIS A 1 318 ? 17.184 7.039 -20.348 1.00 77.62 318 HIS A C 1
ATOM 2568 O O . HIS A 1 318 ? 17.368 5.856 -20.615 1.00 77.62 318 HIS A O 1
ATOM 2574 N N . ASN A 1 319 ? 16.033 7.649 -20.646 1.00 79.00 319 ASN A N 1
ATOM 2575 C CA . ASN A 1 319 ? 14.842 6.964 -21.161 1.00 79.00 319 ASN A CA 1
ATOM 2576 C C . ASN A 1 319 ? 14.474 7.331 -22.603 1.00 79.00 319 ASN A C 1
ATOM 2578 O O . ASN A 1 319 ? 13.356 7.049 -23.021 1.00 79.00 319 ASN A O 1
ATOM 2582 N N . ASP A 1 320 ? 15.379 7.910 -23.391 1.00 76.50 320 ASP A N 1
ATOM 2583 C CA . ASP A 1 320 ? 15.071 8.363 -24.759 1.00 76.50 320 ASP A CA 1
ATOM 2584 C C . ASP A 1 320 ? 14.457 7.260 -25.631 1.00 76.50 320 ASP A C 1
ATOM 2586 O O . ASP A 1 320 ? 13.494 7.488 -26.364 1.00 76.50 320 ASP A O 1
ATOM 2590 N N . ALA A 1 321 ? 14.945 6.025 -25.495 1.00 70.69 321 ALA A N 1
ATOM 2591 C CA . ALA A 1 321 ? 14.363 4.898 -26.210 1.00 70.69 321 ALA A CA 1
ATOM 2592 C C . ALA A 1 321 ? 12.967 4.520 -25.718 1.00 70.69 321 ALA A C 1
ATOM 2594 O O . ALA A 1 321 ? 12.106 4.187 -26.530 1.00 70.69 321 ALA A O 1
ATOM 2595 N N . LEU A 1 322 ? 12.720 4.612 -24.410 1.00 79.06 322 LEU A N 1
ATOM 2596 C CA . LEU A 1 322 ? 11.385 4.411 -23.859 1.00 79.06 322 LEU A CA 1
ATOM 2597 C C . LEU A 1 322 ? 10.431 5.517 -24.329 1.00 79.06 322 LEU A C 1
ATOM 2599 O O . LEU A 1 322 ? 9.301 5.204 -24.680 1.00 79.06 322 LEU A O 1
ATOM 2603 N N . HIS A 1 323 ? 10.885 6.769 -24.435 1.00 82.19 323 HIS A N 1
ATOM 2604 C CA . HIS A 1 323 ? 10.088 7.887 -24.958 1.00 82.19 323 HIS A CA 1
ATOM 2605 C C . HIS A 1 323 ? 9.661 7.684 -26.413 1.00 82.19 323 HIS A C 1
ATOM 2607 O O . HIS A 1 323 ? 8.531 8.011 -26.768 1.00 82.19 323 HIS A O 1
ATOM 2613 N N . VAL A 1 324 ? 10.520 7.103 -27.258 1.00 75.62 324 VAL A N 1
ATOM 2614 C CA . VAL A 1 324 ? 10.128 6.765 -28.639 1.00 75.62 324 VAL A CA 1
ATOM 2615 C C . VAL A 1 324 ? 9.157 5.585 -28.691 1.00 75.62 324 VAL A C 1
ATOM 2617 O O . VAL A 1 324 ? 8.271 5.543 -29.544 1.00 75.62 324 VAL A O 1
ATOM 2620 N N . LEU A 1 325 ? 9.303 4.632 -27.776 1.00 70.94 325 LEU A N 1
ATOM 2621 C CA . LEU A 1 325 ? 8.466 3.440 -27.718 1.00 70.94 325 LEU A CA 1
ATOM 2622 C C . LEU A 1 325 ? 7.090 3.667 -27.104 1.00 70.94 325 LEU A C 1
ATOM 2624 O O . LEU A 1 325 ? 6.121 3.051 -27.547 1.00 70.94 325 LEU A O 1
ATOM 2628 N N . ALA A 1 326 ? 7.013 4.516 -26.082 1.00 81.31 326 ALA A N 1
ATOM 2629 C CA . ALA A 1 326 ? 5.836 4.706 -25.247 1.00 81.31 326 ALA A CA 1
ATOM 2630 C C . ALA A 1 326 ? 4.541 4.961 -26.041 1.00 81.31 326 ALA A C 1
ATOM 2632 O O . ALA A 1 326 ? 3.536 4.347 -25.690 1.00 81.31 326 ALA A O 1
ATOM 2633 N N . PRO A 1 327 ? 4.531 5.742 -27.144 1.00 82.50 327 PRO A N 1
ATOM 2634 C CA . PRO A 1 327 ? 3.325 5.941 -27.950 1.00 82.50 327 PRO A CA 1
ATOM 2635 C C . PRO A 1 327 ? 2.723 4.661 -28.552 1.00 82.50 327 PRO A C 1
ATOM 2637 O O . PRO A 1 327 ? 1.544 4.654 -28.895 1.00 82.50 327 PRO A O 1
ATOM 2640 N N . ASN A 1 328 ? 3.513 3.593 -28.700 1.00 79.06 328 ASN A N 1
ATOM 2641 C CA . ASN A 1 328 ? 3.092 2.327 -29.309 1.00 79.06 328 ASN A CA 1
ATOM 2642 C C . ASN A 1 328 ? 2.893 1.202 -28.285 1.00 79.06 328 ASN A C 1
ATOM 2644 O O . ASN A 1 328 ? 2.623 0.063 -28.668 1.00 79.06 328 ASN A O 1
ATOM 2648 N N . LEU A 1 329 ? 3.054 1.492 -26.993 1.00 81.44 329 LEU A N 1
ATOM 2649 C CA . LEU A 1 329 ? 2.935 0.510 -25.925 1.00 81.44 329 LEU A CA 1
ATOM 2650 C C . LEU A 1 329 ? 1.733 0.830 -25.034 1.00 81.44 329 LEU A C 1
ATOM 2652 O O . LEU A 1 329 ? 1.476 1.996 -24.736 1.00 81.44 329 LEU A O 1
ATOM 2656 N N . PRO A 1 330 ? 1.022 -0.193 -24.534 1.00 88.25 330 PRO A N 1
ATOM 2657 C CA . PRO A 1 330 ? 0.114 -0.008 -23.415 1.00 88.25 330 PRO A CA 1
ATOM 2658 C C . PRO A 1 330 ? 0.831 0.641 -22.224 1.00 88.25 330 PRO A C 1
ATOM 2660 O O . PRO A 1 330 ? 1.948 0.253 -21.875 1.00 88.25 330 PRO A O 1
ATOM 2663 N N . GLU A 1 331 ? 0.173 1.591 -21.561 1.00 91.88 331 GLU A N 1
ATOM 2664 C CA . GLU A 1 331 ? 0.789 2.393 -20.494 1.00 91.88 331 GLU A CA 1
ATOM 2665 C C . GLU A 1 331 ? 1.317 1.536 -19.325 1.00 91.88 331 GLU A C 1
ATOM 2667 O O . GLU A 1 331 ? 2.372 1.830 -18.767 1.00 91.88 331 GLU A O 1
ATOM 2672 N N . TYR A 1 332 ? 0.668 0.409 -19.012 1.00 91.06 332 TYR A N 1
ATOM 2673 C CA . TYR A 1 332 ? 1.152 -0.536 -17.996 1.00 91.06 332 TYR A CA 1
ATOM 2674 C C . TYR A 1 332 ? 2.514 -1.168 -18.350 1.00 91.06 332 TYR A C 1
ATOM 2676 O O . TYR A 1 332 ? 3.325 -1.426 -17.459 1.00 91.06 332 TYR A O 1
ATOM 2684 N N . LEU A 1 333 ? 2.819 -1.369 -19.640 1.00 89.88 333 LEU A N 1
ATOM 2685 C CA . LEU A 1 333 ? 4.143 -1.827 -20.081 1.00 89.88 333 LEU A CA 1
ATOM 2686 C C . LEU A 1 333 ? 5.177 -0.702 -20.025 1.00 89.88 333 LEU A C 1
ATOM 2688 O O . LEU A 1 333 ? 6.339 -0.969 -19.721 1.00 89.88 333 LEU A O 1
ATOM 2692 N N . VAL A 1 334 ? 4.770 0.549 -20.260 1.00 91.38 334 VAL A N 1
ATOM 2693 C CA . VAL A 1 334 ? 5.641 1.724 -20.087 1.00 91.38 334 VAL A CA 1
ATOM 2694 C C . VAL A 1 334 ? 6.045 1.866 -18.617 1.00 91.38 334 VAL A C 1
ATOM 2696 O O . VAL A 1 334 ? 7.233 1.929 -18.306 1.00 91.38 334 VAL A O 1
ATOM 2699 N N . VAL A 1 335 ? 5.077 1.797 -17.697 1.00 93.94 335 VAL A N 1
ATOM 2700 C CA . VAL A 1 335 ? 5.314 1.802 -16.242 1.00 93.94 335 VAL A CA 1
ATOM 2701 C C . VAL A 1 335 ? 6.222 0.647 -15.814 1.00 93.94 335 VAL A C 1
ATOM 2703 O O . VAL A 1 335 ? 7.195 0.859 -15.087 1.00 93.94 335 VAL A O 1
ATOM 2706 N N . SER A 1 336 ? 5.959 -0.571 -16.298 1.00 92.81 336 SER A N 1
ATOM 2707 C CA . SER A 1 336 ? 6.836 -1.718 -16.036 1.00 92.81 336 SER A CA 1
ATOM 2708 C C . SER A 1 336 ? 8.255 -1.489 -16.560 1.00 92.81 336 SER A C 1
ATOM 2710 O O . SER A 1 336 ? 9.220 -1.878 -15.906 1.00 92.81 336 SER A O 1
ATOM 2712 N N . SER A 1 337 ? 8.408 -0.843 -17.715 1.00 90.38 337 SER A N 1
ATOM 2713 C CA . SER A 1 337 ? 9.718 -0.557 -18.309 1.00 90.38 337 SER A CA 1
ATOM 2714 C C . SER A 1 337 ? 10.532 0.414 -17.451 1.00 90.38 337 SER A C 1
ATOM 2716 O O . SER A 1 337 ? 11.715 0.163 -17.225 1.00 90.38 337 SER A O 1
ATOM 2718 N N . TYR A 1 338 ? 9.9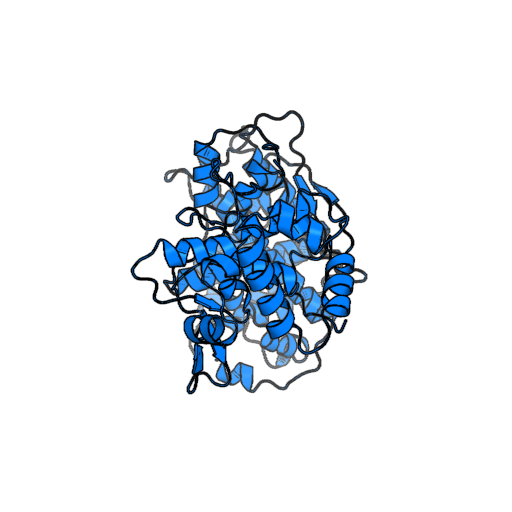03 1.453 -16.889 1.00 93.44 338 TYR A N 1
ATOM 2719 C CA . TYR A 1 338 ? 10.551 2.336 -15.911 1.00 93.44 338 TYR A CA 1
ATOM 2720 C C . TYR A 1 338 ? 11.071 1.565 -14.694 1.00 93.44 338 TYR A C 1
ATOM 2722 O O . TYR A 1 338 ? 12.213 1.764 -14.273 1.00 93.44 338 TYR A O 1
ATOM 2730 N N . LEU A 1 339 ? 10.260 0.654 -14.146 1.00 95.38 339 LEU A N 1
ATOM 2731 C CA . LEU A 1 339 ? 10.669 -0.160 -13.005 1.00 95.38 339 LEU A CA 1
ATOM 2732 C C . LEU A 1 339 ? 11.838 -1.086 -13.353 1.00 95.38 339 LEU A C 1
ATOM 2734 O O . LEU A 1 339 ? 12.817 -1.145 -12.613 1.00 95.38 339 LEU A O 1
ATOM 2738 N N . LEU A 1 340 ? 11.753 -1.799 -14.476 1.00 92.56 340 LEU A N 1
ATOM 2739 C CA . LEU A 1 340 ? 12.802 -2.725 -14.903 1.00 92.56 340 LEU A CA 1
ATOM 2740 C C . LEU A 1 340 ? 14.116 -1.994 -15.187 1.00 92.56 340 LEU A C 1
ATOM 2742 O O . LEU A 1 340 ? 15.177 -2.475 -14.789 1.00 92.56 340 LEU A O 1
ATOM 2746 N N . HIS A 1 341 ? 14.048 -0.806 -15.793 1.00 89.19 341 HIS A N 1
ATOM 2747 C CA . HIS A 1 341 ? 15.217 0.039 -16.006 1.00 89.19 341 HIS A CA 1
ATOM 2748 C C . HIS A 1 341 ? 15.832 0.485 -14.670 1.00 89.19 341 HIS A C 1
ATOM 2750 O O . HIS A 1 341 ? 17.043 0.359 -14.470 1.00 89.19 341 HIS A O 1
ATOM 2756 N N . TYR A 1 342 ? 15.010 0.917 -13.709 1.00 93.12 342 TYR A N 1
ATOM 2757 C CA . TYR A 1 342 ? 15.487 1.246 -12.367 1.00 93.12 342 TYR A CA 1
ATOM 2758 C C . TYR A 1 342 ? 16.164 0.047 -11.683 1.00 93.12 342 TYR A C 1
ATOM 2760 O O . TYR A 1 342 ? 17.280 0.178 -11.174 1.00 93.12 342 TYR A O 1
ATOM 2768 N N . MET A 1 343 ? 15.515 -1.122 -11.680 1.00 93.12 343 MET A N 1
ATOM 2769 C CA . MET A 1 343 ? 16.036 -2.339 -11.048 1.00 93.12 343 MET A CA 1
ATOM 2770 C C . MET A 1 343 ? 17.374 -2.754 -11.665 1.00 93.12 343 MET A C 1
ATOM 2772 O O . MET A 1 343 ? 18.323 -3.014 -10.936 1.00 93.12 343 MET A O 1
ATOM 2776 N N . ALA A 1 344 ? 17.494 -2.740 -12.992 1.00 89.38 344 ALA A N 1
ATOM 2777 C CA . ALA A 1 344 ? 18.740 -3.068 -13.678 1.00 89.38 344 ALA A CA 1
ATOM 2778 C C . ALA A 1 344 ? 19.925 -2.167 -13.302 1.00 89.38 344 ALA A C 1
ATOM 2780 O O . ALA A 1 344 ? 21.062 -2.632 -13.174 1.00 89.38 344 ALA A O 1
ATOM 2781 N N . ARG A 1 345 ? 19.673 -0.868 -13.121 1.00 87.69 345 ARG A N 1
ATOM 2782 C CA . ARG A 1 345 ? 20.721 0.085 -12.742 1.00 87.69 345 ARG A CA 1
ATOM 2783 C C . ARG A 1 345 ? 21.153 -0.097 -11.291 1.00 87.69 345 ARG A C 1
ATOM 2785 O O . ARG A 1 345 ? 22.349 -0.014 -11.010 1.00 87.69 345 ARG A O 1
ATOM 2792 N N . ASN A 1 346 ? 20.198 -0.370 -10.401 1.00 89.12 346 ASN A N 1
ATOM 2793 C CA . ASN A 1 346 ? 20.391 -0.282 -8.952 1.00 89.12 346 ASN A CA 1
ATOM 2794 C C . ASN A 1 346 ? 20.544 -1.634 -8.233 1.00 89.12 346 ASN A C 1
ATOM 2796 O O . ASN A 1 346 ? 20.956 -1.650 -7.078 1.00 89.12 346 ASN A O 1
ATOM 2800 N N . MET A 1 347 ? 20.256 -2.764 -8.885 1.00 90.31 347 MET A N 1
ATOM 2801 C CA . MET A 1 347 ? 20.417 -4.105 -8.307 1.00 90.31 347 MET A CA 1
ATOM 2802 C C . MET A 1 347 ? 21.610 -4.812 -8.951 1.00 90.31 347 MET A C 1
ATOM 2804 O O . MET A 1 347 ? 21.502 -5.379 -10.038 1.00 90.31 347 MET A O 1
ATOM 2808 N N . ALA A 1 348 ? 22.764 -4.793 -8.281 1.00 87.62 348 ALA A N 1
ATOM 2809 C CA . ALA A 1 348 ? 23.999 -5.381 -8.809 1.00 87.62 348 ALA A CA 1
ATOM 2810 C C . ALA A 1 348 ? 23.886 -6.897 -9.024 1.00 87.62 348 ALA A C 1
ATOM 2812 O O . ALA A 1 348 ? 24.466 -7.439 -9.963 1.00 87.62 348 ALA A O 1
ATOM 2813 N N . SER A 1 349 ? 23.101 -7.562 -8.177 1.00 90.06 349 SER A N 1
ATOM 2814 C CA . SER A 1 349 ? 22.891 -9.006 -8.230 1.00 90.06 349 SER A CA 1
ATOM 2815 C C . SER A 1 349 ? 21.899 -9.445 -9.312 1.00 90.06 349 SER A C 1
ATOM 2817 O O . SER A 1 349 ? 21.703 -10.648 -9.467 1.00 90.06 349 SER A O 1
ATOM 2819 N N . LEU A 1 350 ? 21.249 -8.529 -10.043 1.00 90.75 350 LEU A N 1
ATOM 2820 C CA . LEU A 1 350 ? 20.267 -8.855 -11.082 1.00 90.75 350 LEU A CA 1
ATOM 2821 C C . LEU A 1 350 ? 20.952 -9.414 -12.340 1.00 90.75 350 LEU A C 1
ATOM 2823 O O . LEU A 1 350 ? 21.898 -8.828 -12.859 1.00 90.75 350 LEU A O 1
ATOM 2827 N N . THR A 1 351 ? 20.471 -10.552 -12.844 1.00 90.31 351 THR A N 1
ATOM 2828 C CA . THR A 1 351 ? 21.012 -11.190 -14.054 1.00 90.31 351 THR A CA 1
ATOM 2829 C C . THR A 1 351 ? 20.165 -10.873 -15.282 1.00 90.31 351 THR A C 1
ATOM 2831 O O . THR A 1 351 ? 19.000 -10.490 -15.179 1.00 90.31 351 THR A O 1
ATOM 2834 N N . GLN A 1 352 ? 20.729 -11.116 -16.465 1.00 85.50 352 GLN A N 1
ATOM 2835 C CA . GLN A 1 352 ? 19.986 -11.062 -17.724 1.00 85.50 352 GLN A CA 1
ATOM 2836 C C . GLN A 1 352 ? 18.755 -11.982 -17.717 1.00 85.50 352 GLN A C 1
ATOM 2838 O O . GLN A 1 352 ? 17.675 -11.553 -18.106 1.00 85.50 352 GLN A O 1
ATOM 2843 N N . HIS A 1 353 ? 18.894 -13.214 -17.215 1.00 90.31 353 HIS A N 1
ATOM 2844 C CA . HIS A 1 353 ? 17.784 -14.171 -17.121 1.00 90.31 353 HIS A CA 1
ATOM 2845 C C . HIS A 1 353 ? 16.629 -13.635 -16.261 1.00 90.31 353 HIS A C 1
ATOM 2847 O O . HIS A 1 353 ? 15.464 -13.812 -16.606 1.00 90.31 353 HIS A O 1
ATOM 2853 N N . ASP A 1 354 ? 16.941 -12.940 -15.163 1.00 92.75 354 ASP A N 1
ATOM 2854 C CA . ASP A 1 354 ? 15.927 -12.329 -14.295 1.00 92.75 354 ASP A CA 1
ATOM 2855 C C . ASP A 1 354 ? 15.112 -11.259 -15.022 1.00 92.75 354 ASP A C 1
ATOM 2857 O O . ASP A 1 354 ? 13.883 -11.261 -14.947 1.00 92.75 354 ASP A O 1
ATOM 2861 N N . LEU A 1 355 ? 15.804 -10.362 -15.732 1.00 89.19 355 LEU A N 1
ATOM 2862 C CA . LEU A 1 355 ? 15.178 -9.302 -16.518 1.00 89.19 355 LEU A CA 1
ATOM 2863 C C . LEU A 1 355 ? 14.313 -9.886 -17.632 1.00 89.19 355 LEU A C 1
ATOM 2865 O O . LEU A 1 355 ? 13.154 -9.506 -17.761 1.00 89.19 355 LEU A O 1
ATOM 2869 N N . GLU A 1 356 ? 14.841 -10.846 -18.390 1.00 86.88 356 GLU A N 1
ATOM 2870 C CA . GLU A 1 356 ? 14.106 -11.510 -19.469 1.00 86.88 356 GLU A CA 1
ATOM 2871 C C . GLU A 1 356 ? 12.818 -12.159 -18.954 1.00 86.88 356 GLU A C 1
ATOM 2873 O O . GLU A 1 356 ? 11.753 -11.960 -19.536 1.00 86.88 356 GLU A O 1
ATOM 2878 N N . CYS A 1 357 ? 12.878 -12.867 -17.825 1.00 91.81 357 CYS A N 1
ATOM 2879 C CA . CYS A 1 357 ? 11.695 -13.501 -17.251 1.00 91.81 357 CYS A CA 1
ATOM 2880 C C . CYS A 1 357 ? 10.660 -12.482 -16.754 1.00 91.81 357 CYS A C 1
ATOM 2882 O O . CYS A 1 357 ? 9.460 -12.725 -16.887 1.00 91.81 357 CYS A O 1
ATOM 2884 N N . LEU A 1 358 ? 11.091 -11.354 -16.177 1.00 92.62 358 LEU A N 1
ATOM 2885 C CA . LEU A 1 358 ? 10.173 -10.292 -15.751 1.00 92.62 358 LEU A CA 1
ATOM 2886 C C . LEU A 1 358 ? 9.503 -9.613 -16.951 1.00 92.62 358 LEU A C 1
ATOM 2888 O O . LEU A 1 358 ? 8.306 -9.339 -16.900 1.00 92.62 358 LEU A O 1
ATOM 2892 N N . ILE A 1 359 ? 10.251 -9.391 -18.036 1.00 88.62 359 ILE A N 1
ATOM 2893 C CA . ILE A 1 359 ? 9.725 -8.835 -19.289 1.00 88.62 359 ILE A CA 1
ATOM 2894 C C . ILE A 1 359 ? 8.678 -9.772 -19.885 1.00 88.62 359 ILE A C 1
ATOM 2896 O O . ILE A 1 359 ? 7.576 -9.327 -20.199 1.00 88.62 359 ILE A O 1
ATOM 2900 N N . GLU A 1 360 ? 8.988 -11.068 -20.008 1.00 88.19 360 GLU A N 1
ATOM 2901 C CA . GLU A 1 360 ? 8.008 -12.033 -20.513 1.00 88.19 360 GLU A CA 1
ATOM 2902 C C . GLU A 1 360 ? 6.769 -12.074 -19.617 1.00 88.19 360 GLU A C 1
ATOM 2904 O O . GLU A 1 360 ? 5.655 -12.055 -20.130 1.00 88.19 360 GLU A O 1
ATOM 2909 N N . CYS A 1 361 ? 6.930 -12.063 -18.290 1.00 91.44 361 CYS A N 1
ATOM 2910 C CA . CYS A 1 361 ? 5.787 -12.036 -17.378 1.00 91.44 361 CYS A CA 1
ATOM 2911 C C . CYS A 1 361 ? 4.898 -10.810 -17.619 1.00 91.44 361 CYS A C 1
ATOM 2913 O O . CYS A 1 361 ? 3.689 -10.965 -17.781 1.00 91.44 361 CYS A O 1
ATOM 2915 N N . ALA A 1 362 ? 5.496 -9.621 -17.746 1.00 90.38 362 ALA A N 1
ATOM 2916 C CA . ALA A 1 362 ? 4.769 -8.383 -18.008 1.00 90.38 362 ALA A CA 1
ATOM 2917 C C . ALA A 1 362 ? 3.972 -8.414 -19.312 1.00 90.38 362 ALA A C 1
ATOM 2919 O O . ALA A 1 362 ? 2.830 -7.960 -19.340 1.00 90.38 362 ALA A O 1
ATOM 2920 N N . VAL A 1 363 ? 4.543 -8.990 -20.370 1.00 86.62 363 VAL A N 1
ATOM 2921 C CA . VAL A 1 363 ? 3.884 -9.112 -21.676 1.00 86.62 363 VAL A CA 1
ATOM 2922 C C . VAL A 1 363 ? 2.783 -10.177 -21.657 1.00 86.62 363 VAL A C 1
ATOM 2924 O O . VAL A 1 363 ? 1.724 -9.979 -22.244 1.00 86.62 363 VAL A O 1
ATOM 2927 N N . TRP A 1 364 ? 2.997 -11.309 -20.983 1.00 85.94 364 TRP A N 1
ATOM 2928 C CA . TRP A 1 364 ? 2.016 -12.397 -20.945 1.00 85.94 364 TRP A CA 1
ATOM 2929 C C . TRP A 1 364 ? 0.849 -12.150 -19.999 1.00 85.94 364 TRP A C 1
ATOM 2931 O O . TRP A 1 364 ? -0.239 -12.665 -20.252 1.00 85.94 364 TRP A O 1
ATOM 2941 N N . CYS A 1 365 ? 1.059 -11.402 -18.914 1.00 87.00 365 CYS A N 1
ATOM 2942 C CA . CYS A 1 365 ? 0.121 -11.338 -17.795 1.00 87.00 365 CYS A CA 1
ATOM 2943 C C . CYS A 1 365 ? -1.300 -10.933 -18.211 1.00 87.00 365 CYS A C 1
ATOM 2945 O O . CYS A 1 365 ? -2.266 -11.472 -17.677 1.00 87.00 365 CYS A O 1
ATOM 2947 N N . LYS A 1 366 ? -1.442 -10.004 -19.164 1.00 82.94 366 LYS A N 1
ATOM 2948 C CA . LYS A 1 366 ? -2.758 -9.546 -19.638 1.00 82.94 366 LYS A CA 1
ATOM 2949 C C . LYS A 1 366 ? -3.429 -10.470 -20.645 1.00 82.94 366 LYS A C 1
ATOM 2951 O O . LYS A 1 366 ? -4.655 -10.496 -20.700 1.00 82.94 366 LYS A O 1
ATOM 2956 N N . ASP A 1 367 ? -2.642 -11.213 -21.411 1.00 79.69 367 ASP A N 1
ATOM 2957 C CA . ASP A 1 367 ? -3.147 -12.002 -22.535 1.00 79.69 367 ASP A CA 1
ATOM 2958 C C . ASP A 1 367 ? -3.408 -13.464 -22.161 1.00 79.69 367 ASP A C 1
ATOM 2960 O O . ASP A 1 367 ? -4.051 -14.207 -22.902 1.00 79.69 367 ASP A O 1
ATOM 2964 N N . ILE A 1 368 ? -2.883 -13.909 -21.022 1.00 81.19 368 ILE A N 1
ATOM 2965 C CA . ILE A 1 368 ? -3.037 -15.282 -20.564 1.00 81.19 368 ILE A CA 1
ATOM 2966 C C . ILE A 1 368 ? -4.375 -15.467 -19.835 1.00 81.19 368 ILE A C 1
ATOM 2968 O O . ILE A 1 368 ? -4.791 -14.645 -19.020 1.00 81.19 368 ILE A O 1
ATOM 2972 N N . SER A 1 369 ? -5.068 -16.575 -20.105 1.00 83.19 369 SER A N 1
ATOM 2973 C CA . SER A 1 369 ? -6.332 -16.862 -19.420 1.00 83.19 369 SER A CA 1
ATOM 2974 C C . SER A 1 369 ? -6.102 -17.390 -18.002 1.00 83.19 369 SER A C 1
ATOM 2976 O O . SER A 1 369 ? -5.180 -18.167 -17.745 1.00 83.19 369 SER A O 1
ATOM 2978 N N . VAL A 1 370 ? -7.005 -17.038 -17.082 1.00 82.44 370 VAL A N 1
ATOM 2979 C CA . VAL A 1 370 ? -6.989 -17.556 -15.702 1.00 82.44 370 VAL A CA 1
ATOM 2980 C C . VAL A 1 370 ? -7.090 -19.085 -15.677 1.00 82.44 370 VAL A C 1
ATOM 2982 O O . VAL A 1 370 ? -6.437 -19.729 -14.860 1.00 82.44 370 VAL A O 1
ATOM 2985 N N . SER A 1 371 ? -7.879 -19.682 -16.578 1.00 83.69 371 SER A N 1
ATOM 2986 C CA . SER A 1 371 ? -7.994 -21.141 -16.704 1.00 83.69 371 SER A CA 1
ATOM 2987 C C . SER A 1 371 ? -6.656 -21.781 -17.064 1.00 83.69 371 SER A C 1
ATOM 2989 O O . SER A 1 371 ? -6.253 -22.744 -16.422 1.00 83.69 371 SER A O 1
ATOM 2991 N N . TYR A 1 372 ? -5.922 -21.189 -18.009 1.00 84.94 372 TYR A N 1
ATOM 2992 C CA . TYR A 1 372 ? -4.596 -21.672 -18.378 1.00 84.94 372 TYR A CA 1
ATOM 2993 C C . TYR A 1 372 ? -3.597 -21.551 -17.219 1.00 84.94 372 TYR A C 1
ATOM 2995 O O . TYR A 1 372 ? -2.861 -22.495 -16.954 1.00 84.94 372 TYR A O 1
ATOM 3003 N N . ILE A 1 373 ? -3.598 -20.433 -16.477 1.00 83.88 373 ILE A N 1
ATOM 3004 C CA . ILE A 1 373 ? -2.737 -20.282 -15.287 1.00 83.88 373 ILE A CA 1
ATOM 3005 C C . ILE A 1 373 ? -3.026 -21.385 -14.258 1.00 83.88 373 ILE A C 1
ATOM 3007 O O . ILE A 1 373 ? -2.094 -21.937 -13.679 1.00 83.88 373 ILE A O 1
ATOM 3011 N N . LYS A 1 374 ? -4.301 -21.734 -14.034 1.00 83.69 374 LYS A N 1
ATOM 3012 C CA . LYS A 1 374 ? -4.689 -22.808 -13.100 1.00 83.69 374 LYS A CA 1
ATOM 3013 C C . LYS A 1 374 ? -4.186 -24.187 -13.531 1.00 83.69 374 LYS A C 1
ATOM 3015 O O . LYS A 1 374 ? -3.950 -25.033 -12.672 1.00 83.69 374 LYS A O 1
ATOM 3020 N N . GLU A 1 375 ? -4.038 -24.404 -14.833 1.00 86.38 375 GLU A N 1
ATOM 3021 C CA . GLU A 1 375 ? -3.530 -25.646 -15.421 1.00 86.38 375 GLU A CA 1
ATOM 3022 C C . GLU A 1 375 ? -1.996 -25.701 -15.488 1.00 86.38 375 GLU A C 1
ATOM 3024 O O . GLU A 1 375 ? -1.439 -26.762 -15.783 1.00 86.38 375 GLU A O 1
ATOM 3029 N N . LEU A 1 376 ? -1.295 -24.595 -15.196 1.00 83.69 376 LEU A N 1
ATOM 3030 C CA . LEU A 1 376 ? 0.163 -24.603 -15.141 1.00 83.69 376 LEU A CA 1
ATOM 3031 C C . LEU A 1 376 ? 0.644 -25.635 -14.108 1.00 83.69 376 LEU A C 1
ATOM 3033 O O . LEU A 1 376 ? 0.078 -25.733 -13.012 1.00 83.69 376 LEU A O 1
ATOM 3037 N N . PRO A 1 377 ? 1.707 -26.402 -14.421 1.00 77.25 377 PRO A N 1
ATOM 3038 C CA . PRO A 1 377 ? 2.255 -27.363 -13.480 1.00 77.25 377 PRO A CA 1
ATOM 3039 C C . PRO A 1 377 ? 2.600 -26.672 -12.161 1.00 77.25 377 PRO A C 1
ATOM 3041 O O . PRO A 1 377 ? 3.234 -25.619 -12.152 1.00 77.25 377 PRO A O 1
ATOM 3044 N N . GLN A 1 378 ? 2.222 -27.279 -11.037 1.00 74.69 378 GLN A N 1
ATOM 3045 C CA . GLN A 1 378 ? 2.659 -26.815 -9.723 1.00 74.69 378 GLN A CA 1
ATOM 3046 C C . GLN A 1 378 ? 4.159 -27.074 -9.592 1.00 74.69 378 GLN A C 1
ATOM 3048 O O . GLN A 1 378 ? 4.595 -28.169 -9.230 1.00 74.69 378 GLN A O 1
ATOM 3053 N N . VAL A 1 379 ? 4.965 -26.078 -9.953 1.00 75.88 379 VAL A N 1
ATOM 3054 C CA . VAL A 1 379 ? 6.416 -26.190 -9.886 1.00 75.88 379 VAL A CA 1
ATOM 3055 C C . VAL A 1 379 ? 6.900 -25.756 -8.509 1.00 75.88 379 VAL A C 1
ATOM 3057 O O . VAL A 1 379 ? 6.419 -24.776 -7.944 1.00 75.88 379 VAL A O 1
ATOM 3060 N N . LYS A 1 380 ? 7.891 -26.465 -7.959 1.00 84.88 380 LYS A N 1
ATOM 3061 C CA . LYS A 1 380 ? 8.541 -26.049 -6.713 1.00 84.88 380 LYS A CA 1
ATOM 3062 C C . LYS A 1 380 ? 9.135 -24.650 -6.897 1.00 84.88 380 LYS A C 1
ATOM 3064 O O . LYS A 1 380 ? 10.042 -24.476 -7.712 1.00 84.88 380 LYS A O 1
ATOM 3069 N N . SER A 1 381 ? 8.648 -23.685 -6.119 1.00 86.00 381 SER A N 1
ATOM 3070 C CA . SER A 1 381 ? 9.055 -22.284 -6.230 1.00 86.00 381 SER A CA 1
ATOM 3071 C C . SER A 1 381 ? 10.568 -22.121 -6.098 1.00 86.00 381 SER A C 1
ATOM 3073 O O . SER A 1 381 ? 11.193 -22.648 -5.171 1.00 86.00 381 SER A O 1
ATOM 3075 N N . LYS A 1 382 ? 11.168 -21.366 -7.022 1.00 90.00 382 LYS A N 1
ATOM 3076 C CA . LYS A 1 382 ? 12.578 -20.971 -6.949 1.00 90.00 382 LYS A CA 1
ATOM 3077 C C . LYS A 1 382 ? 12.702 -19.763 -6.026 1.00 90.00 382 LYS A C 1
ATOM 3079 O O . LYS A 1 382 ? 12.106 -18.726 -6.307 1.00 90.00 382 LYS A O 1
ATOM 3084 N N . THR A 1 383 ? 13.514 -19.866 -4.971 1.00 88.50 383 THR A N 1
ATOM 3085 C CA . THR A 1 383 ? 13.714 -18.787 -3.983 1.00 88.50 383 THR A CA 1
ATOM 3086 C C . THR A 1 383 ? 14.084 -17.459 -4.643 1.00 88.50 383 THR A C 1
ATOM 3088 O O . THR A 1 383 ? 13.437 -16.452 -4.384 1.00 88.50 383 THR A O 1
ATOM 3091 N N . ARG A 1 384 ? 15.027 -17.476 -5.596 1.00 91.88 384 ARG A N 1
ATOM 3092 C CA . ARG A 1 384 ? 15.411 -16.287 -6.373 1.00 91.88 384 ARG A CA 1
ATOM 3093 C C . ARG A 1 384 ? 14.234 -15.633 -7.095 1.00 91.88 384 ARG A C 1
ATOM 3095 O O . ARG A 1 384 ? 14.093 -14.419 -7.031 1.00 91.88 384 ARG A O 1
ATOM 3102 N N . ALA A 1 385 ? 13.369 -16.421 -7.731 1.00 91.81 385 ALA A N 1
ATOM 3103 C CA . ALA A 1 385 ? 12.184 -15.898 -8.402 1.00 91.81 385 ALA A CA 1
ATOM 3104 C C . ALA A 1 385 ? 11.157 -15.337 -7.400 1.00 91.81 385 ALA A C 1
ATOM 3106 O O . ALA A 1 385 ? 10.523 -14.328 -7.681 1.00 91.81 385 ALA A O 1
ATOM 3107 N N . VAL A 1 386 ? 11.012 -15.937 -6.212 1.00 89.94 386 VAL A N 1
ATOM 3108 C CA . VAL A 1 386 ? 10.136 -15.397 -5.152 1.00 89.94 386 VAL A CA 1
ATOM 3109 C C . VAL A 1 386 ? 10.647 -14.043 -4.652 1.00 89.94 386 VAL A C 1
ATOM 3111 O O . VAL A 1 386 ? 9.880 -13.085 -4.558 1.00 89.94 386 VAL A O 1
ATOM 3114 N N . GLU A 1 387 ? 11.945 -13.933 -4.369 1.00 88.69 387 GLU A N 1
ATOM 3115 C CA . GLU A 1 387 ? 12.536 -12.670 -3.924 1.00 88.69 387 GLU A CA 1
ATOM 3116 C C . GLU A 1 387 ? 12.459 -11.593 -5.011 1.00 88.69 387 GLU A C 1
ATOM 3118 O O . GLU A 1 387 ? 12.128 -10.443 -4.717 1.00 88.69 387 GLU A O 1
ATOM 3123 N N . LEU A 1 388 ? 12.702 -11.961 -6.270 1.00 92.06 388 LEU A N 1
ATOM 3124 C CA . LEU A 1 388 ? 12.605 -11.057 -7.412 1.00 92.06 388 LEU A CA 1
ATOM 3125 C C . LEU A 1 388 ? 11.171 -10.556 -7.632 1.00 92.06 388 LEU A C 1
ATOM 3127 O O . LEU A 1 388 ? 10.962 -9.358 -7.813 1.00 92.06 388 LEU A O 1
ATOM 3131 N N . ALA A 1 389 ? 10.181 -11.447 -7.530 1.00 91.56 389 ALA A N 1
ATOM 3132 C CA . ALA A 1 389 ? 8.761 -11.098 -7.556 1.00 91.56 389 ALA A CA 1
ATOM 3133 C C . ALA A 1 389 ? 8.412 -10.083 -6.458 1.00 91.56 389 ALA A C 1
ATOM 3135 O O . ALA A 1 389 ? 7.722 -9.094 -6.701 1.00 91.56 389 ALA A O 1
ATOM 3136 N N . SER A 1 390 ? 8.938 -10.297 -5.248 1.00 88.19 390 SER A N 1
ATOM 3137 C CA . SER A 1 390 ? 8.744 -9.381 -4.125 1.00 88.19 390 SER A CA 1
ATOM 3138 C C . SER A 1 390 ? 9.337 -7.995 -4.413 1.00 88.19 390 SER A C 1
ATOM 3140 O O . SER A 1 390 ? 8.664 -6.990 -4.177 1.00 88.19 390 SER A O 1
ATOM 3142 N N . HIS A 1 391 ? 10.548 -7.925 -4.985 1.00 90.94 391 HIS A N 1
ATOM 3143 C CA . HIS A 1 391 ? 11.168 -6.660 -5.397 1.00 90.94 391 HIS A CA 1
ATOM 3144 C C . HIS A 1 391 ? 10.362 -5.945 -6.475 1.00 90.94 391 HIS A C 1
ATOM 3146 O O . HIS A 1 391 ? 10.148 -4.740 -6.355 1.00 90.94 391 HIS A O 1
ATOM 3152 N N . TYR A 1 392 ? 9.897 -6.672 -7.490 1.00 93.56 392 TYR A N 1
ATOM 3153 C CA . TYR A 1 392 ? 9.115 -6.112 -8.586 1.00 93.56 392 TYR A CA 1
ATOM 3154 C C . TYR A 1 392 ? 7.773 -5.548 -8.087 1.00 93.56 392 TYR A C 1
ATOM 3156 O O . TYR A 1 392 ? 7.480 -4.371 -8.286 1.00 93.56 392 TYR A O 1
ATOM 3164 N N . CYS A 1 393 ? 6.995 -6.323 -7.323 1.00 91.50 393 CYS A N 1
ATOM 3165 C CA . CYS A 1 393 ? 5.723 -5.848 -6.766 1.00 91.50 393 CYS A CA 1
ATOM 3166 C C . CYS A 1 393 ? 5.904 -4.657 -5.808 1.00 91.50 393 CYS A C 1
ATOM 3168 O O . CYS A 1 393 ? 5.090 -3.732 -5.811 1.00 91.50 393 CYS A O 1
ATOM 3170 N N . ARG A 1 394 ? 6.977 -4.642 -5.002 1.00 88.94 394 ARG A N 1
ATOM 3171 C CA . ARG A 1 394 ? 7.299 -3.490 -4.142 1.00 88.94 394 ARG A CA 1
ATOM 3172 C C . ARG A 1 394 ? 7.708 -2.265 -4.958 1.00 88.94 394 ARG A C 1
ATOM 3174 O O . ARG A 1 394 ? 7.326 -1.150 -4.608 1.00 88.94 394 ARG A O 1
ATOM 3181 N N . GLY A 1 395 ? 8.445 -2.474 -6.042 1.00 93.44 395 GLY A N 1
ATOM 3182 C CA . GLY A 1 395 ? 8.810 -1.434 -6.993 1.00 93.44 395 GLY A CA 1
ATOM 3183 C C . GLY A 1 395 ? 7.585 -0.789 -7.635 1.00 93.44 395 GLY A C 1
ATOM 3184 O O . GLY A 1 395 ? 7.474 0.432 -7.613 1.00 93.44 395 GLY A O 1
ATOM 3185 N N . LEU A 1 396 ? 6.617 -1.586 -8.102 1.00 94.25 396 LEU A N 1
ATOM 3186 C CA . LEU A 1 396 ? 5.355 -1.074 -8.655 1.00 94.25 396 LEU A CA 1
ATOM 3187 C C . LEU A 1 396 ? 4.594 -0.209 -7.645 1.00 94.25 396 LEU A C 1
ATOM 3189 O O . LEU A 1 396 ? 4.096 0.859 -7.996 1.00 94.25 396 LEU A O 1
ATOM 3193 N N . GLN A 1 397 ? 4.546 -0.629 -6.376 1.00 91.88 397 GLN A N 1
ATOM 3194 C CA . GLN A 1 397 ? 3.890 0.143 -5.319 1.00 91.88 397 GLN A CA 1
ATOM 3195 C C . GLN A 1 397 ? 4.571 1.503 -5.134 1.00 91.88 397 GLN A C 1
ATOM 3197 O O . GLN A 1 397 ? 3.908 2.527 -4.968 1.00 91.88 397 GLN A O 1
ATOM 3202 N N . LEU A 1 398 ? 5.903 1.521 -5.153 1.00 93.25 398 LEU A N 1
ATOM 3203 C CA . LEU A 1 398 ? 6.658 2.756 -5.004 1.00 93.25 398 LEU A CA 1
ATOM 3204 C C . LEU A 1 398 ? 6.523 3.672 -6.223 1.00 93.25 398 LEU A C 1
ATOM 3206 O O . LEU A 1 398 ? 6.411 4.883 -6.060 1.00 93.25 398 LEU A O 1
ATOM 3210 N N . LEU A 1 399 ? 6.485 3.109 -7.428 1.00 96.25 399 LEU A N 1
ATOM 3211 C CA . LEU A 1 399 ? 6.215 3.861 -8.648 1.00 96.25 399 LEU A CA 1
ATOM 3212 C C . LEU A 1 399 ? 4.796 4.447 -8.647 1.00 96.25 399 LEU A C 1
ATOM 3214 O O . LEU A 1 399 ? 4.618 5.578 -9.081 1.00 96.25 399 LEU A O 1
ATOM 3218 N N . LEU A 1 400 ? 3.801 3.747 -8.093 1.00 95.19 400 LEU A N 1
ATOM 3219 C CA . LEU A 1 400 ? 2.460 4.303 -7.897 1.00 95.19 400 LEU A CA 1
ATOM 3220 C C . LEU A 1 400 ? 2.476 5.483 -6.913 1.00 95.19 400 LEU A C 1
ATOM 3222 O O . LEU A 1 400 ? 1.870 6.519 -7.185 1.00 95.19 400 LEU A O 1
ATOM 3226 N N . ASN A 1 401 ? 3.219 5.375 -5.806 1.00 94.50 401 ASN A N 1
ATOM 3227 C CA . ASN A 1 401 ? 3.454 6.509 -4.906 1.00 94.50 401 ASN A CA 1
ATOM 3228 C C . ASN A 1 401 ? 4.119 7.683 -5.641 1.00 94.50 401 ASN A C 1
ATOM 3230 O O . ASN A 1 401 ? 3.664 8.818 -5.506 1.00 94.50 401 ASN A O 1
ATOM 3234 N N . ALA A 1 402 ? 5.149 7.414 -6.450 1.00 97.19 402 ALA A N 1
ATOM 3235 C CA . ALA A 1 402 ? 5.814 8.429 -7.259 1.00 97.19 402 ALA A CA 1
ATOM 3236 C C . ALA A 1 402 ? 4.850 9.087 -8.251 1.00 97.19 402 ALA A C 1
ATOM 3238 O O . ALA A 1 402 ? 4.828 10.308 -8.355 1.00 97.19 402 ALA A O 1
ATOM 3239 N N . ASN A 1 403 ? 3.991 8.304 -8.906 1.00 96.88 403 ASN A N 1
ATOM 3240 C CA . ASN A 1 403 ? 2.954 8.808 -9.799 1.00 96.88 403 ASN A CA 1
ATOM 3241 C C . ASN A 1 403 ? 2.005 9.763 -9.060 1.00 96.88 403 ASN A C 1
ATOM 3243 O O . ASN A 1 403 ? 1.737 10.854 -9.544 1.00 96.88 403 ASN A O 1
ATOM 3247 N N . ILE A 1 404 ? 1.534 9.405 -7.860 1.00 95.12 404 ILE A N 1
ATOM 3248 C CA . ILE A 1 404 ? 0.626 10.262 -7.078 1.00 95.12 404 ILE A CA 1
ATOM 3249 C C . ILE A 1 404 ? 1.311 11.565 -6.641 1.00 95.12 404 ILE A C 1
ATOM 3251 O O . ILE A 1 404 ? 0.714 12.635 -6.769 1.00 95.12 404 ILE A O 1
ATOM 3255 N N . VAL A 1 405 ? 2.550 11.480 -6.148 1.00 96.56 405 VAL A N 1
ATOM 3256 C CA . VAL A 1 405 ? 3.344 12.651 -5.735 1.00 96.56 405 VAL A CA 1
ATOM 3257 C C . VAL A 1 405 ? 3.616 13.573 -6.922 1.00 96.56 405 VAL A C 1
ATOM 3259 O O . VAL A 1 405 ? 3.465 14.780 -6.795 1.00 96.56 405 VAL A O 1
ATOM 3262 N N . CYS A 1 406 ? 3.921 13.017 -8.095 1.00 96.56 406 CYS A N 1
ATOM 3263 C CA . CYS A 1 406 ? 4.212 13.778 -9.313 1.00 96.56 406 CYS A CA 1
ATOM 3264 C C . CYS A 1 406 ? 2.959 14.305 -10.035 1.00 96.56 406 CYS A C 1
ATOM 3266 O O . CYS A 1 406 ? 3.051 14.718 -11.187 1.00 96.56 406 CYS A O 1
ATOM 3268 N N . GLY A 1 407 ? 1.778 14.276 -9.407 1.00 94.88 407 GLY A N 1
ATOM 3269 C CA . GLY A 1 407 ? 0.563 14.829 -10.013 1.00 94.88 407 GLY A CA 1
ATOM 3270 C C . GLY A 1 407 ? -0.140 13.914 -11.016 1.00 94.88 407 GLY A C 1
ATOM 3271 O O . GLY A 1 407 ? -0.892 14.405 -11.856 1.00 94.88 407 GLY A O 1
ATOM 3272 N N . LYS A 1 408 ? 0.088 12.600 -10.910 1.00 94.88 408 LYS A N 1
ATOM 3273 C CA . LYS A 1 408 ? -0.498 11.517 -11.719 1.00 94.88 408 LYS A CA 1
ATOM 3274 C C . LYS A 1 408 ? -0.197 11.636 -13.228 1.00 94.88 408 LYS A C 1
ATOM 3276 O O . LYS A 1 408 ? -1.135 11.697 -14.023 1.00 94.88 408 LYS A O 1
ATOM 3281 N N . PRO A 1 409 ? 1.089 11.653 -13.647 1.00 95.06 409 PRO A N 1
ATOM 3282 C CA . PRO A 1 409 ? 1.465 11.646 -15.062 1.00 95.06 409 PRO A CA 1
ATOM 3283 C C . PRO A 1 409 ? 0.962 10.422 -15.855 1.00 95.06 409 PRO A C 1
ATOM 3285 O O . PRO A 1 409 ? 0.868 10.485 -17.078 1.00 95.06 409 PRO A O 1
ATOM 3288 N N . PHE A 1 410 ? 0.629 9.328 -15.169 1.00 95.12 410 PHE A N 1
ATOM 3289 C CA . PHE A 1 410 ? 0.100 8.094 -15.751 1.00 95.12 410 PHE A CA 1
ATOM 3290 C C . PHE A 1 410 ? -1.196 7.670 -15.047 1.00 95.12 410 PHE A C 1
ATOM 3292 O O . PHE A 1 410 ? -1.434 8.027 -13.882 1.00 95.12 410 PHE A O 1
ATOM 3299 N N . ASN A 1 411 ? -2.015 6.847 -15.706 1.00 93.62 411 ASN A N 1
ATOM 3300 C CA . ASN A 1 411 ? -3.177 6.225 -15.079 1.00 93.62 411 ASN A CA 1
ATOM 3301 C C . ASN A 1 411 ? -2.725 5.310 -13.927 1.00 93.62 411 ASN A C 1
ATOM 3303 O O . ASN A 1 411 ? -1.822 4.487 -14.062 1.00 93.62 411 ASN A O 1
ATOM 3307 N N . GLN A 1 412 ? -3.367 5.441 -12.765 1.00 91.06 412 GLN A N 1
ATOM 3308 C CA . GLN A 1 412 ? -3.056 4.634 -11.584 1.00 91.06 412 GLN A CA 1
ATOM 3309 C C . GLN A 1 412 ? -3.270 3.136 -11.821 1.00 91.06 412 GLN A C 1
ATOM 3311 O O . GLN A 1 412 ? -2.543 2.321 -11.252 1.00 91.06 412 GLN A O 1
ATOM 3316 N N . GLU A 1 413 ? -4.220 2.770 -12.686 1.00 90.06 413 GLU A N 1
ATOM 3317 C CA . GLU A 1 413 ? -4.463 1.376 -13.051 1.00 90.06 413 GLU A CA 1
ATOM 3318 C C . GLU A 1 413 ? -3.223 0.731 -13.676 1.00 90.06 413 GLU A C 1
ATOM 3320 O O . GLU A 1 413 ? -2.964 -0.442 -13.428 1.00 90.06 413 GLU A O 1
ATOM 3325 N N . SER A 1 414 ? -2.392 1.496 -14.389 1.00 92.75 414 SER A N 1
ATOM 3326 C CA . SER A 1 414 ? -1.171 1.012 -15.046 1.00 92.75 414 SER A CA 1
ATOM 3327 C C . SER A 1 414 ? -0.103 0.484 -14.079 1.00 92.75 414 SER A C 1
ATOM 3329 O O . SER A 1 414 ? 0.801 -0.226 -14.509 1.00 92.75 414 SER A O 1
ATOM 3331 N N . PHE A 1 415 ? -0.219 0.767 -12.776 1.00 93.31 415 PHE A N 1
ATOM 3332 C CA . PHE A 1 415 ? 0.709 0.301 -11.737 1.00 93.31 415 PHE A CA 1
ATOM 3333 C C . PHE A 1 415 ? 0.217 -0.946 -10.992 1.00 93.31 415 PHE A C 1
ATOM 3335 O O . PHE A 1 415 ? 0.943 -1.486 -10.156 1.00 93.31 415 PHE A O 1
ATOM 3342 N N . ILE A 1 416 ? -1.018 -1.395 -11.243 1.00 89.38 416 ILE A N 1
ATOM 3343 C CA . ILE A 1 416 ? -1.593 -2.553 -10.554 1.00 89.38 416 ILE A CA 1
ATOM 3344 C C . ILE A 1 416 ? -0.865 -3.828 -11.026 1.00 89.38 416 ILE A C 1
ATOM 3346 O O . ILE A 1 416 ? -0.872 -4.107 -12.227 1.00 89.38 416 ILE A O 1
ATOM 3350 N N . PRO A 1 417 ? -0.294 -4.652 -10.118 1.00 89.06 417 PRO A N 1
ATOM 3351 C CA . PRO A 1 417 ? 0.509 -5.815 -10.495 1.00 89.06 417 PRO A CA 1
ATOM 3352 C C . PRO A 1 417 ? -0.213 -6.812 -11.393 1.00 89.06 417 PRO A C 1
ATOM 3354 O O . PRO A 1 417 ? 0.421 -7.395 -12.256 1.00 89.06 417 PRO A O 1
ATOM 3357 N N . THR A 1 418 ? -1.535 -6.961 -11.281 1.00 86.50 418 THR A N 1
ATOM 3358 C CA . THR A 1 418 ? -2.323 -7.867 -12.139 1.00 86.50 418 THR A CA 1
ATOM 3359 C C . THR A 1 418 ? -2.269 -7.516 -13.630 1.00 86.50 418 THR A C 1
ATOM 3361 O O . THR A 1 418 ? -2.763 -8.277 -14.457 1.00 86.50 418 THR A O 1
ATOM 3364 N N . ASN A 1 419 ? -1.721 -6.353 -13.995 1.00 88.81 419 ASN A N 1
ATOM 3365 C CA . ASN A 1 419 ? -1.496 -5.980 -15.387 1.00 88.81 419 ASN A CA 1
ATOM 3366 C C . ASN A 1 419 ? -0.158 -6.483 -15.939 1.00 88.81 419 ASN A C 1
ATOM 3368 O O . ASN A 1 419 ? -0.020 -6.584 -17.152 1.00 88.81 419 ASN A O 1
ATOM 3372 N N . THR A 1 420 ? 0.824 -6.774 -15.084 1.00 91.31 420 THR A N 1
ATOM 3373 C CA . THR A 1 420 ? 2.200 -7.082 -15.509 1.00 91.31 420 THR A CA 1
ATOM 3374 C C . THR A 1 420 ? 2.840 -8.241 -14.748 1.00 91.31 420 THR A C 1
ATOM 3376 O O . THR A 1 420 ? 3.992 -8.590 -14.994 1.00 91.31 420 THR A O 1
ATOM 3379 N N . PHE A 1 421 ? 2.143 -8.840 -13.789 1.00 92.31 421 PHE A N 1
ATOM 3380 C CA . PHE A 1 421 ? 2.720 -9.856 -12.934 1.00 92.31 421 PHE A CA 1
ATOM 3381 C C . PHE A 1 421 ? 1.679 -10.819 -12.365 1.00 92.31 421 PHE A C 1
ATOM 3383 O O . PHE A 1 421 ? 0.748 -10.425 -11.663 1.00 92.31 421 PHE A O 1
ATOM 3390 N N . ASP A 1 422 ? 1.928 -12.110 -12.576 1.00 90.50 422 ASP A N 1
ATOM 3391 C CA . ASP A 1 422 ? 1.292 -13.209 -11.856 1.00 90.50 422 ASP A CA 1
ATOM 3392 C C . ASP A 1 422 ? 2.381 -14.146 -11.316 1.00 90.50 422 ASP A C 1
ATOM 3394 O O . ASP A 1 422 ? 3.334 -14.489 -12.018 1.00 90.50 422 ASP A O 1
ATOM 3398 N N . GLY A 1 423 ? 2.268 -14.545 -10.048 1.00 89.31 423 GLY A N 1
ATOM 3399 C CA . GLY A 1 423 ? 3.306 -15.332 -9.381 1.00 89.31 423 GLY A CA 1
ATOM 3400 C C . GLY A 1 423 ? 3.463 -16.747 -9.944 1.00 89.31 423 GLY A C 1
ATOM 3401 O O . GLY A 1 423 ? 4.592 -17.221 -10.087 1.00 89.31 423 GLY A O 1
ATOM 3402 N N . SER A 1 424 ? 2.360 -17.413 -10.291 1.00 88.38 424 SER A N 1
ATOM 3403 C CA . SER A 1 424 ? 2.378 -18.772 -10.849 1.00 88.38 424 SER A CA 1
ATOM 3404 C C . SER A 1 424 ? 2.905 -18.769 -12.281 1.00 88.38 424 SER A C 1
ATOM 3406 O O . SER A 1 424 ? 3.750 -19.598 -12.641 1.00 88.38 424 SER A O 1
ATOM 3408 N N . LEU A 1 425 ? 2.469 -17.790 -13.077 1.00 90.44 425 LEU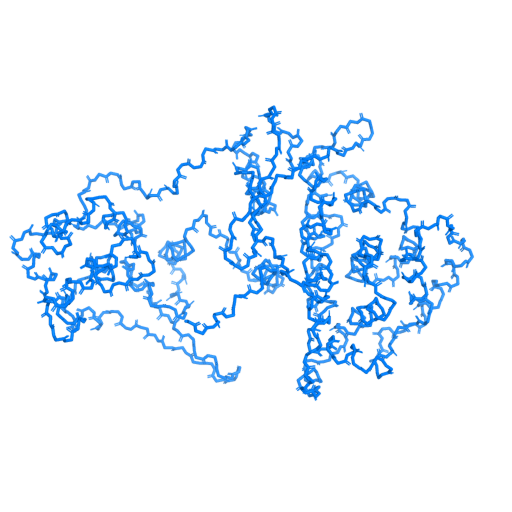 A N 1
ATOM 3409 C CA . LEU A 1 425 ? 3.014 -17.535 -14.405 1.00 90.44 425 LEU A CA 1
ATOM 3410 C C . LEU A 1 425 ? 4.516 -17.267 -14.326 1.00 90.44 425 LEU A C 1
ATOM 3412 O O . LEU A 1 425 ? 5.294 -17.920 -15.019 1.00 90.44 425 LEU A O 1
ATOM 3416 N N . PHE A 1 426 ? 4.940 -16.360 -13.444 1.00 93.12 426 PHE A N 1
ATOM 3417 C CA . PHE A 1 426 ? 6.342 -15.988 -13.318 1.00 93.12 426 PHE A CA 1
ATOM 3418 C C . PHE A 1 426 ? 7.225 -17.175 -12.932 1.00 93.12 426 PHE A C 1
ATOM 3420 O O . PHE A 1 426 ? 8.271 -17.374 -13.542 1.00 93.12 426 PHE A O 1
ATOM 3427 N N . GLN A 1 427 ? 6.806 -18.008 -11.973 1.00 92.56 427 GLN A N 1
ATOM 3428 C CA . GLN A 1 427 ? 7.556 -19.215 -11.601 1.00 92.56 427 GLN A CA 1
ATOM 3429 C C . GLN A 1 427 ? 7.685 -20.208 -12.763 1.00 92.56 427 GLN A C 1
ATOM 3431 O O . GLN A 1 427 ? 8.712 -20.885 -12.865 1.00 92.56 427 GLN A O 1
ATOM 3436 N N . SER A 1 428 ? 6.674 -20.286 -13.632 1.00 91.12 428 SER A N 1
ATOM 3437 C CA . SER A 1 428 ? 6.687 -21.142 -14.824 1.00 91.12 428 SER A CA 1
ATOM 3438 C C . SER A 1 428 ? 7.625 -20.586 -15.900 1.00 91.12 428 SER A C 1
ATOM 3440 O O . SER A 1 428 ? 8.494 -21.309 -16.386 1.00 91.12 428 SER A O 1
ATOM 3442 N N . ILE A 1 429 ? 7.528 -19.284 -16.198 1.00 91.44 429 ILE A N 1
ATOM 3443 C CA . ILE A 1 429 ? 8.436 -18.572 -17.113 1.00 91.44 429 ILE A CA 1
ATOM 3444 C C . ILE A 1 429 ? 9.883 -18.707 -16.641 1.00 91.44 429 ILE A C 1
ATOM 3446 O O . ILE A 1 429 ? 10.760 -19.052 -17.424 1.00 91.44 429 ILE A O 1
ATOM 3450 N N . TYR A 1 430 ? 10.138 -18.486 -15.352 1.00 93.12 430 TYR A N 1
ATOM 3451 C CA . TYR A 1 430 ? 11.489 -18.479 -14.800 1.00 93.12 430 TYR A CA 1
ATOM 3452 C C . TYR A 1 430 ? 12.200 -19.832 -14.922 1.00 93.12 430 TYR A C 1
ATOM 3454 O O . TYR A 1 430 ? 13.429 -19.892 -14.969 1.00 93.12 430 TYR A O 1
ATOM 3462 N N . GLN A 1 431 ? 11.436 -20.924 -14.955 1.00 91.06 431 GLN A N 1
ATOM 3463 C CA . GLN A 1 431 ? 11.965 -22.284 -15.038 1.00 91.06 431 GLN A CA 1
ATOM 3464 C C . GLN A 1 431 ? 12.022 -22.812 -16.469 1.00 91.06 431 GLN A C 1
ATOM 3466 O O . GLN A 1 431 ? 12.940 -23.562 -16.797 1.00 91.06 431 GLN A O 1
ATOM 3471 N N . GLU A 1 432 ? 11.085 -22.406 -17.327 1.00 88.94 432 GLU A N 1
ATOM 3472 C CA . GLU A 1 432 ? 11.004 -22.846 -18.720 1.00 88.94 432 GLU A CA 1
ATOM 3473 C C . GLU A 1 432 ? 10.814 -21.656 -19.685 1.00 88.94 432 GLU A C 1
ATOM 3475 O O . GLU A 1 432 ? 9.845 -21.625 -20.448 1.00 88.94 432 GLU A O 1
ATOM 3480 N N . PRO A 1 433 ? 11.742 -20.680 -19.722 1.00 84.31 433 PRO A N 1
ATOM 3481 C CA . PRO A 1 433 ? 11.548 -19.402 -20.424 1.00 84.31 433 PRO A CA 1
ATOM 3482 C C . PRO A 1 433 ? 11.315 -19.567 -21.929 1.00 84.31 433 PRO A C 1
ATOM 3484 O O . PRO A 1 433 ? 10.590 -18.789 -22.544 1.00 84.31 433 PRO A O 1
ATOM 3487 N N . LEU A 1 434 ? 11.878 -20.620 -22.533 1.00 82.56 434 LEU A N 1
ATOM 3488 C CA . LEU A 1 434 ? 11.710 -20.928 -23.956 1.00 82.56 434 LEU A CA 1
ATOM 3489 C C . LEU A 1 434 ? 10.251 -21.222 -24.341 1.00 82.56 434 LEU A C 1
ATOM 3491 O O . LEU A 1 434 ? 9.880 -20.976 -25.486 1.00 82.56 434 LEU A O 1
ATOM 3495 N N . LYS A 1 435 ? 9.420 -21.716 -23.411 1.00 81.44 435 LYS A N 1
ATOM 3496 C CA . LYS A 1 435 ? 7.995 -21.987 -23.670 1.00 81.44 435 LYS A CA 1
ATOM 3497 C C . LYS A 1 435 ? 7.158 -20.712 -23.764 1.00 81.44 435 LYS A C 1
ATOM 3499 O O . LYS A 1 435 ? 6.093 -20.732 -24.369 1.00 81.44 435 LYS A O 1
ATOM 3504 N N . PHE A 1 436 ? 7.643 -19.619 -23.184 1.00 76.19 436 PHE A N 1
ATOM 3505 C CA . PHE A 1 436 ? 6.888 -18.385 -22.995 1.00 76.19 436 PHE A CA 1
ATOM 3506 C C . PHE A 1 436 ? 7.504 -17.214 -23.758 1.00 76.19 436 PHE A C 1
ATOM 3508 O O . PHE A 1 436 ? 7.368 -16.075 -23.342 1.00 76.19 436 PHE A O 1
ATOM 3515 N N . GLN A 1 437 ? 8.189 -17.444 -24.877 1.00 72.75 437 GLN A N 1
ATOM 3516 C CA . GLN A 1 437 ? 8.764 -16.344 -25.649 1.00 72.75 437 GLN A CA 1
ATOM 3517 C C . GLN A 1 437 ? 7.710 -15.668 -26.538 1.00 72.75 437 GLN A C 1
ATOM 3519 O O . GLN A 1 437 ? 7.486 -16.112 -27.661 1.00 72.75 437 GLN A O 1
ATOM 3524 N N . LYS A 1 438 ? 7.099 -14.575 -26.064 1.00 69.06 438 LYS A N 1
ATOM 3525 C CA . LYS A 1 438 ? 6.134 -13.765 -26.842 1.00 69.06 438 LYS A CA 1
ATOM 3526 C C . LYS A 1 438 ? 6.720 -12.444 -27.334 1.00 69.06 438 LYS A C 1
ATOM 3528 O O . LYS A 1 438 ? 6.260 -11.881 -28.322 1.00 69.06 438 LYS A O 1
ATOM 3533 N N . THR A 1 439 ? 7.770 -11.969 -26.678 1.00 64.12 439 THR A N 1
ATOM 3534 C CA . THR A 1 439 ? 8.364 -10.663 -26.967 1.00 64.12 439 THR A CA 1
ATOM 3535 C C . THR A 1 439 ? 9.275 -10.673 -28.200 1.00 64.12 439 THR A C 1
ATOM 3537 O O . THR A 1 439 ? 10.101 -11.576 -28.373 1.00 64.12 439 THR A O 1
ATOM 3540 N N . SER A 1 440 ? 9.201 -9.620 -29.026 1.00 58.12 440 SER A N 1
ATOM 3541 C CA . SER A 1 440 ? 10.172 -9.385 -30.104 1.00 58.12 440 SER A CA 1
ATOM 3542 C C . SER A 1 440 ? 11.597 -9.345 -29.543 1.00 58.12 440 SER A C 1
ATOM 3544 O O . SER A 1 440 ? 11.865 -8.676 -28.539 1.00 58.12 440 SER A O 1
ATOM 3546 N N . LYS A 1 441 ? 12.542 -10.004 -30.233 1.00 61.75 441 LYS A N 1
ATOM 3547 C CA . LYS A 1 441 ? 13.979 -9.941 -29.907 1.00 61.75 441 LYS A CA 1
ATOM 3548 C C . LYS A 1 441 ? 14.475 -8.497 -29.779 1.00 61.75 441 LYS A C 1
ATOM 3550 O O . LYS A 1 441 ? 15.404 -8.258 -29.021 1.00 61.75 441 LYS A O 1
ATOM 3555 N N . GLN A 1 442 ? 13.855 -7.549 -30.482 1.00 54.03 442 GLN A N 1
ATOM 3556 C CA . GLN A 1 442 ? 14.223 -6.139 -30.427 1.00 54.03 442 GLN A CA 1
ATOM 3557 C C . GLN A 1 442 ? 13.676 -5.408 -29.200 1.00 54.03 442 GLN A C 1
ATOM 3559 O O . GLN A 1 442 ? 14.441 -4.687 -28.580 1.00 54.03 442 GLN A O 1
ATOM 3564 N N . PHE A 1 443 ? 12.422 -5.622 -28.776 1.00 61.50 443 PHE A N 1
ATOM 3565 C CA . PHE A 1 443 ? 11.926 -5.025 -27.519 1.00 61.50 443 PHE A CA 1
ATOM 3566 C C . PHE A 1 443 ? 12.706 -5.553 -26.310 1.00 61.50 443 PHE A C 1
ATOM 3568 O O . PHE A 1 443 ? 13.110 -4.781 -25.441 1.00 61.50 443 PHE A O 1
ATOM 3575 N N . ARG A 1 444 ? 13.034 -6.856 -26.322 1.00 65.00 444 ARG A N 1
ATOM 3576 C CA . ARG A 1 444 ? 13.994 -7.441 -25.374 1.00 65.00 444 ARG A CA 1
ATOM 3577 C C . ARG A 1 444 ? 15.337 -6.731 -25.447 1.00 65.00 444 ARG A C 1
ATOM 3579 O O . ARG A 1 444 ? 15.840 -6.299 -24.420 1.00 65.00 444 ARG A O 1
ATOM 3586 N N . LYS A 1 445 ? 15.897 -6.581 -26.651 1.00 64.88 445 LYS A N 1
ATOM 3587 C CA . LYS A 1 445 ? 17.175 -5.897 -26.853 1.00 64.88 445 LYS A CA 1
ATOM 3588 C C . LYS A 1 445 ? 17.144 -4.473 -26.300 1.00 64.88 445 LYS A C 1
ATOM 3590 O O . LYS A 1 445 ? 18.085 -4.108 -25.632 1.00 64.88 445 LYS A O 1
ATOM 3595 N N . ILE A 1 446 ? 16.067 -3.711 -26.469 1.00 61.47 446 ILE A N 1
ATOM 3596 C CA . ILE A 1 446 ? 15.981 -2.330 -25.966 1.00 61.47 446 ILE A CA 1
ATOM 3597 C C . ILE A 1 446 ? 15.932 -2.276 -24.453 1.00 61.47 446 ILE A C 1
ATOM 3599 O O . ILE A 1 446 ? 16.650 -1.484 -23.862 1.00 61.47 446 ILE A O 1
ATOM 3603 N N . LEU A 1 447 ? 15.103 -3.100 -23.807 1.00 64.25 447 LEU A N 1
ATOM 3604 C CA . LEU A 1 447 ? 15.088 -3.140 -22.346 1.00 64.25 447 LEU A CA 1
ATOM 3605 C C . LEU A 1 447 ? 16.434 -3.619 -21.802 1.00 64.25 447 LEU A C 1
ATOM 3607 O O . LEU A 1 447 ? 16.897 -3.103 -20.790 1.00 64.25 447 LEU A O 1
ATOM 3611 N N . MET A 1 448 ? 17.099 -4.532 -22.511 1.00 65.00 448 MET A N 1
ATOM 3612 C CA . MET A 1 448 ? 18.457 -4.956 -22.191 1.00 65.00 448 MET A CA 1
ATOM 3613 C C . MET A 1 448 ? 19.488 -3.843 -22.437 1.00 65.00 448 MET A C 1
ATOM 3615 O O . MET A 1 448 ? 20.340 -3.630 -21.585 1.00 65.00 448 MET A O 1
ATOM 3619 N N . ASP A 1 449 ? 19.387 -3.072 -23.512 1.00 64.62 449 ASP A N 1
ATOM 3620 C CA . ASP A 1 449 ? 20.285 -1.957 -23.829 1.00 64.62 449 ASP A CA 1
ATOM 3621 C C . ASP A 1 449 ? 20.077 -0.801 -22.827 1.00 64.62 449 ASP A C 1
ATOM 3623 O O . ASP A 1 449 ? 21.045 -0.266 -22.288 1.00 64.62 449 ASP A O 1
ATOM 3627 N N . LEU A 1 450 ? 18.825 -0.493 -22.460 1.00 64.19 450 LEU A N 1
ATOM 3628 C CA . LEU A 1 450 ? 18.470 0.426 -21.370 1.00 64.19 450 LEU A CA 1
ATOM 3629 C C . LEU A 1 450 ? 19.044 -0.064 -20.033 1.00 64.19 450 LEU A C 1
ATOM 3631 O O . LEU A 1 450 ? 19.671 0.706 -19.310 1.00 64.19 450 LEU A O 1
ATOM 3635 N N . SER A 1 451 ? 18.923 -1.362 -19.733 1.00 58.31 451 SER A N 1
ATOM 3636 C CA . SER A 1 451 ? 19.497 -1.985 -18.531 1.00 58.31 451 SER A CA 1
ATOM 3637 C C . SER A 1 451 ? 21.034 -1.916 -18.493 1.00 58.31 451 SER A C 1
ATOM 3639 O O . SER A 1 451 ? 21.631 -1.777 -17.424 1.00 58.31 451 SER A O 1
ATOM 3641 N N . GLN A 1 452 ? 21.674 -1.978 -19.667 1.00 56.56 452 GLN A N 1
ATOM 3642 C CA . GLN A 1 452 ? 23.125 -1.959 -19.860 1.00 56.56 452 GLN A CA 1
ATOM 3643 C C . GLN A 1 452 ? 23.701 -0.542 -19.978 1.00 56.56 452 GLN A C 1
ATOM 3645 O O . GLN A 1 452 ? 24.917 -0.381 -19.856 1.00 56.56 452 GLN A O 1
ATOM 3650 N N . SER A 1 453 ? 22.859 0.494 -20.101 1.00 53.97 453 SER A N 1
ATOM 3651 C CA . SER A 1 453 ? 23.224 1.924 -20.130 1.00 53.97 453 SER A CA 1
ATOM 3652 C C . SER A 1 453 ? 23.842 2.467 -18.822 1.00 53.97 453 SER A C 1
ATOM 3654 O O . SER A 1 453 ? 23.846 3.671 -18.549 1.00 53.97 453 SER A O 1
ATOM 3656 N N . LYS A 1 454 ? 24.470 1.598 -18.016 1.00 42.62 454 LYS A N 1
ATOM 3657 C CA . LYS A 1 454 ? 25.523 1.990 -17.064 1.00 42.62 454 LYS A CA 1
ATOM 3658 C C . LYS A 1 454 ? 26.672 2.750 -17.755 1.00 42.62 454 LYS A C 1
ATOM 3660 O O . LYS A 1 454 ? 27.444 3.407 -17.067 1.00 42.62 454 LYS A O 1
ATOM 3665 N N . ALA A 1 455 ? 26.766 2.703 -19.086 1.00 37.34 455 ALA A N 1
ATOM 3666 C CA . ALA A 1 455 ? 27.660 3.519 -19.900 1.00 37.34 455 ALA A CA 1
ATOM 3667 C C . ALA A 1 455 ? 26.867 4.224 -21.016 1.00 37.34 455 ALA A C 1
ATOM 3669 O O . ALA A 1 455 ? 26.200 3.563 -21.808 1.00 37.34 455 ALA A O 1
ATOM 3670 N N . GLY A 1 456 ? 26.923 5.557 -21.050 1.00 38.69 456 GLY A N 1
ATOM 3671 C CA . GLY A 1 456 ? 26.182 6.424 -21.970 1.00 38.69 456 GLY A CA 1
ATOM 3672 C C . GLY A 1 456 ? 26.521 6.242 -23.451 1.00 38.69 456 GLY A C 1
ATOM 3673 O O . GLY A 1 456 ? 27.293 7.019 -24.002 1.00 38.69 456 GLY A O 1
ATOM 3674 N N . ASN A 1 457 ? 25.899 5.256 -24.094 1.00 44.03 457 ASN A N 1
ATOM 3675 C CA . ASN A 1 457 ? 25.757 5.211 -25.544 1.00 44.03 457 ASN A CA 1
ATOM 3676 C C . ASN A 1 457 ? 24.280 5.424 -25.889 1.00 44.03 457 ASN A C 1
ATOM 3678 O O . ASN A 1 457 ? 23.448 4.553 -25.634 1.00 44.03 457 ASN A O 1
ATOM 3682 N N . ASP A 1 458 ? 23.973 6.591 -26.451 1.00 50.34 458 ASP A N 1
ATOM 3683 C CA . ASP A 1 458 ? 22.634 6.962 -26.900 1.00 50.34 458 ASP A CA 1
ATOM 3684 C C . ASP A 1 458 ? 22.184 6.052 -28.054 1.00 50.34 458 ASP A C 1
ATOM 3686 O O . ASP A 1 458 ? 22.886 5.894 -29.058 1.00 50.34 458 ASP A O 1
ATOM 3690 N N . LEU A 1 459 ? 20.999 5.451 -27.923 1.00 52.38 459 LEU A N 1
ATOM 3691 C CA . LEU A 1 459 ? 20.341 4.731 -29.015 1.00 52.38 459 LEU A CA 1
ATOM 3692 C C . LEU A 1 459 ? 20.062 5.716 -30.162 1.00 52.38 459 LEU A C 1
ATOM 3694 O O . LEU A 1 459 ? 19.483 6.782 -29.945 1.00 52.38 459 LEU A O 1
ATOM 3698 N N . THR A 1 460 ? 20.478 5.395 -31.392 1.00 55.47 460 THR A N 1
ATOM 3699 C CA . THR A 1 460 ? 20.357 6.353 -32.500 1.00 55.47 460 THR A CA 1
ATOM 3700 C C . THR A 1 460 ? 18.909 6.471 -32.977 1.00 55.47 460 THR A C 1
ATOM 3702 O O . THR A 1 460 ? 18.119 5.531 -32.901 1.00 55.47 460 THR A O 1
ATOM 3705 N N . LYS A 1 461 ? 18.550 7.615 -33.571 1.00 49.09 461 LYS A N 1
ATOM 3706 C CA . LYS A 1 461 ? 17.218 7.840 -34.166 1.00 49.09 461 LYS A CA 1
ATOM 3707 C C . LYS A 1 461 ? 16.819 6.765 -35.196 1.00 49.09 461 LYS A C 1
ATOM 3709 O O . LYS A 1 461 ? 15.634 6.473 -35.330 1.00 49.09 461 LYS A O 1
ATOM 3714 N N . ASN A 1 462 ? 17.790 6.163 -35.888 1.00 51.00 462 ASN A N 1
ATOM 3715 C CA . ASN A 1 462 ? 17.556 5.077 -36.844 1.00 51.00 462 ASN A CA 1
ATOM 3716 C C . ASN A 1 462 ? 17.251 3.746 -36.143 1.00 51.00 462 ASN A C 1
ATOM 3718 O O . ASN A 1 462 ? 16.355 3.029 -36.587 1.00 51.00 462 ASN A O 1
ATOM 3722 N N . ASP A 1 463 ? 17.933 3.448 -35.030 1.00 52.91 463 ASP A N 1
ATOM 3723 C CA . ASP A 1 463 ? 17.611 2.284 -34.196 1.00 52.91 463 ASP A CA 1
ATOM 3724 C C . ASP A 1 463 ? 16.160 2.390 -33.712 1.00 52.91 463 ASP A C 1
ATOM 3726 O O . ASP A 1 463 ? 15.370 1.462 -33.869 1.00 52.91 463 ASP A O 1
ATOM 3730 N N . LEU A 1 464 ? 15.774 3.573 -33.227 1.00 52.03 464 LEU A N 1
ATOM 3731 C CA . LEU A 1 464 ? 14.447 3.858 -32.678 1.00 52.03 464 LEU A CA 1
ATOM 3732 C C . LEU A 1 464 ? 13.313 3.781 -33.724 1.00 52.03 464 LEU A C 1
ATOM 3734 O O . LEU A 1 464 ? 12.201 3.344 -33.411 1.00 52.03 464 LEU A O 1
ATOM 3738 N N . GLN A 1 465 ? 13.583 4.146 -34.982 1.00 52.84 465 GLN A N 1
ATOM 3739 C CA . GLN A 1 465 ? 12.625 4.001 -36.088 1.00 52.84 465 GLN A CA 1
ATOM 3740 C C . GLN A 1 465 ? 12.428 2.538 -36.511 1.00 52.84 465 GLN A C 1
ATOM 3742 O O . GLN A 1 465 ? 11.288 2.121 -36.727 1.00 52.84 465 GLN A O 1
ATOM 3747 N N . GLN A 1 466 ? 13.505 1.748 -36.576 1.00 54.44 466 GLN A N 1
ATOM 3748 C CA . GLN A 1 466 ? 13.432 0.316 -36.889 1.00 54.44 466 GLN A CA 1
ATOM 3749 C C . GLN A 1 466 ? 12.628 -0.440 -35.821 1.00 54.44 466 GLN A C 1
ATOM 3751 O O . GLN A 1 466 ? 11.711 -1.196 -36.128 1.00 54.44 466 GLN A O 1
ATOM 3756 N N . ILE A 1 467 ? 12.916 -0.137 -34.559 1.00 52.41 467 ILE A N 1
ATOM 3757 C CA . ILE A 1 467 ? 12.221 -0.648 -33.378 1.00 52.41 467 ILE A CA 1
ATOM 3758 C C . ILE A 1 467 ? 10.701 -0.404 -33.446 1.00 52.41 467 ILE A C 1
ATOM 3760 O O . ILE A 1 467 ? 9.904 -1.298 -33.159 1.00 52.41 467 ILE A O 1
ATOM 3764 N N . THR A 1 468 ? 10.294 0.812 -33.822 1.00 48.69 468 THR A N 1
ATOM 3765 C CA . THR A 1 468 ? 8.880 1.214 -33.890 1.00 48.69 468 THR A CA 1
ATOM 3766 C C . THR A 1 468 ? 8.141 0.478 -35.011 1.00 48.69 468 THR A C 1
ATOM 3768 O O . THR A 1 468 ? 7.013 0.024 -34.820 1.00 48.69 468 THR A O 1
ATOM 3771 N N . SER A 1 469 ? 8.795 0.302 -36.164 1.00 52.47 469 SER A N 1
ATOM 3772 C CA . SER A 1 469 ? 8.266 -0.478 -37.290 1.00 52.47 469 SER A CA 1
ATOM 3773 C C . SER A 1 469 ? 8.031 -1.945 -36.915 1.00 52.47 469 SER A C 1
ATOM 3775 O O . SER A 1 469 ? 7.019 -2.535 -37.295 1.00 52.47 469 SER A O 1
ATOM 3777 N N . ASP A 1 470 ? 8.936 -2.530 -36.134 1.00 47.44 470 ASP A N 1
ATOM 3778 C CA . ASP A 1 470 ? 8.901 -3.954 -35.806 1.00 47.44 470 ASP A CA 1
ATOM 3779 C C . ASP A 1 470 ? 7.921 -4.270 -34.661 1.00 47.44 470 ASP A C 1
ATOM 3781 O O . ASP A 1 470 ? 7.298 -5.334 -34.664 1.00 47.44 470 ASP A O 1
ATOM 3785 N N . ILE A 1 471 ? 7.669 -3.330 -33.741 1.00 48.81 471 ILE A N 1
ATOM 3786 C CA . ILE A 1 471 ? 6.566 -3.433 -32.763 1.00 48.81 471 ILE A CA 1
ATOM 3787 C C . ILE A 1 471 ? 5.200 -3.369 -33.456 1.00 48.81 471 ILE A C 1
ATOM 3789 O O . ILE A 1 471 ? 4.298 -4.106 -33.069 1.00 48.81 471 ILE A O 1
ATOM 3793 N N . GLY A 1 472 ? 5.061 -2.594 -34.539 1.00 42.56 472 GLY A N 1
ATOM 3794 C CA . GLY A 1 472 ? 3.838 -2.545 -35.353 1.00 42.56 472 GLY A CA 1
ATOM 3795 C C . GLY A 1 472 ? 3.445 -3.879 -36.008 1.00 42.56 472 GLY A C 1
ATOM 3796 O O . GLY A 1 472 ? 2.303 -4.037 -36.437 1.00 42.56 472 GLY A O 1
ATOM 3797 N N . THR A 1 473 ? 4.354 -4.863 -36.056 1.00 41.66 473 THR A N 1
ATOM 3798 C CA . THR A 1 473 ? 4.058 -6.237 -36.514 1.00 41.66 473 THR A CA 1
ATOM 3799 C C . THR A 1 473 ? 3.662 -7.191 -35.386 1.00 41.66 473 THR A C 1
ATOM 3801 O O . THR A 1 473 ? 3.128 -8.272 -35.652 1.00 41.66 473 THR A O 1
ATOM 3804 N N . VAL A 1 474 ? 3.846 -6.786 -34.124 1.00 41.56 474 VAL A N 1
ATOM 3805 C CA . VAL A 1 474 ? 3.273 -7.470 -32.963 1.00 41.56 474 VAL A CA 1
ATOM 3806 C C . VAL A 1 474 ? 1.801 -7.082 -32.899 1.00 41.56 474 VAL A C 1
ATOM 3808 O O . VAL A 1 474 ? 1.380 -6.204 -32.152 1.00 41.56 474 VAL A O 1
ATOM 3811 N N . SER A 1 475 ? 0.994 -7.754 -33.717 1.00 35.81 475 SER A N 1
ATOM 3812 C CA . SER A 1 475 ? -0.429 -7.880 -33.440 1.00 35.81 475 SER A CA 1
ATOM 3813 C C . SER A 1 475 ? -0.568 -8.406 -32.011 1.00 35.81 475 SER A C 1
ATOM 3815 O O . SER A 1 475 ? -0.365 -9.595 -31.768 1.00 35.81 475 SER A O 1
ATOM 3817 N N . LEU A 1 476 ? -0.973 -7.545 -31.074 1.00 41.19 476 LEU A N 1
ATOM 3818 C CA . LEU A 1 476 ? -1.507 -7.934 -29.760 1.00 41.19 476 LEU A CA 1
ATOM 3819 C C . LEU A 1 476 ? -2.875 -8.643 -29.893 1.00 41.19 476 LEU A C 1
ATOM 3821 O O . LEU A 1 476 ? -3.690 -8.638 -28.980 1.00 41.19 476 LEU A O 1
ATOM 3825 N N . SER A 1 477 ? -3.148 -9.255 -31.047 1.00 31.08 477 SER A N 1
ATOM 3826 C CA . SER A 1 477 ? -4.301 -10.105 -31.288 1.00 31.08 477 SER A CA 1
ATOM 3827 C C . SER A 1 477 ? -3.843 -11.447 -31.860 1.00 31.08 477 SER A C 1
ATOM 3829 O O . SER A 1 477 ? -3.518 -11.581 -33.045 1.00 31.08 477 SER A O 1
ATOM 3831 N N . LYS A 1 478 ? -3.757 -12.433 -30.970 1.00 32.47 478 LYS A N 1
ATOM 3832 C CA . LYS A 1 478 ? -4.619 -13.619 -30.966 1.00 32.47 478 LYS A CA 1
ATOM 3833 C C . LYS A 1 478 ? -4.515 -14.333 -29.629 1.00 32.47 478 LYS A C 1
ATOM 3835 O O . LYS A 1 478 ? -3.369 -14.524 -29.162 1.00 32.47 478 LYS A O 1
#